Protein AF-A0A5B9P5P3-F1 (afdb_monomer_lite)

Structure (mmCIF, N/CA/C/O backbone):
data_AF-A0A5B9P5P3-F1
#
_entry.id   AF-A0A5B9P5P3-F1
#
loop_
_atom_site.group_PDB
_atom_site.id
_atom_site.type_symbol
_atom_site.label_atom_id
_atom_site.label_alt_id
_atom_site.label_comp_id
_atom_site.label_asym_id
_atom_site.label_entity_id
_atom_site.label_seq_id
_atom_site.pdbx_PDB_ins_code
_atom_site.Cartn_x
_atom_site.Cartn_y
_atom_site.Cartn_z
_atom_site.occupancy
_atom_site.B_iso_or_equiv
_atom_site.auth_seq_id
_atom_site.auth_comp_id
_atom_site.auth_asym_id
_atom_site.auth_atom_id
_atom_site.pdbx_PDB_model_num
ATOM 1 N N . MET A 1 1 ? -42.665 24.170 -6.329 1.00 32.72 1 MET A N 1
ATOM 2 C CA . MET A 1 1 ? -42.095 23.414 -5.195 1.00 32.72 1 MET A CA 1
ATOM 3 C C . MET A 1 1 ? -40.741 24.010 -4.864 1.00 32.72 1 MET A C 1
ATOM 5 O O . MET A 1 1 ? -39.750 23.716 -5.513 1.00 32.72 1 MET A O 1
ATOM 9 N N . THR A 1 2 ? -40.751 24.950 -3.930 1.00 25.55 2 THR A N 1
ATOM 10 C CA . THR A 1 2 ? -39.599 25.647 -3.354 1.00 25.55 2 THR A CA 1
ATOM 11 C C . THR A 1 2 ? -39.190 24.925 -2.075 1.00 25.55 2 THR A C 1
ATOM 13 O O . THR A 1 2 ? -39.996 24.890 -1.153 1.00 25.55 2 THR A O 1
ATOM 16 N N . PHE A 1 3 ? -37.968 24.393 -1.990 1.00 22.97 3 PHE A N 1
ATOM 17 C CA . PHE A 1 3 ? -37.321 24.099 -0.706 1.00 22.97 3 PHE A CA 1
ATOM 18 C C . PHE A 1 3 ? -35.804 24.351 -0.785 1.00 22.97 3 PHE A C 1
ATOM 20 O O . PHE A 1 3 ? -35.021 23.528 -1.239 1.00 22.97 3 PHE A O 1
ATOM 27 N N . ASN A 1 4 ? -35.465 25.559 -0.333 1.00 24.48 4 ASN A N 1
ATOM 28 C CA . ASN A 1 4 ? -34.437 25.891 0.654 1.00 24.48 4 ASN A CA 1
ATOM 29 C C . ASN A 1 4 ? -32.942 25.710 0.315 1.00 24.48 4 ASN A C 1
ATOM 31 O O . ASN A 1 4 ? -32.245 24.845 0.835 1.00 24.48 4 ASN A O 1
ATOM 35 N N . THR A 1 5 ? -32.424 26.668 -0.453 1.00 26.14 5 THR A N 1
ATOM 36 C CA . THR A 1 5 ? -30.997 26.956 -0.678 1.00 26.14 5 THR A CA 1
ATOM 37 C C . THR A 1 5 ? -30.348 27.811 0.431 1.00 26.14 5 THR A C 1
ATOM 39 O O . THR A 1 5 ? -29.230 28.292 0.258 1.00 26.14 5 THR A O 1
ATOM 42 N N . SER A 1 6 ? -30.992 28.002 1.587 1.00 25.59 6 SER A N 1
ATOM 43 C CA . SER A 1 6 ? -30.578 29.024 2.567 1.00 25.59 6 SER A CA 1
ATOM 44 C C . SER A 1 6 ? -29.638 28.559 3.694 1.00 25.59 6 SER A C 1
ATOM 46 O O . SER A 1 6 ? -29.292 29.371 4.544 1.00 25.59 6 SER A O 1
ATOM 48 N N . CYS A 1 7 ? -29.152 27.308 3.705 1.00 26.45 7 CYS A N 1
ATOM 49 C CA . CYS A 1 7 ? -28.232 26.824 4.758 1.00 26.45 7 CYS A CA 1
ATOM 50 C C . CYS A 1 7 ? -26.749 26.714 4.354 1.00 26.45 7 CYS A C 1
ATOM 52 O O . CYS A 1 7 ? -25.908 26.521 5.224 1.00 26.45 7 CYS A O 1
ATOM 54 N N . LYS A 1 8 ? -26.384 26.872 3.072 1.00 28.56 8 LYS A N 1
ATOM 55 C CA . LYS A 1 8 ? -24.978 26.732 2.624 1.00 28.56 8 LYS A CA 1
ATOM 56 C C . LYS A 1 8 ? -24.198 28.046 2.513 1.00 28.56 8 LYS A C 1
ATOM 58 O O . LYS A 1 8 ? -22.977 28.014 2.434 1.00 28.56 8 LYS A O 1
ATOM 63 N N . ILE A 1 9 ? -24.871 29.197 2.563 1.00 27.81 9 ILE A N 1
ATOM 64 C CA . ILE A 1 9 ? -24.220 30.512 2.402 1.00 27.81 9 ILE A CA 1
ATOM 65 C C . ILE A 1 9 ? -23.818 31.130 3.758 1.00 27.81 9 ILE A C 1
ATOM 67 O O . ILE A 1 9 ? -22.889 31.930 3.813 1.00 27.81 9 ILE A O 1
ATOM 71 N N . ALA A 1 10 ? -24.402 30.682 4.876 1.00 26.72 10 ALA A N 1
ATOM 72 C CA . ALA A 1 10 ? -24.011 31.144 6.214 1.00 26.72 10 ALA A CA 1
ATOM 73 C C . ALA A 1 10 ? -22.697 30.512 6.734 1.00 26.72 10 ALA A C 1
ATOM 75 O O . ALA A 1 10 ? -21.982 31.147 7.504 1.00 26.72 10 ALA A O 1
ATOM 76 N N . CYS A 1 11 ? -22.325 29.306 6.281 1.00 29.14 11 CYS A N 1
ATOM 77 C CA . CYS A 1 11 ? -21.092 28.627 6.718 1.00 29.14 11 CYS A CA 1
ATOM 78 C C . CYS A 1 11 ? -19.816 29.125 6.019 1.00 29.14 11 CYS A C 1
ATOM 80 O O . CYS A 1 11 ? -18.730 29.008 6.579 1.00 29.14 11 CYS A O 1
ATOM 82 N N . VAL A 1 12 ? -19.924 29.719 4.827 1.00 29.34 12 VAL A N 1
ATOM 83 C CA . VAL A 1 12 ? -18.751 30.199 4.074 1.00 29.34 12 VAL A CA 1
ATOM 84 C C . VAL A 1 12 ? -18.252 31.554 4.597 1.00 29.34 12 VAL A C 1
ATOM 86 O O . VAL A 1 12 ? -17.064 31.838 4.517 1.00 29.34 12 VAL A O 1
ATOM 89 N N . LEU A 1 13 ? -19.111 32.363 5.226 1.00 27.45 13 LEU A N 1
ATOM 90 C CA . LEU A 1 13 ? -18.746 33.699 5.722 1.00 27.45 13 LEU A CA 1
ATOM 91 C C . LEU A 1 13 ? -18.065 33.715 7.102 1.00 27.45 13 LEU A C 1
ATOM 93 O O . LEU A 1 13 ? -17.401 34.694 7.427 1.00 27.45 13 LEU A O 1
ATOM 97 N N . VAL A 1 14 ? -18.160 32.638 7.891 1.00 29.48 14 VAL A N 1
ATOM 98 C CA . VAL A 1 14 ? -17.492 32.545 9.210 1.00 29.48 14 VAL A CA 1
ATOM 99 C C . VAL A 1 14 ? -16.099 31.907 9.108 1.00 29.48 14 VAL A C 1
ATOM 101 O O . VAL A 1 14 ? -15.206 32.252 9.875 1.00 29.48 14 VAL A O 1
ATOM 104 N N . LEU A 1 15 ? -15.867 31.044 8.113 1.00 30.69 15 LEU A N 1
ATOM 105 C CA . LEU A 1 15 ? -14.568 30.395 7.882 1.00 30.69 15 LEU A CA 1
ATOM 106 C C . LEU A 1 15 ? -13.609 31.212 6.996 1.00 30.69 15 LEU A C 1
ATOM 108 O O . LEU A 1 15 ? -12.409 30.964 7.026 1.00 30.69 15 LEU A O 1
ATOM 112 N N . PHE A 1 16 ? -14.094 32.228 6.271 1.00 27.77 16 PHE A N 1
ATOM 113 C CA . PHE A 1 16 ? -13.243 33.096 5.440 1.00 27.77 16 PHE A CA 1
ATOM 114 C C . PHE A 1 16 ? -12.524 34.216 6.220 1.00 27.77 16 PHE A C 1
ATOM 116 O O . PHE A 1 16 ? -11.651 34.882 5.673 1.00 27.77 16 PHE A O 1
ATOM 123 N N . LEU A 1 17 ? -12.859 34.431 7.499 1.00 28.30 17 LEU A N 1
ATOM 124 C CA . LEU A 1 17 ? -12.272 35.499 8.325 1.00 28.30 17 LEU A CA 1
ATOM 125 C C . LEU A 1 17 ? -11.064 35.059 9.174 1.00 28.30 17 LEU A C 1
ATOM 127 O O . LEU A 1 17 ? -10.470 35.895 9.846 1.00 28.30 17 LEU A O 1
ATOM 131 N N . LEU A 1 18 ? -10.657 33.785 9.126 1.00 32.44 18 LEU A N 1
ATOM 132 C CA . LEU A 1 18 ? -9.486 33.278 9.866 1.00 32.44 18 LEU A CA 1
ATOM 133 C C . LEU A 1 18 ? -8.256 32.986 8.993 1.00 32.44 18 LEU A C 1
ATOM 135 O O . LEU A 1 18 ? -7.253 32.481 9.491 1.00 32.44 18 LEU A O 1
ATOM 139 N N . SER A 1 19 ? -8.280 33.353 7.714 1.00 33.94 19 SER A N 1
ATOM 140 C CA . SER A 1 19 ? -7.125 33.191 6.832 1.00 33.94 19 SER A CA 1
ATOM 141 C C . SER A 1 19 ? -7.044 34.329 5.819 1.00 33.94 19 SER A C 1
ATOM 143 O O . SER A 1 19 ? -7.506 34.152 4.702 1.00 33.94 19 SER A O 1
ATOM 145 N N . LEU A 1 20 ? -6.489 35.487 6.205 1.00 29.52 20 LEU A N 1
ATOM 146 C CA . LEU A 1 20 ? -5.865 36.474 5.302 1.00 29.52 20 LEU A CA 1
ATOM 147 C C . LEU A 1 20 ? -5.082 37.544 6.112 1.00 29.52 20 LEU A C 1
ATOM 149 O O . LEU A 1 20 ? -5.649 38.520 6.587 1.00 29.52 20 LEU A O 1
ATOM 153 N N . SER A 1 21 ? -3.761 37.333 6.190 1.00 30.22 21 SER A N 1
ATOM 154 C CA . SER A 1 21 ? -2.653 38.321 6.160 1.00 30.22 21 SER A CA 1
ATOM 155 C C . SER A 1 21 ? -2.377 39.309 7.326 1.00 30.22 21 SER A C 1
ATOM 157 O O . SER A 1 21 ? -3.291 39.767 8.003 1.00 30.22 21 SER A O 1
ATOM 159 N N . PRO A 1 22 ? -1.093 39.698 7.544 1.00 40.34 22 PRO A N 1
ATOM 160 C CA . PRO A 1 22 ? -0.640 40.491 8.690 1.00 40.34 22 PRO A CA 1
ATOM 161 C C . PRO A 1 22 ? -0.584 42.001 8.391 1.00 40.34 22 PRO A C 1
ATOM 163 O O . PRO A 1 22 ? -0.087 42.409 7.345 1.00 40.34 22 PRO A O 1
ATOM 166 N N . SER A 1 23 ? -1.032 42.844 9.325 1.00 29.69 23 SER A N 1
ATOM 167 C CA . SER A 1 23 ? -0.459 44.164 9.672 1.00 29.69 23 SER A CA 1
ATOM 168 C C . SER A 1 23 ? -1.387 44.928 10.627 1.00 29.69 23 SER A C 1
ATOM 170 O O . SER A 1 23 ? -2.587 44.688 10.698 1.00 29.69 23 SER A O 1
ATOM 172 N N . ALA A 1 24 ? -0.777 45.793 11.431 1.00 33.47 24 ALA A N 1
ATOM 173 C CA . ALA A 1 24 ? -1.323 46.440 12.615 1.00 33.47 24 ALA A CA 1
ATOM 174 C C . ALA A 1 24 ? -2.634 47.227 12.416 1.00 33.47 24 ALA A C 1
ATOM 176 O O . ALA A 1 24 ? -2.707 48.118 11.576 1.00 33.47 24 ALA A O 1
ATOM 177 N N . ASN A 1 25 ? -3.598 47.014 13.319 1.00 27.77 25 ASN A N 1
ATOM 178 C CA . ASN A 1 25 ? -4.167 48.101 14.120 1.00 27.77 25 ASN A CA 1
ATOM 179 C C . ASN A 1 25 ? -4.914 47.544 15.339 1.00 27.77 25 ASN A C 1
ATOM 181 O O . ASN A 1 25 ? -5.703 46.609 15.237 1.00 27.77 25 ASN A O 1
ATOM 185 N N . ALA A 1 26 ? -4.641 48.125 16.505 1.00 40.69 26 ALA A N 1
ATOM 186 C CA . ALA A 1 26 ? -5.303 47.797 17.756 1.00 40.69 26 ALA A CA 1
ATOM 187 C C . ALA A 1 26 ? -6.767 48.257 17.712 1.00 40.69 26 ALA A C 1
ATOM 189 O O . ALA A 1 26 ? -7.034 49.452 17.788 1.00 40.69 26 ALA A O 1
ATOM 190 N N . GLN A 1 27 ? -7.701 47.311 17.631 1.00 29.23 27 GLN A N 1
ATOM 191 C CA . GLN A 1 27 ? -9.093 47.491 18.037 1.00 29.23 27 GLN A CA 1
ATOM 192 C C . GLN A 1 27 ? -9.622 46.158 18.577 1.00 29.23 27 GLN A C 1
ATOM 194 O O . GLN A 1 27 ? -9.569 45.123 17.922 1.00 29.23 27 GLN A O 1
ATOM 199 N N . THR A 1 28 ? -10.061 46.218 19.830 1.00 34.88 28 THR A N 1
ATOM 200 C CA . THR A 1 28 ? -10.694 45.190 20.664 1.00 34.88 28 THR A CA 1
ATOM 201 C C . THR A 1 28 ? -11.511 44.151 19.892 1.00 34.88 28 THR A C 1
ATOM 203 O O . THR A 1 28 ? -12.678 44.374 19.575 1.00 34.88 28 THR A O 1
ATOM 206 N N . THR A 1 29 ? -10.928 42.972 19.675 1.00 30.17 29 THR A N 1
ATOM 207 C CA . THR A 1 29 ? -11.681 41.745 19.414 1.00 30.17 29 THR A CA 1
ATOM 208 C C . THR A 1 29 ? -12.201 41.229 20.749 1.00 30.17 29 THR A C 1
ATOM 210 O O . THR A 1 29 ? -11.425 40.746 21.573 1.00 30.17 29 THR A O 1
ATOM 213 N N . SER A 1 30 ? -13.508 41.335 20.982 1.00 33.47 30 SER A N 1
ATOM 214 C CA . SER A 1 30 ? -14.171 40.538 22.011 1.00 33.47 30 SER A CA 1
ATOM 215 C C . SER A 1 30 ? -13.983 39.066 21.642 1.00 33.47 30 SER A C 1
ATOM 217 O O . SER A 1 30 ? -14.612 38.569 20.705 1.00 33.47 30 SER A O 1
ATOM 219 N N . SER A 1 31 ? -13.067 38.388 22.327 1.00 35.31 31 SER A N 1
ATOM 220 C CA . SER A 1 31 ? -12.924 36.943 22.254 1.00 35.31 31 SER A CA 1
ATOM 221 C C . SER A 1 31 ? -14.254 36.315 22.658 1.00 35.31 31 SER A C 1
ATOM 223 O O . SER A 1 31 ? -14.737 36.508 23.772 1.00 35.31 31 SER A O 1
ATOM 225 N N . ILE A 1 32 ? -14.876 35.571 21.745 1.00 38.78 32 ILE A N 1
ATOM 226 C CA . ILE A 1 32 ? -15.937 34.640 22.122 1.00 38.78 32 ILE A CA 1
ATOM 227 C C . ILE A 1 32 ? -15.244 33.610 23.015 1.00 38.78 32 ILE A C 1
ATOM 229 O O . ILE A 1 32 ? -14.482 32.775 22.528 1.00 38.78 32 ILE A O 1
ATOM 233 N N . SER A 1 33 ? -15.421 33.729 24.330 1.00 48.81 33 SER A N 1
ATOM 234 C CA . SER A 1 33 ? -14.930 32.743 25.283 1.00 48.81 33 SER A CA 1
ATOM 235 C C . SER A 1 33 ? -15.676 31.443 25.014 1.00 48.81 33 SER A C 1
ATOM 237 O O . SER A 1 33 ? -16.859 31.322 25.335 1.00 48.81 33 SER A O 1
ATOM 239 N N . VAL A 1 34 ? -15.011 30.486 24.373 1.00 63.62 34 VAL A N 1
ATOM 240 C CA . VAL A 1 34 ? -15.525 29.121 24.285 1.00 63.62 34 VAL A CA 1
ATOM 241 C C . VAL A 1 34 ? -15.609 28.609 25.719 1.00 63.62 34 VAL A C 1
ATOM 243 O O . VAL A 1 34 ? -14.592 28.569 26.405 1.00 63.62 34 VAL A O 1
ATOM 246 N N . GLU A 1 35 ? -16.812 28.281 26.195 1.00 84.50 35 GLU A N 1
ATOM 247 C CA . GLU A 1 35 ? -16.965 27.679 27.521 1.00 84.50 35 GLU A CA 1
ATOM 248 C C . GLU A 1 35 ? -16.126 26.397 27.582 1.00 84.50 35 GLU A C 1
ATOM 250 O O . GLU A 1 35 ? -16.267 25.511 26.735 1.00 84.50 35 GLU A O 1
ATOM 255 N N . THR A 1 36 ? -15.252 26.290 28.579 1.00 88.94 36 THR A N 1
ATOM 256 C CA . THR A 1 36 ? -14.420 25.109 28.826 1.00 88.94 36 THR A CA 1
ATOM 257 C C . THR A 1 36 ? -14.871 24.393 30.097 1.00 88.94 36 THR A C 1
ATOM 259 O O . THR A 1 36 ? -15.547 24.953 30.961 1.00 88.94 36 THR A O 1
ATOM 262 N N . ARG A 1 37 ? -14.522 23.113 30.201 1.00 94.38 37 ARG A N 1
ATOM 263 C CA . ARG A 1 37 ? -14.537 22.340 31.447 1.00 94.38 37 ARG A CA 1
ATOM 264 C C . ARG A 1 37 ? -13.151 21.752 31.674 1.00 94.38 37 ARG A C 1
ATOM 266 O O . ARG A 1 37 ? -12.413 21.544 30.715 1.00 94.38 37 ARG A O 1
ATOM 273 N N . THR A 1 38 ? -12.817 21.425 32.912 1.00 95.25 38 THR A N 1
ATOM 274 C CA . THR A 1 38 ? -11.507 20.855 33.246 1.00 95.25 38 THR A CA 1
ATOM 275 C C . THR A 1 38 ? -11.617 19.352 33.465 1.00 95.25 38 THR A C 1
ATOM 277 O O . THR A 1 38 ? -12.514 18.888 34.168 1.00 95.25 38 THR A O 1
ATOM 280 N N . LEU A 1 39 ? -10.707 18.595 32.856 1.00 96.06 39 LEU A N 1
ATOM 281 C CA . LEU A 1 39 ? -10.474 17.186 33.160 1.00 96.06 39 LEU A CA 1
ATOM 282 C C . LEU A 1 39 ? -9.207 17.068 34.007 1.00 96.06 39 LEU A C 1
ATOM 284 O O . LEU A 1 39 ? -8.200 17.712 33.713 1.00 96.06 39 LEU A O 1
ATOM 288 N N . GLU A 1 40 ? -9.265 16.249 35.052 1.00 96.50 40 GLU A N 1
ATOM 289 C CA . GLU A 1 40 ? -8.149 16.029 35.968 1.00 96.50 40 GLU A CA 1
ATOM 290 C C . GLU A 1 40 ? -7.474 14.688 35.665 1.00 96.50 40 GLU A C 1
ATOM 292 O O . GLU A 1 40 ? -8.069 13.621 35.807 1.00 96.50 40 GLU A O 1
ATOM 297 N N . PHE A 1 41 ? -6.223 14.760 35.219 1.00 94.94 41 PHE A N 1
ATOM 298 C CA . PHE A 1 41 ? -5.330 13.631 34.980 1.00 94.94 41 PHE A CA 1
ATOM 299 C C . PHE A 1 41 ? -4.223 13.595 36.051 1.00 94.94 41 PHE A C 1
ATOM 301 O O . PHE A 1 41 ? -3.996 14.602 36.728 1.00 94.94 41 PHE A O 1
ATOM 308 N N . PRO A 1 42 ? -3.479 12.479 36.196 1.00 91.75 42 PRO A N 1
ATOM 309 C CA . PRO A 1 42 ? -2.356 12.398 37.131 1.00 91.75 42 PRO A CA 1
ATOM 310 C C . PRO A 1 42 ? -1.358 13.546 36.939 1.00 91.75 42 PRO A C 1
ATOM 312 O O . PRO A 1 42 ? -1.054 13.939 35.814 1.00 91.75 42 PRO A O 1
ATOM 315 N N . SER A 1 43 ? -0.859 14.118 38.034 1.00 90.38 43 SER A N 1
ATOM 316 C CA . SER A 1 43 ? 0.055 15.270 37.998 1.00 90.38 43 SER A CA 1
ATOM 317 C C . SER A 1 43 ? 1.528 14.871 37.881 1.00 90.38 43 SER A C 1
ATOM 319 O O . SER A 1 43 ? 2.365 15.682 37.483 1.00 90.38 43 SER A O 1
ATOM 321 N N . ASP A 1 44 ? 1.859 13.622 38.188 1.00 87.06 44 ASP A N 1
ATOM 322 C CA . ASP A 1 44 ? 3.202 13.050 38.182 1.00 87.06 44 ASP A CA 1
ATOM 323 C C . ASP A 1 44 ? 3.598 12.520 36.794 1.00 87.06 44 ASP A C 1
ATOM 325 O O . ASP A 1 44 ? 4.718 12.763 36.333 1.00 87.06 44 ASP A O 1
ATOM 329 N N . ARG A 1 45 ? 2.658 11.920 36.056 1.00 84.56 45 ARG A N 1
ATOM 330 C CA . ARG A 1 45 ? 2.882 11.349 34.716 1.00 84.56 45 ARG A CA 1
ATOM 331 C C . ARG A 1 45 ? 1.759 11.668 33.729 1.00 84.56 45 ARG A C 1
ATOM 333 O O . ARG A 1 45 ? 0.644 11.973 34.124 1.00 84.56 45 ARG A O 1
ATOM 340 N N . SER A 1 46 ? 2.064 11.597 32.432 1.00 86.88 46 SER A N 1
ATOM 341 C CA . SER A 1 46 ? 1.056 11.728 31.373 1.00 86.88 46 SER A CA 1
ATOM 342 C C . SER A 1 46 ? 0.504 10.362 30.981 1.00 86.88 46 SER A C 1
ATOM 344 O O . SER A 1 46 ? 1.282 9.429 30.779 1.00 86.88 46 SER A O 1
ATOM 346 N N . LEU A 1 47 ? -0.813 10.257 30.790 1.00 84.56 47 LEU A N 1
ATOM 347 C CA . LEU A 1 47 ? -1.426 9.055 30.209 1.00 84.56 47 LEU A CA 1
ATOM 348 C C . LEU A 1 47 ? -1.304 8.996 28.682 1.00 84.56 47 LEU A C 1
ATOM 350 O O . LEU A 1 47 ? -1.545 7.948 28.094 1.00 84.56 47 LEU A O 1
ATOM 354 N N . GLY A 1 48 ? -0.957 10.100 28.020 1.00 85.81 48 GLY A N 1
ATOM 355 C CA . GLY A 1 48 ? -1.054 10.203 26.567 1.00 85.81 48 GLY A CA 1
ATOM 356 C C . GLY A 1 48 ? -1.260 11.632 26.088 1.00 85.81 48 GLY A C 1
ATOM 357 O O . GLY A 1 48 ? -0.842 12.574 26.760 1.00 85.81 48 GLY A O 1
ATOM 358 N N . ILE A 1 49 ? -1.918 11.796 24.942 1.00 83.12 49 ILE A N 1
ATOM 359 C CA . ILE A 1 49 ? -2.281 13.105 24.383 1.00 83.12 49 ILE A CA 1
ATOM 360 C C . ILE A 1 49 ? -3.805 13.229 24.308 1.00 83.12 49 ILE A C 1
ATOM 362 O O . ILE A 1 49 ? -4.491 12.318 23.840 1.00 83.12 49 ILE A O 1
ATOM 366 N N . VAL A 1 50 ? -4.328 14.364 24.776 1.00 88.62 50 VAL A N 1
ATOM 367 C CA . VAL A 1 50 ? -5.752 14.710 24.699 1.00 88.62 50 VAL A CA 1
ATOM 368 C C . VAL A 1 50 ? -6.005 15.518 23.436 1.00 88.62 50 VAL A C 1
ATOM 370 O O . VAL A 1 50 ? -5.266 16.452 23.123 1.00 88.62 50 VAL A O 1
ATOM 373 N N . TYR A 1 51 ? -7.092 15.202 22.743 1.00 88.81 51 TYR A N 1
ATOM 374 C CA . TYR A 1 51 ? -7.566 15.963 21.598 1.00 88.81 51 TYR A CA 1
ATOM 375 C C . TYR A 1 51 ? -9.041 16.327 21.754 1.00 88.81 51 TYR A C 1
ATOM 377 O O . TYR A 1 51 ? -9.815 15.586 22.366 1.00 88.81 51 TYR A O 1
ATOM 385 N N . ALA A 1 52 ? -9.443 17.435 21.135 1.00 89.50 52 ALA A N 1
ATOM 386 C CA . ALA A 1 52 ? -10.840 17.842 21.020 1.00 89.50 52 ALA A CA 1
ATOM 387 C C . ALA A 1 52 ? -11.271 17.942 19.554 1.00 89.50 52 ALA A C 1
ATOM 389 O O . ALA A 1 52 ? -10.534 18.464 18.714 1.00 89.50 52 ALA A O 1
ATOM 390 N N . GLY A 1 53 ? -12.473 17.448 19.265 1.00 84.81 53 GLY A N 1
ATOM 391 C CA . GLY A 1 53 ? -13.081 17.446 17.936 1.00 84.81 53 GLY A CA 1
ATOM 392 C C . GLY A 1 53 ? -14.543 17.914 17.951 1.00 84.81 53 GLY A C 1
ATOM 393 O O . GLY A 1 53 ? -15.155 18.026 19.023 1.00 84.81 53 GLY A O 1
ATOM 394 N N . PRO A 1 54 ? -15.114 18.209 16.771 1.00 79.19 54 PRO A N 1
ATOM 395 C CA . PRO A 1 54 ? -16.480 18.709 16.637 1.00 79.19 54 PRO A CA 1
ATOM 396 C C . PRO A 1 54 ? -17.522 17.679 17.095 1.00 79.19 54 PRO A C 1
ATOM 398 O O . PRO A 1 54 ? -17.364 16.479 16.892 1.00 79.19 54 PRO A O 1
ATOM 401 N N . ALA A 1 55 ? -18.609 18.162 17.702 1.00 68.88 55 ALA A N 1
ATOM 402 C CA . ALA A 1 55 ? -19.681 17.338 18.274 1.00 68.88 55 ALA A CA 1
ATOM 403 C C . ALA A 1 55 ? -20.741 16.858 17.254 1.00 68.88 55 ALA A C 1
ATOM 405 O O . ALA A 1 55 ? -21.665 16.133 17.622 1.00 68.88 55 ALA A O 1
ATOM 406 N N . ALA A 1 56 ? -20.623 17.262 15.985 1.00 56.91 56 ALA A N 1
ATOM 407 C CA . ALA A 1 56 ? -21.550 16.959 14.892 1.00 56.91 56 ALA A CA 1
ATOM 408 C C . ALA A 1 56 ? -20.791 16.472 13.644 1.00 56.91 56 ALA A C 1
ATOM 410 O O . ALA A 1 56 ? -19.642 16.854 13.438 1.00 56.91 56 ALA A O 1
ATOM 411 N N . ASP A 1 57 ? -21.457 15.636 12.840 1.00 50.16 57 ASP A N 1
ATOM 412 C CA . ASP A 1 57 ? -21.011 15.130 11.530 1.00 50.16 57 ASP A CA 1
ATOM 413 C C . ASP A 1 57 ? -19.702 14.324 11.511 1.00 50.16 57 ASP A C 1
ATOM 415 O O . ASP A 1 57 ? -18.870 14.464 10.617 1.00 50.16 57 ASP A O 1
ATOM 419 N N . ILE A 1 58 ? -19.540 13.398 12.460 1.00 54.28 58 ILE A N 1
ATOM 420 C CA . ILE A 1 58 ? -18.540 12.335 12.306 1.00 54.28 58 ILE A CA 1
ATOM 421 C C . ILE A 1 58 ? -19.180 11.195 11.502 1.00 54.28 58 ILE A C 1
ATOM 423 O O . ILE A 1 58 ? -19.791 10.286 12.069 1.00 54.28 58 ILE A O 1
ATOM 427 N N . GLU A 1 59 ? -19.069 11.252 10.171 1.00 49.03 59 GLU A N 1
ATOM 428 C CA . GLU A 1 59 ? -19.343 10.088 9.324 1.00 49.03 59 GLU A CA 1
ATOM 429 C C . GLU A 1 59 ? -18.308 9.008 9.631 1.00 49.03 59 GLU A C 1
ATOM 431 O O . GLU A 1 59 ? -17.108 9.187 9.426 1.00 49.03 59 GLU A O 1
ATOM 436 N N . PHE A 1 60 ? -18.767 7.861 10.128 1.00 51.03 60 PHE A N 1
ATOM 437 C CA . PHE A 1 60 ? -17.891 6.736 10.393 1.00 51.03 60 PHE A CA 1
ATOM 438 C C . PHE A 1 60 ? -17.465 6.070 9.062 1.00 51.03 60 PHE A C 1
ATOM 440 O O . PHE A 1 60 ? -17.923 4.973 8.759 1.00 51.03 60 PHE A O 1
ATOM 447 N N . THR A 1 61 ? -16.577 6.659 8.253 1.00 41.38 61 THR A N 1
ATOM 448 C CA . THR A 1 61 ? -16.042 6.033 7.018 1.00 41.38 61 THR A CA 1
ATOM 449 C C . THR A 1 61 ? -14.867 5.074 7.297 1.00 41.38 61 THR A C 1
ATOM 451 O O . THR A 1 61 ? -14.407 4.964 8.436 1.00 41.38 61 THR A O 1
ATOM 454 N N . GLU A 1 62 ? -14.458 4.268 6.307 1.00 37.28 62 GLU A N 1
ATOM 455 C CA . GLU A 1 62 ? -13.409 3.231 6.424 1.00 37.28 62 GLU A CA 1
ATOM 456 C C . GLU A 1 62 ? -12.059 3.768 6.957 1.00 37.28 62 GLU A C 1
ATOM 458 O O . GLU A 1 62 ? -11.651 4.864 6.596 1.00 37.28 62 GLU A O 1
ATOM 463 N N . LEU A 1 63 ? -11.388 2.949 7.789 1.00 40.06 63 LEU A N 1
ATOM 464 C CA . LEU A 1 63 ? -9.981 3.012 8.243 1.00 40.06 63 LEU A CA 1
ATOM 465 C C . LEU A 1 63 ? -9.406 4.408 8.588 1.00 40.06 63 LEU A C 1
ATOM 467 O O . LEU A 1 63 ? -8.929 5.133 7.727 1.00 40.06 63 LEU A O 1
ATOM 471 N N . ASP A 1 64 ? -9.334 4.710 9.889 1.00 41.81 64 ASP A N 1
ATOM 472 C CA . ASP A 1 64 ? -8.406 5.674 10.520 1.00 41.81 64 ASP A CA 1
ATOM 473 C C . ASP A 1 64 ? -8.477 7.180 10.129 1.00 41.81 64 ASP A C 1
ATOM 475 O O . ASP A 1 64 ? -7.750 7.979 10.720 1.00 41.81 64 ASP A O 1
ATOM 479 N N . VAL A 1 65 ? -9.402 7.629 9.266 1.00 38.44 65 VAL A N 1
ATOM 480 C CA . VAL A 1 65 ? -9.505 9.050 8.814 1.00 38.44 65 VAL A CA 1
ATOM 481 C C . VAL A 1 65 ? -10.006 10.040 9.898 1.00 38.44 65 VAL A C 1
ATOM 483 O O . VAL A 1 65 ? -10.067 11.246 9.680 1.00 38.44 65 VAL A O 1
ATOM 486 N N . PHE A 1 66 ? -10.318 9.590 11.121 1.00 51.75 66 PHE A N 1
ATOM 487 C CA . PHE A 1 66 ? -10.761 10.488 12.208 1.00 51.75 66 PHE A CA 1
ATOM 488 C C . PHE A 1 66 ? -9.649 11.350 12.799 1.00 51.75 66 PHE A C 1
ATOM 490 O O . PHE A 1 66 ? -9.946 12.269 13.563 1.00 51.75 66 PHE A O 1
ATOM 497 N N . ARG A 1 67 ? -8.374 11.052 12.517 1.00 54.62 67 ARG A N 1
ATOM 498 C CA . ARG A 1 67 ? -7.274 11.731 13.212 1.00 54.62 67 ARG A CA 1
ATOM 499 C C . ARG A 1 67 ? -7.209 13.226 12.904 1.00 54.62 67 ARG A C 1
ATOM 501 O O . ARG A 1 67 ? -6.963 13.987 13.838 1.00 54.62 67 ARG A O 1
ATOM 508 N N . ASP A 1 68 ? -7.549 13.624 11.682 1.00 55.25 68 ASP A N 1
ATOM 509 C CA . ASP A 1 68 ? -7.295 14.974 11.162 1.00 55.25 68 ASP A CA 1
ATOM 510 C C . ASP A 1 68 ? -8.337 16.019 11.603 1.00 55.25 68 ASP A C 1
ATOM 512 O O . ASP A 1 68 ? -8.093 17.220 11.525 1.00 55.25 68 ASP A O 1
ATOM 516 N N . GLN A 1 69 ? -9.496 15.586 12.118 1.00 68.75 69 GLN A N 1
ATOM 517 C CA . GLN A 1 69 ? -10.551 16.489 12.614 1.00 68.75 69 GLN A CA 1
ATOM 518 C C . GLN A 1 69 ? -10.380 16.880 14.091 1.00 68.75 69 GLN A C 1
ATOM 520 O O . GLN A 1 69 ? -11.133 17.703 14.618 1.00 68.75 69 GLN A O 1
ATOM 525 N N . PHE A 1 70 ? -9.417 16.270 14.781 1.00 75.06 70 PHE A N 1
ATOM 526 C CA . PHE A 1 70 ? -9.181 16.455 16.206 1.00 75.06 70 PHE A CA 1
ATOM 527 C C . PHE A 1 70 ? -7.947 17.322 16.428 1.00 75.06 70 PHE A C 1
ATOM 529 O O . PHE A 1 70 ? -6.845 16.992 15.994 1.00 75.06 70 PHE A O 1
ATOM 536 N N . LYS A 1 71 ? -8.112 18.414 17.174 1.00 80.00 71 LYS A N 1
ATOM 537 C CA . LYS A 1 71 ? -7.008 19.299 17.542 1.00 80.00 71 LYS A CA 1
ATOM 538 C C . LYS A 1 71 ? -6.381 18.840 18.853 1.00 80.00 71 LYS A C 1
ATOM 540 O O . LYS A 1 71 ? -7.092 18.629 19.834 1.00 80.00 71 LYS A O 1
ATOM 545 N N . SER A 1 72 ? -5.054 18.716 18.869 1.00 84.81 72 SER A N 1
ATOM 546 C CA . SER A 1 72 ? -4.303 18.394 20.087 1.00 84.81 72 SER A CA 1
ATOM 547 C C . SER A 1 72 ? -4.460 19.506 21.125 1.00 84.81 72 SER A C 1
ATOM 549 O O . SER A 1 72 ? -4.304 20.687 20.805 1.00 84.81 72 SER A O 1
ATOM 551 N N . LEU A 1 73 ? -4.767 19.117 22.361 1.00 79.25 73 LEU A N 1
ATOM 552 C CA . LEU A 1 73 ? -4.808 19.986 23.539 1.00 79.25 73 LEU A CA 1
ATOM 553 C C . LEU A 1 73 ? -3.559 19.825 24.419 1.00 79.25 73 LEU A C 1
ATOM 555 O O . LEU A 1 73 ? -3.362 20.604 25.347 1.00 79.25 73 LEU A O 1
ATOM 559 N N . GLY A 1 74 ? -2.703 18.846 24.112 1.00 76.38 74 GLY A N 1
ATOM 560 C CA . GLY A 1 74 ? -1.482 18.559 24.857 1.00 76.38 74 GLY A CA 1
ATOM 561 C C . GLY A 1 74 ? -1.567 17.290 25.715 1.00 76.38 74 GLY A C 1
ATOM 562 O O . GLY A 1 74 ? -2.466 16.463 25.532 1.00 76.38 74 GLY A O 1
ATOM 563 N N . PRO A 1 75 ? -0.588 17.080 26.610 1.00 79.12 75 PRO A N 1
ATOM 564 C CA . PRO A 1 75 ? -0.481 15.853 27.386 1.00 79.12 75 PRO A CA 1
ATOM 565 C C . PRO A 1 75 ? -1.637 15.685 28.378 1.00 79.12 75 PRO A C 1
ATOM 567 O O . PRO A 1 75 ? -2.061 16.637 29.029 1.00 79.12 75 PRO A O 1
ATOM 570 N N . ALA A 1 76 ? -2.093 14.445 28.547 1.00 89.50 76 ALA A N 1
ATOM 571 C CA . ALA A 1 76 ? -3.056 14.033 29.565 1.00 89.50 76 ALA A CA 1
ATOM 572 C C . ALA A 1 76 ? -2.387 13.979 30.953 1.00 89.50 76 ALA A C 1
ATOM 574 O O . ALA A 1 76 ? -2.166 12.895 31.500 1.00 89.50 76 ALA A O 1
ATOM 575 N N . LYS A 1 77 ? -1.997 15.148 31.476 1.00 92.19 77 LYS A N 1
ATOM 576 C CA . LYS A 1 77 ? -1.262 15.325 32.735 1.00 92.19 77 LYS A CA 1
ATOM 577 C C . LYS A 1 77 ? -1.781 16.549 33.490 1.00 92.19 77 LYS A C 1
ATOM 579 O O . LYS A 1 77 ? -1.826 17.641 32.932 1.00 92.19 77 LYS A O 1
ATOM 584 N N . GLY A 1 78 ? -2.102 16.380 34.770 1.00 93.19 78 GLY A N 1
ATOM 585 C CA . GLY A 1 78 ? -2.672 17.435 35.603 1.00 93.19 78 GLY A CA 1
ATOM 586 C C . GLY A 1 78 ? -4.021 17.930 35.077 1.00 93.19 78 GLY A C 1
ATOM 587 O O . GLY A 1 78 ? -4.829 17.156 34.566 1.00 93.19 78 GLY A O 1
ATOM 588 N N . LEU A 1 79 ? -4.269 19.231 35.212 1.00 95.25 79 LEU A N 1
ATOM 589 C CA . LEU A 1 79 ? -5.510 19.856 34.761 1.00 95.25 79 LEU A CA 1
ATOM 590 C C . LEU A 1 79 ? -5.441 20.160 33.262 1.00 95.25 79 LEU A C 1
ATOM 592 O O . LEU A 1 79 ? -4.598 20.940 32.822 1.00 95.25 79 LEU A O 1
ATOM 596 N N . VAL A 1 80 ? -6.358 19.578 32.494 1.00 93.88 80 VAL A N 1
ATOM 597 C CA . VAL A 1 80 ? -6.492 19.814 31.053 1.00 93.88 80 VAL A CA 1
ATOM 598 C C . VAL A 1 80 ? -7.836 20.482 30.785 1.00 93.88 80 VAL A C 1
ATOM 600 O O . VAL A 1 80 ? -8.893 19.912 31.063 1.00 93.88 80 VAL A O 1
ATOM 603 N N . GLU A 1 81 ? -7.808 21.699 30.245 1.00 92.62 81 GLU A N 1
ATOM 604 C CA . GLU A 1 81 ? -9.018 22.399 29.814 1.00 92.62 81 GLU A CA 1
ATOM 605 C C . GLU A 1 81 ? -9.510 21.842 28.479 1.00 92.62 81 GLU A C 1
ATOM 607 O O . GLU A 1 81 ? -8.763 21.771 27.503 1.00 92.62 81 GLU A O 1
ATOM 612 N N . VAL A 1 82 ? -10.786 21.466 28.423 1.00 93.25 82 VAL A N 1
ATOM 613 C CA . VAL A 1 82 ? -11.431 20.958 27.212 1.00 93.25 82 VAL A CA 1
ATOM 614 C C . VAL A 1 82 ? -12.669 21.789 26.865 1.00 93.25 82 VAL A C 1
ATOM 616 O O . VAL A 1 82 ? -13.408 22.189 27.770 1.00 93.25 82 VAL A O 1
ATOM 619 N N . PRO A 1 83 ? -12.953 22.050 25.576 1.00 90.56 83 PRO A N 1
ATOM 620 C CA . PRO A 1 83 ? -14.157 22.774 25.179 1.00 90.56 83 PRO A CA 1
ATOM 621 C C . PRO A 1 83 ? -15.428 22.030 25.605 1.00 90.56 83 PRO A C 1
ATOM 623 O O . PRO A 1 83 ? -15.558 20.817 25.416 1.00 90.56 83 PRO A O 1
ATOM 626 N N . LYS A 1 84 ? -16.393 22.753 26.168 1.00 89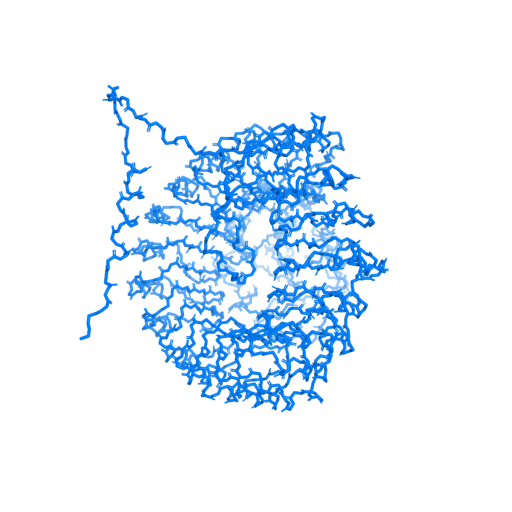.00 84 LYS A N 1
ATOM 627 C CA . LYS A 1 84 ? -17.677 22.187 26.580 1.00 89.00 84 LYS A CA 1
ATOM 628 C C . LYS A 1 84 ? -18.460 21.723 25.350 1.00 89.00 84 LYS A C 1
ATOM 630 O O . LYS A 1 84 ? -18.577 22.442 24.363 1.00 89.00 84 LYS A O 1
ATOM 635 N N . GLY A 1 85 ? -18.990 20.503 25.417 1.00 85.25 85 GLY A N 1
ATOM 636 C CA . GLY A 1 85 ? -19.742 19.881 24.324 1.00 85.25 85 GLY A CA 1
ATOM 637 C C . GLY A 1 85 ? -18.888 19.261 23.214 1.00 85.25 85 GLY A C 1
ATOM 638 O O . GLY A 1 85 ? -19.451 18.569 22.377 1.00 85.25 85 GLY A O 1
ATOM 639 N N . ALA A 1 86 ? -17.563 19.447 23.205 1.00 89.44 86 ALA A N 1
ATOM 640 C CA . ALA A 1 86 ? -16.689 18.796 22.231 1.00 89.44 86 ALA A CA 1
ATOM 641 C C . ALA A 1 86 ? -16.532 17.296 22.511 1.00 89.44 86 ALA A C 1
ATOM 643 O O . ALA A 1 86 ? -16.544 16.851 23.665 1.00 89.44 86 ALA A O 1
ATOM 644 N N . PHE A 1 87 ? -16.304 16.517 21.452 1.00 91.69 87 PHE A N 1
ATOM 645 C CA . PHE A 1 87 ? -15.843 15.148 21.627 1.00 91.69 87 PHE A CA 1
ATOM 646 C C . PHE A 1 87 ? -14.379 15.138 22.030 1.00 91.69 87 PHE A C 1
ATOM 648 O O . PHE A 1 87 ? -13.549 15.831 21.445 1.00 91.69 87 PHE A O 1
ATOM 655 N N . ILE A 1 88 ? -14.076 14.306 23.021 1.00 93.88 88 ILE A N 1
ATOM 656 C CA . ILE A 1 88 ? -12.738 14.180 23.589 1.00 93.88 88 ILE A CA 1
ATOM 657 C C . ILE A 1 88 ? -12.149 12.837 23.182 1.00 93.88 88 ILE A C 1
ATOM 659 O O . ILE A 1 88 ? -12.773 11.790 23.406 1.00 93.88 88 ILE A O 1
ATOM 663 N N . ARG A 1 89 ? -10.951 12.886 22.598 1.00 92.69 89 ARG A N 1
ATOM 664 C CA . ARG A 1 89 ? -10.129 11.719 22.279 1.00 92.69 89 ARG A CA 1
ATOM 665 C C . ARG A 1 89 ? -8.912 11.676 23.189 1.00 92.69 89 ARG A C 1
ATOM 667 O O . ARG A 1 89 ? -8.276 12.704 23.410 1.00 92.69 89 ARG A O 1
ATOM 674 N N . LEU A 1 90 ? -8.589 10.487 23.678 1.00 92.00 90 LEU A N 1
ATOM 675 C CA . LEU A 1 90 ? -7.344 10.207 24.378 1.00 92.00 90 LEU A CA 1
ATOM 676 C C . LEU A 1 90 ? -6.564 9.135 23.614 1.00 92.00 90 LEU A C 1
ATOM 678 O O . LEU A 1 90 ? -7.033 8.001 23.491 1.00 92.00 90 LEU A O 1
ATOM 682 N N . ASP A 1 91 ? -5.368 9.503 23.156 1.00 85.88 91 ASP A N 1
ATOM 683 C CA . ASP A 1 91 ? -4.396 8.572 22.581 1.00 85.88 91 ASP A CA 1
ATOM 684 C C . ASP A 1 91 ? -3.419 8.188 23.696 1.00 85.88 91 ASP A C 1
ATOM 686 O O . ASP A 1 91 ? -2.592 9.003 24.114 1.00 85.88 91 ASP A O 1
ATOM 690 N N . VAL A 1 92 ? -3.560 6.974 24.230 1.00 83.75 92 VAL A N 1
ATOM 691 C CA . VAL A 1 92 ? -2.814 6.502 25.402 1.00 83.75 92 VAL A CA 1
ATOM 692 C C . VAL A 1 92 ? -1.380 6.153 24.998 1.00 83.75 92 VAL A C 1
ATOM 694 O O . VAL A 1 92 ? -1.146 5.397 24.053 1.00 83.75 92 VAL A O 1
ATOM 697 N N . SER A 1 93 ? -0.396 6.698 25.712 1.00 76.69 93 SER A N 1
ATOM 698 C CA . SER A 1 93 ? 1.022 6.404 25.471 1.00 76.69 93 SER A CA 1
ATOM 699 C C . SER A 1 93 ? 1.419 5.037 26.041 1.00 76.69 93 SER A C 1
ATOM 701 O O . SER A 1 93 ? 0.712 4.469 26.874 1.00 76.69 93 SER A O 1
ATOM 703 N N . ALA A 1 94 ? 2.587 4.515 25.646 1.00 73.88 94 ALA A N 1
ATOM 704 C CA . ALA A 1 94 ? 3.116 3.271 26.214 1.00 73.88 94 ALA A CA 1
ATOM 705 C C . ALA A 1 94 ? 3.241 3.340 27.752 1.00 73.88 94 ALA A C 1
ATOM 707 O O . ALA A 1 94 ? 2.743 2.452 28.437 1.00 73.88 94 ALA A O 1
ATOM 708 N N . GLY A 1 95 ? 3.793 4.436 28.293 1.00 72.38 95 GLY A N 1
ATOM 709 C CA . GLY A 1 95 ? 3.876 4.658 29.745 1.00 72.38 95 GLY A CA 1
ATOM 710 C C . GLY A 1 95 ? 2.518 4.920 30.414 1.00 72.38 95 GLY A C 1
ATOM 711 O O . GLY A 1 95 ? 2.331 4.627 31.592 1.00 72.38 95 GLY A O 1
ATOM 712 N N . GLY A 1 96 ? 1.531 5.431 29.670 1.00 80.44 96 GLY A N 1
ATOM 713 C CA . GLY A 1 96 ? 0.151 5.539 30.147 1.00 80.44 96 GLY A CA 1
ATOM 714 C C . GLY A 1 96 ? -0.493 4.171 30.383 1.00 80.44 96 GLY A C 1
ATOM 715 O O . GLY A 1 96 ? -1.212 3.997 31.364 1.00 80.44 96 GLY A O 1
ATOM 716 N N . CYS A 1 97 ? -0.176 3.189 29.535 1.00 82.06 97 CYS A N 1
ATOM 717 C CA . CYS A 1 97 ? -0.724 1.832 29.596 1.00 82.06 97 CYS A CA 1
ATOM 718 C C . CYS A 1 97 ? -0.218 0.997 30.781 1.00 82.06 97 CYS A C 1
ATOM 720 O O . CYS A 1 97 ? -0.798 -0.051 31.049 1.00 82.06 97 CYS A O 1
ATOM 722 N N . GLU A 1 98 ? 0.827 1.430 31.491 1.00 83.06 98 GLU A N 1
ATOM 723 C CA . GLU A 1 98 ? 1.332 0.729 32.683 1.00 83.06 98 GLU A CA 1
ATOM 724 C C . GLU A 1 98 ? 0.304 0.694 33.823 1.00 83.06 98 GLU A C 1
ATOM 726 O O . GLU A 1 98 ? 0.267 -0.261 34.595 1.00 83.06 98 GLU A O 1
ATOM 731 N N . ASP A 1 99 ? -0.550 1.718 33.912 1.00 89.06 99 ASP A N 1
ATOM 732 C CA . ASP A 1 99 ? -1.630 1.793 34.894 1.00 89.06 99 ASP A CA 1
ATOM 733 C C . ASP A 1 99 ? -2.754 2.706 34.379 1.00 89.06 99 ASP A C 1
ATOM 735 O O . ASP A 1 99 ? -2.600 3.927 34.284 1.00 89.06 99 ASP A O 1
ATOM 739 N N . LEU A 1 100 ? -3.903 2.107 34.063 1.00 93.94 100 LEU A N 1
ATOM 740 C CA . LEU A 1 100 ? -5.104 2.806 33.594 1.00 93.94 100 LEU A CA 1
ATOM 741 C C . LEU A 1 100 ? -6.066 3.208 34.720 1.00 93.94 100 LEU A C 1
ATOM 743 O O . LEU A 1 100 ? -7.122 3.778 34.434 1.00 93.94 100 LEU A O 1
ATOM 747 N N . SER A 1 101 ? -5.741 2.947 35.990 1.00 95.38 101 SER A N 1
ATOM 748 C CA . SER A 1 101 ? -6.621 3.278 37.115 1.00 95.38 101 SER A CA 1
ATOM 749 C C . SER A 1 101 ? -7.078 4.743 37.182 1.00 95.38 101 SER A C 1
ATOM 751 O O . SER A 1 101 ? -8.243 4.952 37.549 1.00 95.38 101 SER A O 1
ATOM 753 N N . PRO A 1 102 ? -6.290 5.752 36.745 1.00 95.44 102 PRO A N 1
ATOM 754 C CA . PRO A 1 102 ? -6.759 7.136 36.721 1.00 95.44 102 PRO A CA 1
ATOM 755 C C . PRO A 1 102 ? -7.941 7.372 35.771 1.00 95.44 102 PRO A C 1
ATOM 757 O O . PRO A 1 102 ? -8.782 8.225 36.046 1.00 95.44 102 PRO A O 1
ATOM 760 N N . LEU A 1 103 ? -8.086 6.584 34.696 1.00 95.62 103 LEU A N 1
ATOM 761 C CA . LEU A 1 103 ? -9.253 6.685 33.807 1.00 95.62 103 LEU A CA 1
ATOM 762 C C . LEU A 1 103 ? -10.562 6.348 34.533 1.00 95.62 103 LEU A C 1
ATOM 764 O O . LEU A 1 103 ? -11.610 6.882 34.180 1.00 95.62 103 LEU A O 1
ATOM 768 N N . GLY A 1 104 ? -10.503 5.521 35.581 1.00 93.56 104 GLY A N 1
ATOM 769 C CA . GLY A 1 104 ? -11.660 5.184 36.414 1.00 93.56 104 GLY A CA 1
ATOM 770 C C . GLY A 1 104 ? -12.102 6.297 37.368 1.00 93.56 104 GLY A C 1
ATOM 771 O O . GLY A 1 104 ? -13.160 6.170 37.993 1.00 93.56 104 GLY A O 1
ATOM 772 N N . GLN A 1 105 ? -11.301 7.360 37.494 1.00 94.19 105 GLN A N 1
ATOM 773 C CA . GLN A 1 105 ? -11.592 8.547 38.303 1.00 94.19 105 GLN A CA 1
ATOM 774 C C . GLN A 1 105 ? -12.188 9.685 37.465 1.00 94.19 105 GLN A C 1
ATOM 776 O O . GLN A 1 105 ? -12.793 10.600 38.021 1.00 94.19 105 GLN A O 1
ATOM 781 N N . LEU A 1 106 ? -12.055 9.618 36.136 1.00 96.19 106 LEU A N 1
ATOM 782 C CA . LEU A 1 106 ? -12.623 10.613 35.238 1.00 96.19 106 LEU A CA 1
ATOM 783 C C . LEU A 1 106 ? -14.164 10.584 35.272 1.00 96.19 106 LEU A C 1
ATOM 785 O O . LEU A 1 106 ? -14.766 9.519 35.461 1.00 96.19 106 LEU A O 1
ATOM 789 N N . PRO A 1 107 ? -14.823 11.734 35.033 1.00 95.31 107 PRO A N 1
ATOM 790 C CA . PRO A 1 107 ? -16.262 11.783 34.805 1.00 95.31 107 PRO A CA 1
ATOM 791 C C . PRO A 1 107 ? -16.703 10.790 33.723 1.00 95.31 107 PRO A C 1
ATOM 793 O O . PRO A 1 107 ? -16.000 10.563 32.738 1.00 95.31 107 PRO A O 1
ATOM 796 N N . SER A 1 108 ? -17.904 10.226 33.863 1.00 95.12 108 SER A N 1
ATOM 797 C CA . SER A 1 108 ? -18.413 9.214 32.926 1.00 95.12 108 SER A CA 1
ATOM 798 C C . SER A 1 108 ? -18.556 9.715 31.487 1.00 95.12 108 SER A C 1
ATOM 800 O O . SER A 1 108 ? -18.634 8.913 30.561 1.00 95.12 108 SER A O 1
ATOM 802 N N . ASP A 1 109 ? -18.630 11.031 31.302 1.00 93.94 109 ASP A N 1
ATOM 803 C CA . ASP A 1 109 ? -18.748 11.704 30.015 1.00 93.94 109 ASP A CA 1
ATOM 804 C C . ASP A 1 109 ? -17.421 12.329 29.530 1.00 93.94 109 ASP A C 1
ATOM 806 O O . ASP A 1 109 ? -17.403 13.126 28.586 1.00 93.94 109 ASP A O 1
ATOM 810 N N . ALA A 1 110 ? -16.303 12.017 30.195 1.00 95.31 110 ALA A N 1
ATOM 811 C CA . ALA A 1 110 ? -15.013 12.653 29.950 1.00 95.31 110 ALA A CA 1
ATOM 812 C C . ALA A 1 110 ? -14.426 12.303 28.580 1.00 95.31 110 ALA A C 1
ATOM 814 O O . ALA A 1 110 ? -13.926 13.195 27.898 1.00 95.31 110 ALA A O 1
ATOM 815 N N . ILE A 1 111 ? -14.497 11.031 28.173 1.00 95.75 111 ILE A N 1
ATOM 816 C CA . ILE A 1 111 ? -13.800 10.490 26.998 1.00 95.75 111 ILE A CA 1
ATOM 817 C C . ILE A 1 111 ? -14.796 9.806 26.064 1.00 95.75 111 ILE A C 1
ATOM 819 O O . ILE A 1 111 ? -15.559 8.942 26.481 1.00 95.75 111 ILE A O 1
ATOM 823 N N . HIS A 1 112 ? -14.743 10.166 24.782 1.00 94.50 112 HIS A N 1
ATOM 824 C CA . HIS A 1 112 ? -15.621 9.628 23.739 1.00 94.50 112 HIS A CA 1
ATOM 825 C C . HIS A 1 112 ? -14.876 8.676 22.792 1.00 94.50 112 HIS A C 1
ATOM 827 O O . HIS A 1 112 ? -15.474 7.746 22.248 1.00 94.50 112 HIS A O 1
ATOM 833 N N . PHE A 1 113 ? -13.568 8.889 22.628 1.00 92.69 113 PHE A N 1
ATOM 834 C CA . PHE A 1 113 ? -12.678 8.118 21.765 1.00 92.69 113 PHE A CA 1
ATOM 835 C C . PHE A 1 113 ? -11.435 7.721 22.567 1.00 92.69 113 PHE A C 1
ATOM 837 O O . PHE A 1 113 ? -10.737 8.594 23.081 1.00 92.69 113 PHE A O 1
ATOM 844 N N . LEU A 1 114 ? -11.152 6.425 22.680 1.00 93.00 114 LEU A N 1
ATOM 845 C CA . LEU A 1 114 ? -10.000 5.922 23.432 1.00 93.00 114 LEU A CA 1
ATOM 846 C C . LEU A 1 114 ? -9.140 5.012 22.557 1.00 93.00 114 LEU A C 1
ATOM 848 O O . LEU A 1 114 ? -9.626 4.004 22.038 1.00 93.00 114 LEU A O 1
ATOM 852 N N . TYR A 1 115 ? -7.884 5.413 22.368 1.00 87.56 115 TYR A N 1
ATOM 853 C CA . TYR A 1 115 ? -6.963 4.807 21.415 1.00 87.56 115 TYR A CA 1
ATOM 854 C C . TYR A 1 115 ? -5.742 4.264 22.145 1.00 87.56 115 TYR A C 1
ATOM 856 O O . TYR A 1 115 ? -5.083 4.990 22.887 1.00 87.56 115 TYR A O 1
ATOM 864 N N . PHE A 1 116 ? -5.439 2.991 21.909 1.00 82.75 116 PHE A N 1
ATOM 865 C CA . PHE A 1 116 ? -4.247 2.329 22.422 1.00 82.75 116 PHE A CA 1
ATOM 866 C C . PHE A 1 116 ? -3.256 2.054 21.293 1.00 82.75 116 PHE A C 1
ATOM 868 O O . PHE A 1 116 ? -3.637 1.872 20.133 1.00 82.75 116 PHE A O 1
ATOM 875 N N . ASN A 1 117 ? -1.973 2.025 21.646 1.00 69.75 117 ASN A N 1
ATOM 876 C CA . ASN A 1 117 ? -0.913 1.669 20.716 1.00 69.75 117 ASN A CA 1
ATOM 877 C C . ASN A 1 117 ? -0.793 0.143 20.577 1.00 69.75 117 ASN A C 1
ATOM 879 O O . ASN A 1 117 ? -1.294 -0.638 21.390 1.00 69.75 117 ASN A O 1
ATOM 883 N N . ILE A 1 118 ? -0.093 -0.274 19.524 1.00 66.12 118 ILE A N 1
ATOM 884 C CA . ILE A 1 118 ? 0.244 -1.680 19.301 1.00 66.12 118 ILE A CA 1
ATOM 885 C C . ILE A 1 118 ? 1.128 -2.154 20.466 1.00 66.12 118 ILE A C 1
ATOM 887 O O . ILE A 1 118 ? 1.998 -1.422 20.930 1.00 66.12 118 ILE A O 1
ATOM 891 N N . GLU A 1 119 ? 0.855 -3.361 20.956 1.00 67.38 119 GLU A N 1
ATOM 892 C CA . GLU A 1 119 ? 1.523 -4.040 22.074 1.00 67.38 119 GLU A CA 1
ATOM 893 C C . GLU A 1 119 ? 1.332 -3.395 23.457 1.00 67.38 119 GLU A C 1
ATOM 895 O O . GLU A 1 119 ? 1.991 -3.785 24.420 1.00 67.38 119 GLU A O 1
ATOM 900 N N . SER A 1 120 ? 0.397 -2.450 23.608 1.00 74.88 120 SER A N 1
ATOM 901 C CA . SER A 1 120 ? 0.082 -1.856 24.912 1.00 74.88 120 SER A CA 1
ATOM 902 C C . SER A 1 120 ? -0.366 -2.919 25.938 1.00 74.88 120 SER A C 1
ATOM 904 O O . SER A 1 120 ? -1.346 -3.620 25.677 1.00 74.88 120 SER A O 1
ATOM 906 N N . PRO A 1 121 ? 0.274 -3.035 27.122 1.00 78.00 121 PRO A N 1
ATOM 907 C CA . PRO A 1 121 ? 0.029 -4.112 28.093 1.00 78.00 121 PRO A CA 1
ATOM 908 C C . PRO A 1 121 ? -1.240 -3.882 28.939 1.00 78.00 121 PRO A C 1
ATOM 910 O O . PRO A 1 121 ? -1.186 -3.689 30.150 1.00 78.00 121 PRO A O 1
ATOM 913 N N . ILE A 1 122 ? -2.410 -3.893 28.301 1.00 84.25 122 ILE A N 1
ATOM 914 C CA . ILE A 1 122 ? -3.688 -3.482 28.917 1.00 84.25 122 ILE A CA 1
ATOM 915 C C . ILE A 1 122 ? -4.568 -4.636 29.423 1.00 84.25 122 ILE A C 1
ATOM 917 O O . ILE A 1 122 ? -5.683 -4.387 29.891 1.00 84.25 122 ILE A O 1
ATOM 921 N N . SER A 1 123 ? -4.100 -5.884 29.339 1.00 85.06 123 SER A N 1
ATOM 922 C CA . SER A 1 123 ? -4.856 -7.036 29.850 1.00 85.06 123 SER A CA 1
ATOM 923 C C . SER A 1 123 ? -5.146 -6.876 31.350 1.00 85.06 123 SER A C 1
ATOM 925 O O . SER A 1 123 ? -4.291 -6.451 32.127 1.00 85.06 123 SER A O 1
ATOM 927 N N . GLY A 1 124 ? -6.385 -7.142 31.759 1.00 87.12 124 GLY A N 1
ATOM 928 C CA . GLY A 1 124 ? -6.892 -6.965 33.121 1.00 87.12 124 GLY A CA 1
ATOM 929 C C . GLY A 1 124 ? -7.177 -5.515 33.542 1.00 87.12 124 GLY A C 1
ATOM 930 O O . GLY A 1 124 ? -7.648 -5.289 34.664 1.00 87.12 124 GLY A O 1
ATOM 931 N N . GLN A 1 125 ? -6.906 -4.527 32.681 1.00 92.38 125 GLN A N 1
ATOM 932 C CA . GLN A 1 125 ? -7.049 -3.104 33.009 1.00 92.38 125 GLN A CA 1
ATOM 933 C C . GLN A 1 125 ? -8.326 -2.458 32.445 1.00 92.38 125 GLN A C 1
ATOM 935 O O . GLN A 1 125 ? -8.699 -1.368 32.888 1.00 92.38 125 GLN A O 1
ATOM 940 N N . LEU A 1 126 ? -9.049 -3.114 31.526 1.00 93.94 126 LEU A N 1
ATOM 941 C CA . LEU A 1 126 ? -10.246 -2.534 30.893 1.00 93.94 126 LEU A CA 1
ATOM 942 C C . LEU A 1 126 ? -11.402 -2.271 31.876 1.00 93.94 126 LEU A C 1
ATOM 944 O O . LEU A 1 126 ? -12.246 -1.405 31.637 1.00 93.94 126 LEU A O 1
ATOM 948 N N . LYS A 1 127 ? -11.402 -2.904 33.052 1.00 95.19 127 LYS A N 1
ATOM 949 C CA . LYS A 1 127 ? -12.293 -2.557 34.172 1.00 95.19 127 LYS A CA 1
ATOM 950 C C . LYS A 1 127 ? -12.264 -1.068 34.528 1.00 95.19 127 LYS A C 1
ATOM 952 O O . LYS A 1 127 ? -13.294 -0.530 34.937 1.00 95.19 127 LYS A O 1
ATOM 957 N N . HIS A 1 128 ? -11.127 -0.388 34.352 1.00 95.56 128 HIS A N 1
ATOM 958 C CA . HIS A 1 128 ? -10.978 1.031 34.680 1.00 95.56 128 HIS A CA 1
ATOM 959 C C . HIS A 1 128 ? -11.714 1.958 33.706 1.00 95.56 128 HIS A C 1
ATOM 961 O O . HIS A 1 128 ? -12.077 3.063 34.093 1.00 95.56 128 HIS A O 1
ATOM 967 N N . ILE A 1 129 ? -12.022 1.502 32.487 1.00 95.56 129 ILE A N 1
ATOM 968 C CA . ILE A 1 129 ? -12.761 2.299 31.494 1.00 95.56 129 ILE A CA 1
ATOM 969 C C . ILE A 1 129 ? -14.268 2.007 31.485 1.00 95.56 129 ILE A C 1
ATOM 971 O O . ILE A 1 129 ? -15.027 2.726 30.843 1.00 95.56 129 ILE A O 1
ATOM 975 N N . SER A 1 130 ? -14.732 1.011 32.249 1.00 93.31 130 SER A N 1
ATOM 976 C CA . SER A 1 130 ? -16.149 0.608 32.344 1.00 93.31 130 SER A CA 1
ATOM 977 C C . SER A 1 130 ? -17.110 1.730 32.776 1.00 93.31 130 SER A C 1
ATOM 979 O O . SER A 1 130 ? -18.311 1.670 32.505 1.00 93.31 130 SER A O 1
ATOM 981 N N . ARG A 1 131 ? -16.600 2.777 33.435 1.00 92.56 131 ARG A N 1
ATOM 982 C CA . ARG A 1 131 ? -17.381 3.941 33.885 1.00 92.56 131 ARG A CA 1
ATOM 983 C C . ARG A 1 131 ? -17.517 5.043 32.834 1.00 92.56 131 ARG A C 1
ATOM 985 O O . ARG A 1 131 ? -18.342 5.933 33.022 1.00 92.56 131 ARG A O 1
ATOM 992 N N . LEU A 1 132 ? -16.761 4.985 31.737 1.00 96.00 132 LEU A N 1
ATOM 993 C CA . LEU A 1 132 ? -16.776 5.985 30.666 1.00 96.00 132 LEU A CA 1
ATOM 994 C C . LEU A 1 132 ? -17.991 5.768 29.754 1.00 96.00 132 LEU A C 1
ATOM 996 O O . LEU A 1 132 ? -17.893 5.285 28.632 1.00 96.00 132 LEU A O 1
ATOM 1000 N N . GLN A 1 133 ? -19.176 6.087 30.267 1.00 94.81 133 GLN A N 1
ATOM 1001 C CA . GLN A 1 133 ? -20.456 5.827 29.612 1.00 94.81 133 GLN A CA 1
ATOM 1002 C C . GLN A 1 133 ? -20.685 6.649 28.333 1.00 94.81 133 GLN A C 1
ATOM 1004 O O . GLN A 1 133 ? -21.562 6.282 27.553 1.00 94.81 133 GLN A O 1
ATOM 1009 N N . SER A 1 134 ? -19.925 7.721 28.079 1.00 93.62 134 SER A N 1
ATOM 1010 C CA . SER A 1 134 ? -19.945 8.423 26.784 1.00 93.62 134 SER A CA 1
ATOM 1011 C C . SER A 1 134 ? -18.982 7.842 25.744 1.00 93.62 134 SER A C 1
ATOM 1013 O O . SER A 1 134 ? -18.895 8.391 24.644 1.00 93.62 134 SER A O 1
ATOM 1015 N N . LEU A 1 135 ? -18.273 6.748 26.054 1.00 95.50 135 LEU A N 1
ATOM 1016 C CA . LEU A 1 135 ? -17.340 6.130 25.120 1.00 95.50 135 LEU A CA 1
ATOM 1017 C C . LEU A 1 135 ? -18.092 5.572 23.905 1.00 95.50 135 LEU A C 1
ATOM 1019 O O . LEU A 1 135 ? -18.967 4.715 24.034 1.00 95.50 135 LEU A O 1
ATOM 1023 N N . ARG A 1 136 ? -17.722 6.064 22.721 1.00 93.25 136 ARG A N 1
ATOM 1024 C CA . ARG A 1 136 ? -18.293 5.687 21.419 1.00 93.25 136 ARG A CA 1
ATOM 1025 C C . ARG A 1 136 ? -17.322 4.843 20.605 1.00 93.25 136 ARG A C 1
ATOM 1027 O O . ARG A 1 136 ? -17.757 3.963 19.869 1.00 93.25 136 ARG A O 1
ATOM 1034 N N . VAL A 1 137 ? -16.019 5.097 20.739 1.00 91.81 137 VAL A N 1
ATOM 1035 C CA . VAL A 1 137 ? -14.972 4.392 19.991 1.00 91.81 137 VAL A CA 1
ATOM 1036 C C . VAL A 1 137 ? -13.895 3.870 20.926 1.00 91.81 137 VAL A C 1
ATOM 1038 O O . VAL A 1 137 ? -13.300 4.639 21.684 1.00 91.81 137 VAL A O 1
ATOM 1041 N N . LEU A 1 138 ? -13.613 2.574 20.811 1.00 93.56 138 LEU A N 1
ATOM 1042 C CA . LEU A 1 138 ? -12.541 1.896 21.529 1.00 93.56 138 LEU A CA 1
ATOM 1043 C C . LEU A 1 138 ? -11.606 1.182 20.543 1.00 93.56 138 LEU A C 1
ATOM 1045 O O . LEU A 1 138 ? -12.013 0.252 19.843 1.00 93.56 138 LEU A O 1
ATOM 1049 N N . HIS A 1 139 ? -10.346 1.618 20.487 1.00 88.25 139 HIS A N 1
ATOM 1050 C CA . HIS A 1 139 ? -9.334 1.087 19.571 1.00 88.25 139 HIS A CA 1
ATOM 1051 C C . HIS A 1 139 ? -8.256 0.314 20.335 1.00 88.25 139 HIS A C 1
ATOM 1053 O O . HIS A 1 139 ? -7.393 0.911 20.967 1.00 88.25 139 HIS A O 1
ATOM 1059 N N . LEU A 1 140 ? -8.305 -1.018 20.251 1.00 86.50 140 LEU A N 1
ATOM 1060 C CA . LEU A 1 140 ? -7.423 -1.977 20.937 1.00 86.50 140 LEU A CA 1
ATOM 1061 C C . LEU A 1 140 ? -6.497 -2.691 19.933 1.00 86.50 140 LEU A C 1
ATOM 1063 O O . LEU A 1 140 ? -6.275 -3.903 20.002 1.00 86.50 140 LEU A O 1
ATOM 1067 N N . ARG A 1 141 ? -6.032 -1.979 18.899 1.00 75.25 141 ARG A N 1
ATOM 1068 C CA . ARG A 1 141 ? -5.266 -2.593 17.806 1.00 75.25 141 ARG A CA 1
ATOM 1069 C C . ARG A 1 141 ? -3.892 -3.036 18.299 1.00 75.25 141 ARG A C 1
ATOM 1071 O O . ARG A 1 141 ? -3.068 -2.206 18.653 1.00 75.25 141 ARG A O 1
ATOM 1078 N N . GLY A 1 142 ? -3.631 -4.339 18.204 1.00 70.69 142 GLY A N 1
ATOM 1079 C CA . GLY A 1 142 ? -2.352 -4.927 18.595 1.00 70.69 142 GLY A CA 1
ATOM 1080 C C . GLY A 1 142 ? -2.190 -5.058 20.107 1.00 70.69 142 GLY A C 1
ATOM 1081 O O . GLY A 1 142 ? -1.079 -5.297 20.561 1.00 70.69 142 GLY A O 1
ATOM 1082 N N . CYS A 1 143 ? -3.255 -4.881 20.891 1.00 80.56 143 CYS A N 1
ATOM 1083 C CA . CYS A 1 143 ? -3.220 -5.095 22.332 1.00 80.56 143 CYS A CA 1
ATOM 1084 C C . CYS A 1 143 ? -3.474 -6.581 22.663 1.00 80.56 143 CYS A C 1
ATOM 1086 O O . CYS A 1 143 ? -4.324 -7.202 22.018 1.00 80.56 143 CYS A O 1
ATOM 1088 N N . PRO A 1 144 ? -2.812 -7.149 23.689 1.00 80.50 144 PRO A N 1
ATOM 1089 C CA . PRO A 1 144 ? -3.008 -8.529 24.125 1.00 80.50 144 PRO A CA 1
ATOM 1090 C C . PRO A 1 144 ? -4.304 -8.657 24.946 1.00 80.50 144 PRO A C 1
ATOM 1092 O O . PRO A 1 144 ? -4.268 -8.769 26.167 1.00 80.50 144 PRO A O 1
ATOM 1095 N N . VAL A 1 145 ? -5.458 -8.569 24.281 1.00 87.44 145 VAL A N 1
ATOM 1096 C CA . VAL A 1 145 ? -6.791 -8.647 24.910 1.00 87.44 145 VAL A CA 1
ATOM 1097 C C . VAL A 1 145 ? -7.400 -10.044 24.782 1.00 87.44 145 VAL A C 1
ATOM 1099 O O . VAL A 1 145 ? -7.211 -10.716 23.765 1.00 87.44 145 VAL A O 1
ATOM 1102 N N . MET A 1 146 ? -8.147 -10.462 25.804 1.00 90.62 146 MET A N 1
ATOM 1103 C CA . MET A 1 146 ? -8.879 -11.738 25.857 1.00 90.62 146 MET A CA 1
ATOM 1104 C C . MET A 1 146 ? -10.375 -11.520 26.128 1.00 90.62 146 MET A C 1
ATOM 1106 O O . MET A 1 146 ? -10.825 -10.391 26.346 1.00 90.62 146 MET A O 1
ATOM 1110 N N . ASP A 1 147 ? -11.161 -12.597 26.135 1.00 93.62 147 ASP A N 1
ATOM 1111 C CA . ASP A 1 147 ? -12.600 -12.528 26.416 1.00 93.62 147 ASP A CA 1
ATOM 1112 C C . ASP A 1 147 ? -12.907 -11.931 27.799 1.00 93.62 147 ASP A C 1
ATOM 1114 O O . ASP A 1 147 ? -13.855 -11.155 27.943 1.00 93.62 147 ASP A O 1
ATOM 1118 N N . GLU A 1 148 ? -12.074 -12.198 28.811 1.00 94.19 148 GLU A N 1
ATOM 1119 C CA . GLU A 1 148 ? -12.213 -11.617 30.151 1.00 94.19 148 GLU A CA 1
ATOM 1120 C C . GLU A 1 148 ? -12.081 -10.090 30.143 1.00 94.19 148 GLU A C 1
ATOM 1122 O O . GLU A 1 148 ? -12.702 -9.407 30.961 1.00 94.19 148 GLU A O 1
ATOM 1127 N N . ASP A 1 149 ? -11.286 -9.540 29.225 1.00 93.69 149 ASP A N 1
ATOM 1128 C CA . ASP A 1 149 ? -11.110 -8.098 29.070 1.00 93.69 149 ASP A CA 1
ATOM 1129 C C . ASP A 1 149 ? -12.349 -7.465 28.435 1.00 93.69 149 ASP A C 1
ATOM 1131 O O . ASP A 1 149 ? -12.840 -6.437 28.907 1.00 93.69 149 ASP A O 1
ATOM 1135 N N . ILE A 1 150 ? -12.917 -8.108 27.412 1.00 95.38 150 ILE A N 1
ATOM 1136 C CA . ILE A 1 150 ? -14.164 -7.656 26.783 1.00 95.38 150 ILE A CA 1
ATOM 1137 C C . ILE A 1 150 ? -15.342 -7.755 27.758 1.00 95.38 150 ILE A C 1
ATOM 1139 O O . ILE A 1 150 ? -16.186 -6.856 27.815 1.00 95.38 150 ILE A O 1
ATOM 1143 N N . GLN A 1 151 ? -15.374 -8.785 28.603 1.00 95.88 151 GLN A N 1
ATOM 1144 C CA . GLN A 1 151 ? -16.400 -8.932 29.631 1.00 95.88 151 GLN A CA 1
ATOM 1145 C C . GLN A 1 151 ? -16.397 -7.761 30.632 1.00 95.88 151 GLN A C 1
ATOM 1147 O O . GLN A 1 151 ? -17.462 -7.336 31.086 1.00 95.88 151 GLN A O 1
ATOM 1152 N N . GLN A 1 152 ? -15.229 -7.181 30.941 1.00 95.94 152 GLN A N 1
ATOM 1153 C CA . GLN A 1 152 ? -15.114 -6.020 31.839 1.00 95.94 152 GLN A CA 1
ATOM 1154 C C . GLN A 1 152 ? -15.782 -4.755 31.279 1.00 95.94 152 GLN A C 1
ATOM 1156 O O . GLN A 1 152 ? -16.158 -3.868 32.050 1.00 95.94 152 GLN A O 1
ATOM 1161 N N . ILE A 1 153 ? -15.955 -4.665 29.958 1.00 95.38 153 ILE A N 1
ATOM 1162 C CA . ILE A 1 153 ? -16.543 -3.503 29.274 1.00 95.38 153 ILE A CA 1
ATOM 1163 C C . ILE A 1 153 ? -17.958 -3.757 28.745 1.00 95.38 153 ILE A C 1
ATOM 1165 O O . ILE A 1 153 ? -18.514 -2.904 28.055 1.00 95.38 153 ILE A O 1
ATOM 1169 N N . ALA A 1 154 ? -18.594 -4.869 29.128 1.00 95.00 154 ALA A N 1
ATOM 1170 C CA . ALA A 1 154 ? -19.971 -5.199 28.743 1.00 95.00 154 ALA A CA 1
ATOM 1171 C C . ALA A 1 154 ? -20.997 -4.095 29.091 1.00 95.00 154 ALA A C 1
ATOM 1173 O O . ALA A 1 154 ? -22.047 -3.980 28.461 1.00 95.00 154 ALA A O 1
ATOM 1174 N N . GLY A 1 155 ? -20.691 -3.255 30.087 1.00 93.88 155 GLY A N 1
ATOM 1175 C CA . GLY A 1 155 ? -21.524 -2.123 30.496 1.00 93.88 155 GLY A CA 1
ATOM 1176 C C . GLY A 1 155 ? -21.479 -0.898 29.571 1.00 93.88 155 GLY A C 1
ATOM 1177 O O . GLY A 1 155 ? -22.283 0.014 29.764 1.00 93.88 155 GLY A O 1
ATOM 1178 N N . LEU A 1 156 ? -20.580 -0.840 28.581 1.00 95.06 156 LEU A N 1
ATOM 1179 C CA . LEU A 1 156 ? -20.405 0.316 27.691 1.00 95.06 156 LEU A CA 1
ATOM 1180 C C . LEU A 1 156 ? -21.432 0.324 26.546 1.00 95.06 156 LEU A C 1
ATOM 1182 O O . LEU A 1 156 ? -21.122 0.102 25.379 1.00 95.06 156 LEU A O 1
ATOM 1186 N N . LYS A 1 157 ? -22.692 0.612 26.885 1.00 90.06 157 LYS A N 1
ATOM 1187 C CA . LYS A 1 157 ? -23.844 0.520 25.965 1.00 90.06 157 LYS A CA 1
ATOM 1188 C C . LYS A 1 157 ? -23.868 1.566 24.841 1.00 90.06 157 LYS A C 1
ATOM 1190 O O . LYS A 1 157 ? -24.686 1.445 23.932 1.00 90.06 157 LYS A O 1
ATOM 1195 N N . ASN A 1 158 ? -23.019 2.592 24.918 1.00 92.81 158 ASN A N 1
ATOM 1196 C CA . ASN A 1 158 ? -22.917 3.650 23.908 1.00 92.81 158 ASN A CA 1
ATOM 1197 C C . ASN A 1 158 ? -21.790 3.431 22.891 1.00 92.81 158 ASN A C 1
ATOM 1199 O O . ASN A 1 158 ? -21.588 4.295 22.039 1.00 92.81 158 ASN A O 1
ATOM 1203 N N . LEU A 1 159 ? -21.091 2.293 22.951 1.00 94.38 159 LEU A N 1
ATOM 1204 C CA . LEU A 1 159 ? -20.087 1.957 21.951 1.00 94.38 159 LEU A CA 1
ATOM 1205 C C . LEU A 1 159 ? -20.724 1.811 20.567 1.00 94.38 159 LEU A C 1
ATOM 1207 O O . LEU A 1 159 ? -21.661 1.041 20.365 1.00 94.38 159 LEU A O 1
ATOM 1211 N N . GLU A 1 160 ? -20.163 2.552 19.618 1.00 93.94 160 GLU A N 1
ATOM 1212 C CA . GLU A 1 160 ? -20.517 2.543 18.200 1.00 93.94 160 GLU A CA 1
ATOM 1213 C C . GLU A 1 160 ? -19.446 1.835 17.367 1.00 93.94 160 GLU A C 1
ATOM 1215 O O . GLU A 1 160 ? -19.754 1.258 16.327 1.00 93.94 160 GLU A O 1
ATOM 1220 N N . SER A 1 161 ? -18.192 1.839 17.824 1.00 92.81 161 SER A N 1
ATOM 1221 C CA . SER A 1 161 ? -17.085 1.175 17.144 1.00 92.81 161 SER A CA 1
ATOM 1222 C C . SER A 1 161 ? -16.130 0.531 18.137 1.00 92.81 161 SER A C 1
ATOM 1224 O O . SER A 1 161 ? -15.624 1.196 19.043 1.00 92.81 161 SER A O 1
ATOM 1226 N N . ILE A 1 162 ? -15.805 -0.737 17.901 1.00 93.44 162 ILE A N 1
ATOM 1227 C CA . ILE A 1 162 ? -14.726 -1.429 18.603 1.00 93.44 162 ILE A CA 1
ATOM 1228 C C . ILE A 1 162 ? -13.797 -2.126 17.615 1.00 93.44 162 ILE A C 1
ATOM 1230 O O . ILE A 1 162 ? -14.239 -2.736 16.637 1.00 93.44 162 ILE A O 1
ATOM 1234 N N . GLN A 1 163 ? -12.495 -2.012 17.871 1.00 88.81 163 GLN A N 1
ATOM 1235 C CA . GLN A 1 163 ? -11.467 -2.689 17.094 1.00 88.81 163 GLN A CA 1
ATOM 1236 C C . GLN A 1 163 ? -10.524 -3.475 18.000 1.00 88.81 163 GLN A C 1
ATOM 1238 O O . GLN A 1 163 ? -9.899 -2.890 18.879 1.00 88.81 163 GLN A O 1
ATOM 1243 N N . CYS A 1 164 ? -10.351 -4.763 17.705 1.00 88.38 164 CYS A N 1
ATOM 1244 C CA . CYS A 1 164 ? -9.399 -5.669 18.347 1.00 88.38 164 CYS A CA 1
ATOM 1245 C C . CYS A 1 164 ? -8.540 -6.349 17.268 1.00 88.38 164 CYS A C 1
ATOM 1247 O O . CYS A 1 164 ? -9.030 -6.695 16.192 1.00 88.38 164 CYS A O 1
ATOM 1249 N N . SER A 1 165 ? -7.242 -6.521 17.523 1.00 79.38 165 SER A N 1
ATOM 1250 C CA . SER A 1 165 ? -6.337 -7.199 16.587 1.00 79.38 165 SER A CA 1
ATOM 1251 C C . SER A 1 165 ? -5.282 -7.985 17.342 1.00 79.38 165 SER A C 1
ATOM 1253 O O . SER A 1 165 ? -4.602 -7.400 18.179 1.00 79.38 165 SER A O 1
ATOM 1255 N N . VAL A 1 166 ? -5.104 -9.254 16.979 1.00 68.19 166 VAL A N 1
ATOM 1256 C CA . VAL A 1 166 ? -4.224 -10.210 17.683 1.00 68.19 166 VAL A CA 1
ATOM 1257 C C . VAL A 1 166 ? -3.004 -10.620 16.846 1.00 68.19 166 VAL A C 1
ATOM 1259 O O . VAL A 1 166 ? -2.268 -11.519 17.224 1.00 68.19 166 VAL A O 1
ATOM 1262 N N . TYR A 1 167 ? -2.770 -9.946 15.717 1.00 63.41 167 TYR A N 1
ATOM 1263 C CA . TYR A 1 167 ? -1.640 -10.223 14.826 1.00 63.41 167 TYR A CA 1
ATOM 1264 C C . TYR A 1 167 ? -0.300 -10.271 15.587 1.00 63.41 167 TYR A C 1
ATOM 1266 O O . TYR A 1 167 ? 0.107 -9.259 16.161 1.00 63.41 167 TYR A O 1
ATOM 1274 N N . GLY A 1 168 ? 0.370 -11.428 15.588 1.00 60.66 168 GLY A N 1
ATOM 1275 C CA . GLY A 1 168 ? 1.646 -11.673 16.279 1.00 60.66 168 GLY A CA 1
ATOM 1276 C C . GLY A 1 168 ? 1.524 -12.206 17.716 1.00 60.66 168 GLY A C 1
ATOM 1277 O O . GLY A 1 168 ? 2.538 -12.417 18.389 1.00 60.66 168 GLY A O 1
ATOM 1278 N N . PHE A 1 169 ? 0.302 -12.428 18.203 1.00 57.62 169 PHE A N 1
ATOM 1279 C CA . PHE A 1 169 ? 0.011 -12.951 19.541 1.00 57.62 169 PHE A CA 1
ATOM 1280 C C . PHE A 1 169 ? -0.795 -14.259 19.513 1.00 57.62 169 PHE A C 1
ATOM 1282 O O . PHE A 1 169 ? -1.120 -14.780 20.581 1.00 57.62 169 PHE A O 1
ATOM 1289 N N . GLU A 1 170 ? -1.080 -14.815 18.331 1.00 63.16 170 GLU A N 1
ATOM 1290 C CA . GLU A 1 170 ? -1.910 -16.014 18.161 1.00 63.16 170 GLU A CA 1
ATOM 1291 C C . GLU A 1 170 ? -1.336 -17.221 18.923 1.00 63.16 170 GLU A C 1
ATOM 1293 O O . GLU A 1 170 ? -2.051 -17.892 19.667 1.00 63.16 170 GLU A O 1
ATOM 1298 N N . ASP A 1 171 ? -0.020 -17.431 18.843 1.00 59.75 171 ASP A N 1
ATOM 1299 C CA . ASP A 1 171 ? 0.680 -18.516 19.548 1.00 59.75 171 ASP A CA 1
ATOM 1300 C C . ASP A 1 171 ? 0.796 -18.288 21.067 1.00 59.75 171 ASP A C 1
ATOM 1302 O O . ASP A 1 171 ? 1.207 -19.179 21.812 1.00 59.75 171 ASP A O 1
ATOM 1306 N N . LYS A 1 172 ? 0.448 -17.088 21.547 1.00 59.53 172 LYS A N 1
ATOM 1307 C CA . LYS A 1 172 ? 0.524 -16.693 22.962 1.00 59.53 172 LYS A CA 1
ATOM 1308 C C . LYS A 1 172 ? -0.823 -16.814 23.684 1.00 59.53 172 LYS A C 1
ATOM 1310 O O . LYS A 1 172 ? -0.907 -16.446 24.851 1.00 59.53 172 LYS A O 1
ATOM 1315 N N . GLY A 1 173 ? -1.859 -17.323 23.012 1.00 65.31 173 GLY A N 1
ATOM 1316 C CA . GLY A 1 173 ? -3.180 -17.566 23.603 1.00 65.31 173 GLY A CA 1
ATOM 1317 C C . GLY A 1 173 ? -4.030 -16.313 23.825 1.00 65.31 173 GLY A C 1
ATOM 1318 O O . GLY A 1 173 ? -5.084 -16.411 24.444 1.00 65.31 173 GLY A O 1
ATOM 1319 N N . PHE A 1 174 ? -3.599 -15.151 23.323 1.00 73.81 174 PHE A N 1
ATOM 1320 C CA . PHE A 1 174 ? -4.425 -13.944 23.319 1.00 73.81 174 PHE A CA 1
ATOM 1321 C C . PHE A 1 174 ? -5.460 -14.002 22.194 1.00 73.81 174 PHE A C 1
ATOM 1323 O O . PHE A 1 174 ? -5.288 -14.718 21.206 1.00 73.81 174 PHE A O 1
ATOM 1330 N N . GLY A 1 175 ? -6.520 -13.207 22.327 1.00 81.00 175 GLY A N 1
ATOM 1331 C CA . GLY A 1 175 ? -7.537 -13.024 21.305 1.00 81.00 175 GLY A CA 1
ATOM 1332 C C . GLY A 1 175 ? -8.957 -13.174 21.822 1.00 81.00 175 GLY A C 1
ATOM 1333 O O . GLY A 1 175 ? -9.226 -13.869 22.797 1.00 81.00 175 GLY A O 1
ATOM 1334 N N . VAL A 1 176 ? -9.876 -12.502 21.134 1.00 90.00 176 VAL A N 1
ATOM 1335 C CA . VAL A 1 176 ? -11.308 -12.580 21.427 1.00 90.00 176 VAL A CA 1
ATOM 1336 C C . VAL A 1 176 ? -11.940 -13.729 20.645 1.00 90.00 176 VAL A C 1
ATOM 1338 O O . VAL A 1 176 ? -11.650 -13.918 19.459 1.00 90.00 176 VAL A O 1
ATOM 1341 N N . THR A 1 177 ? -12.792 -14.503 21.307 1.00 93.56 177 THR A N 1
ATOM 1342 C CA . THR A 1 177 ? -13.457 -15.685 20.751 1.00 93.56 177 THR A CA 1
ATOM 1343 C C . THR A 1 177 ? -14.968 -15.456 20.620 1.00 93.56 177 THR A C 1
ATOM 1345 O O . THR A 1 177 ? -15.466 -14.329 20.719 1.00 93.56 177 THR A O 1
ATOM 1348 N N . ASP A 1 178 ? -15.725 -16.531 20.397 1.00 95.75 178 ASP A N 1
ATOM 1349 C CA . ASP A 1 178 ? -17.188 -16.506 20.372 1.00 95.75 178 ASP A CA 1
ATOM 1350 C C . ASP A 1 178 ? -17.804 -16.034 21.708 1.00 95.75 178 ASP A C 1
ATOM 1352 O O . ASP A 1 178 ? -18.930 -15.534 21.716 1.00 95.75 178 ASP A O 1
ATOM 1356 N N . GLU A 1 179 ? -17.078 -16.114 22.831 1.00 95.75 179 GLU A N 1
ATOM 1357 C CA . GLU A 1 179 ? -17.545 -15.575 24.117 1.00 95.75 179 GLU A CA 1
ATOM 1358 C C . GLU A 1 179 ? -17.654 -14.044 24.092 1.00 95.75 179 GLU A C 1
ATOM 1360 O O . GLU A 1 179 ? -18.704 -13.497 24.440 1.00 95.75 179 GLU A O 1
ATOM 1365 N N . SER A 1 180 ? -16.643 -13.338 23.577 1.00 95.88 180 SER A N 1
ATOM 1366 C CA . SER A 1 180 ? -16.723 -11.884 23.369 1.00 95.88 180 SER A CA 1
ATOM 1367 C C . SER A 1 180 ? -17.851 -11.480 22.421 1.00 95.88 180 SER A C 1
ATOM 1369 O O . SER A 1 180 ? -18.477 -10.433 22.605 1.00 95.88 180 SER A O 1
ATOM 1371 N N . MET A 1 181 ? -18.174 -12.316 21.429 1.00 96.25 181 MET A N 1
ATOM 1372 C CA . MET A 1 181 ? -19.260 -12.038 20.481 1.00 96.25 181 MET A CA 1
ATOM 1373 C C . MET A 1 181 ? -20.627 -11.943 21.173 1.00 96.25 181 MET A C 1
ATOM 1375 O O . MET A 1 181 ? -21.474 -11.155 20.746 1.00 96.25 181 MET A O 1
ATOM 1379 N N . LYS A 1 182 ? -20.834 -12.661 22.288 1.00 95.81 182 LYS A N 1
ATOM 1380 C CA . LYS A 1 182 ? -22.042 -12.531 23.126 1.00 95.81 182 LYS A CA 1
ATOM 1381 C C . LYS A 1 182 ? -22.153 -11.145 23.747 1.00 95.81 182 LYS A C 1
ATOM 1383 O O . LYS A 1 182 ? -23.256 -10.609 23.847 1.00 95.81 182 LYS A O 1
ATOM 1388 N N . VAL A 1 183 ? -21.025 -10.572 24.163 1.00 96.06 183 VAL A N 1
ATOM 1389 C CA . VAL A 1 183 ? -20.958 -9.221 24.729 1.00 96.06 183 VAL A CA 1
ATOM 1390 C C . VAL A 1 183 ? -21.222 -8.186 23.639 1.00 96.06 183 VAL A C 1
ATOM 1392 O O . VAL A 1 183 ? -22.068 -7.311 23.821 1.00 96.06 183 VAL A O 1
ATOM 1395 N N . PHE A 1 184 ? -20.580 -8.317 22.475 1.00 95.56 184 PHE A N 1
ATOM 1396 C CA . PHE A 1 184 ? -20.818 -7.421 21.338 1.00 95.56 184 PHE A CA 1
ATOM 1397 C C . PHE A 1 184 ? -22.278 -7.445 20.876 1.00 95.56 184 PHE A C 1
ATOM 1399 O O . PHE A 1 184 ? -22.844 -6.387 20.615 1.00 95.56 184 PHE A O 1
ATOM 1406 N N . GLY A 1 185 ? -22.932 -8.612 20.891 1.00 93.69 185 GLY A N 1
ATOM 1407 C CA . GLY A 1 185 ? -24.364 -8.756 20.601 1.00 93.69 185 GLY A CA 1
ATOM 1408 C C . GLY A 1 185 ? -25.301 -7.958 21.523 1.00 93.69 185 GLY A C 1
ATOM 1409 O O . GLY A 1 185 ? -26.460 -7.710 21.175 1.00 93.69 185 GLY A O 1
ATOM 1410 N N . GLN A 1 186 ? -24.824 -7.532 22.699 1.00 93.25 186 GLN A N 1
ATOM 1411 C CA . GLN A 1 186 ? -25.570 -6.698 23.651 1.00 93.25 186 GLN A CA 1
ATOM 1412 C C . GLN A 1 186 ? -25.350 -5.192 23.430 1.00 93.25 186 GLN A C 1
ATOM 1414 O O . GLN A 1 186 ? -26.134 -4.379 23.933 1.00 93.25 186 GLN A O 1
ATOM 1419 N N . MET A 1 187 ? -24.330 -4.799 22.661 1.00 94.12 187 MET A N 1
ATOM 1420 C CA . MET A 1 187 ? -24.005 -3.406 22.350 1.00 94.12 187 MET A CA 1
ATOM 1421 C C . MET A 1 187 ? -24.879 -2.904 21.192 1.00 94.12 187 MET A C 1
ATOM 1423 O O . MET A 1 187 ? -24.465 -2.858 20.041 1.00 94.12 187 MET A O 1
ATOM 1427 N N . ARG A 1 188 ? -26.127 -2.524 21.487 1.00 91.69 188 ARG A N 1
ATOM 1428 C CA . ARG A 1 188 ? -27.146 -2.216 20.460 1.00 91.69 188 ARG A CA 1
ATOM 1429 C C . ARG A 1 188 ? -26.842 -1.019 19.556 1.00 91.69 188 ARG A C 1
ATOM 1431 O O . ARG A 1 188 ? -27.429 -0.938 18.490 1.00 91.69 188 ARG A O 1
ATOM 1438 N N . LYS A 1 189 ? -25.942 -0.121 19.968 1.00 93.12 189 LYS A N 1
ATOM 1439 C CA . LYS A 1 189 ? -25.485 1.021 19.156 1.00 93.12 189 LYS A CA 1
ATOM 1440 C C . LYS A 1 189 ? -24.263 0.702 18.293 1.00 93.12 189 LYS A C 1
ATOM 1442 O O . LYS A 1 189 ? -23.740 1.600 17.636 1.00 93.12 189 LYS A O 1
ATOM 1447 N N . LEU A 1 190 ? -23.778 -0.541 18.318 1.00 93.94 190 LEU A N 1
ATOM 1448 C CA . LEU A 1 190 ? -22.571 -0.932 17.608 1.00 93.94 190 LEU A CA 1
ATOM 1449 C C . LEU A 1 190 ? -22.805 -0.868 16.096 1.00 93.94 190 LEU A C 1
ATOM 1451 O O . LEU A 1 190 ? -23.572 -1.650 15.543 1.00 93.94 190 LEU A O 1
ATOM 1455 N N . LYS A 1 191 ? -22.090 0.043 15.438 1.00 93.94 191 LYS A N 1
ATOM 1456 C CA . LYS A 1 191 ? -22.077 0.231 13.983 1.00 93.94 191 LYS A CA 1
ATOM 1457 C C . LYS A 1 191 ? -20.893 -0.457 13.324 1.00 93.94 191 LYS A C 1
ATOM 1459 O O . LYS A 1 191 ? -20.977 -0.856 12.164 1.00 93.94 191 LYS A O 1
ATOM 1464 N N . LYS A 1 192 ? -19.778 -0.589 14.049 1.00 93.19 192 LYS A N 1
ATOM 1465 C CA . LYS A 1 192 ? -18.531 -1.163 13.540 1.00 93.19 192 LYS A CA 1
ATOM 1466 C C . LYS A 1 192 ? -17.919 -2.157 14.515 1.00 93.19 192 LYS A C 1
ATOM 1468 O O . LYS A 1 192 ? -17.578 -1.803 15.642 1.00 93.19 192 LYS A O 1
ATOM 1473 N N . LEU A 1 193 ? -17.697 -3.373 14.034 1.00 95.12 193 LEU A N 1
ATOM 1474 C CA . LEU A 1 193 ? -16.976 -4.416 14.752 1.00 95.12 193 LEU A CA 1
ATOM 1475 C C . LEU A 1 193 ? -15.793 -4.883 13.903 1.00 95.12 193 LEU A C 1
ATOM 1477 O O . LEU A 1 193 ? -15.976 -5.494 12.851 1.00 95.12 193 LEU A O 1
ATOM 1481 N N . LEU A 1 194 ? -14.575 -4.555 14.334 1.00 91.50 194 LEU A N 1
ATOM 1482 C CA . LEU A 1 194 ? -13.349 -4.856 13.596 1.00 91.50 194 LEU A CA 1
ATOM 1483 C C . LEU A 1 194 ? -12.474 -5.817 14.398 1.00 91.50 194 LEU A C 1
ATOM 1485 O O . LEU A 1 194 ? -11.724 -5.394 15.274 1.00 91.50 194 LEU A O 1
ATOM 1489 N N . LEU A 1 195 ? -12.545 -7.104 14.083 1.00 90.62 195 LEU A N 1
ATOM 1490 C CA . LEU A 1 195 ? -11.768 -8.155 14.729 1.00 90.62 195 LEU A CA 1
ATOM 1491 C C . LEU A 1 195 ? -10.791 -8.739 13.707 1.00 90.62 195 LEU A C 1
ATOM 1493 O O . LEU A 1 195 ? -11.191 -9.376 12.734 1.00 90.62 195 LEU A O 1
ATOM 1497 N N . ARG A 1 196 ? -9.494 -8.493 13.894 1.00 85.19 196 ARG A N 1
ATOM 1498 C CA . ARG A 1 196 ? -8.442 -9.036 13.023 1.00 85.19 196 ARG A CA 1
ATOM 1499 C C . ARG A 1 196 ? -7.651 -10.118 13.749 1.00 85.19 196 ARG A C 1
ATOM 1501 O O . ARG A 1 196 ? -7.260 -9.919 14.898 1.00 85.19 196 ARG A O 1
ATOM 1508 N N . SER A 1 197 ? -7.395 -11.230 13.069 1.00 81.94 197 SER A N 1
ATOM 1509 C CA . SER A 1 197 ? -6.697 -12.401 13.612 1.00 81.94 197 SER A CA 1
ATOM 1510 C C . SER A 1 197 ? -7.330 -12.918 14.912 1.00 81.94 197 SER A C 1
ATOM 1512 O O . SER A 1 197 ? -6.638 -13.347 15.825 1.00 81.94 197 SER A O 1
ATOM 1514 N N . CYS A 1 198 ? -8.653 -12.802 15.048 1.00 87.69 198 CYS A N 1
ATOM 1515 C CA . CYS A 1 198 ? -9.381 -13.269 16.227 1.00 87.69 198 CYS A CA 1
ATOM 1516 C C . CYS A 1 198 ? -10.012 -14.632 15.911 1.00 87.69 198 CYS A C 1
ATOM 1518 O O . CYS A 1 198 ? -10.681 -14.738 14.878 1.00 87.69 198 CYS A O 1
ATOM 1520 N N . PRO A 1 199 ? -9.866 -15.662 16.766 1.00 88.19 199 PRO A N 1
ATOM 1521 C CA . PRO A 1 199 ? -10.330 -17.026 16.491 1.00 88.19 199 PRO A CA 1
ATOM 1522 C C . PRO A 1 199 ? -11.860 -17.206 16.624 1.00 88.19 199 PRO A C 1
ATOM 1524 O O . PRO A 1 199 ? -12.325 -18.241 17.094 1.00 88.19 199 PRO A O 1
ATOM 1527 N N . VAL A 1 200 ? -12.639 -16.214 16.190 1.00 92.06 200 VAL A N 1
ATOM 1528 C CA . VAL A 1 200 ? -14.106 -16.236 16.095 1.00 92.06 200 VAL A CA 1
ATOM 1529 C C . VAL A 1 200 ? -14.549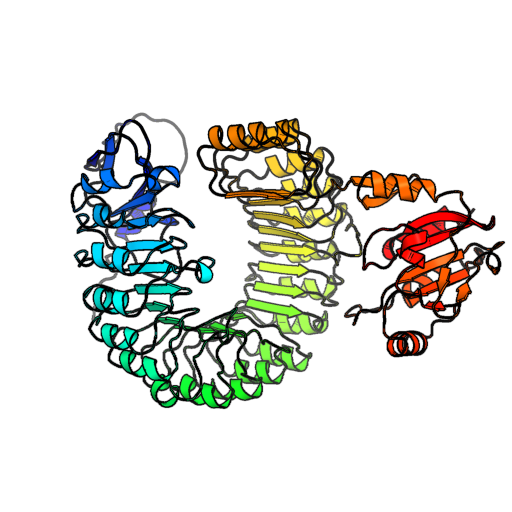 -17.244 15.034 1.00 92.06 200 VAL A C 1
ATOM 1531 O O . VAL A 1 200 ? -13.930 -17.341 13.970 1.00 92.06 200 VAL A O 1
ATOM 1534 N N . THR A 1 201 ? -15.6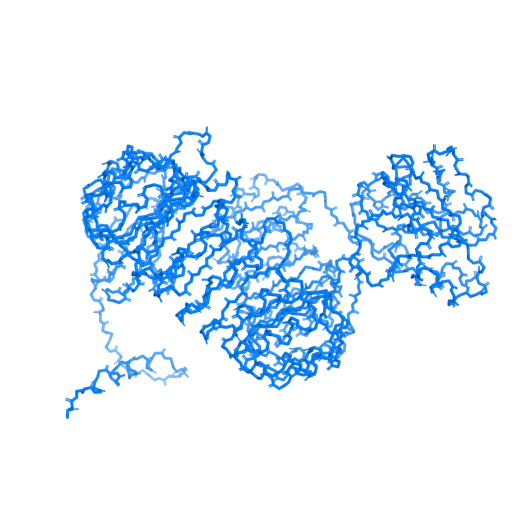28 -17.975 15.310 1.00 93.69 201 THR A N 1
ATOM 1535 C CA . THR A 1 201 ? -16.209 -18.998 14.432 1.00 93.69 201 THR A CA 1
ATOM 1536 C C . THR A 1 201 ? -17.633 -18.634 13.989 1.00 93.69 201 THR A C 1
ATOM 1538 O O . THR A 1 201 ? -18.177 -17.581 14.332 1.00 93.69 201 THR A O 1
ATOM 1541 N N . ASP A 1 202 ? -18.267 -19.519 13.216 1.00 92.44 202 ASP A N 1
ATOM 1542 C CA . ASP A 1 202 ? -19.663 -19.369 12.790 1.00 92.44 202 ASP A CA 1
ATOM 1543 C C . ASP A 1 202 ? -20.654 -19.283 13.969 1.00 92.44 202 ASP A C 1
ATOM 1545 O O . ASP A 1 202 ? -21.722 -18.682 13.825 1.00 92.44 202 ASP A O 1
ATOM 1549 N N . GLU A 1 203 ? -20.322 -19.855 15.134 1.00 94.56 203 GLU A N 1
ATOM 1550 C CA . GLU A 1 203 ? -21.162 -19.769 16.335 1.00 94.56 203 GLU A CA 1
ATOM 1551 C C . GLU A 1 203 ? -21.197 -18.345 16.897 1.00 94.56 203 GLU A C 1
ATOM 1553 O O . GLU A 1 203 ? -22.278 -17.835 17.203 1.00 94.56 203 GLU A O 1
ATOM 1558 N N . GLY A 1 204 ? -20.052 -17.655 16.934 1.00 94.69 204 GLY A N 1
ATOM 1559 C CA . GLY A 1 204 ? -19.962 -16.268 17.387 1.00 94.69 204 GLY A CA 1
ATOM 1560 C C . GLY A 1 204 ? -20.829 -15.314 16.565 1.00 94.69 204 GLY A C 1
ATOM 1561 O O . GLY A 1 204 ? -21.478 -14.424 17.116 1.00 94.69 204 GLY A O 1
ATOM 1562 N N . LEU A 1 205 ? -20.922 -15.530 15.248 1.00 93.62 205 LEU A N 1
ATOM 1563 C CA . LEU A 1 205 ? -21.726 -14.689 14.353 1.00 93.62 205 LEU A CA 1
ATOM 1564 C C . LEU A 1 205 ? -23.221 -14.672 14.688 1.00 93.62 205 LEU A C 1
ATOM 1566 O O . LEU A 1 205 ? -23.890 -13.669 14.429 1.00 93.62 205 LEU A O 1
ATOM 1570 N N . LYS A 1 206 ? -23.761 -15.742 15.281 1.00 93.19 206 LYS A N 1
ATOM 1571 C CA . LYS A 1 206 ? -25.188 -15.823 15.647 1.00 93.19 206 LYS A CA 1
ATOM 1572 C C . LYS A 1 206 ? -25.589 -14.747 16.656 1.00 93.19 206 LYS A C 1
ATOM 1574 O O . LYS A 1 206 ? -26.746 -14.335 16.684 1.00 93.19 206 LYS A O 1
ATOM 1579 N N . HIS A 1 207 ? -24.639 -14.265 17.455 1.00 94.12 207 HIS A N 1
ATOM 1580 C CA . HIS A 1 207 ? -24.880 -13.240 18.465 1.00 94.12 207 HIS A CA 1
ATOM 1581 C C . HIS A 1 207 ? -24.994 -11.823 17.892 1.00 94.12 207 HIS A C 1
ATOM 1583 O O . HIS A 1 207 ? -25.486 -10.943 18.589 1.00 94.12 207 HIS A O 1
ATOM 1589 N N . LEU A 1 208 ? -24.593 -11.589 16.637 1.00 92.69 208 LEU A N 1
ATOM 1590 C CA . LEU A 1 208 ? -24.653 -10.255 16.028 1.00 92.69 208 LEU A CA 1
ATOM 1591 C C . LEU A 1 208 ? -26.011 -9.912 15.414 1.00 92.69 208 LEU A C 1
ATOM 1593 O O . LEU A 1 208 ? -26.240 -8.751 15.092 1.00 92.69 208 LEU A O 1
ATOM 1597 N N . ALA A 1 209 ? -26.931 -10.874 15.287 1.00 86.19 209 ALA A N 1
ATOM 1598 C CA . ALA A 1 209 ? -28.256 -10.642 14.704 1.00 86.19 209 ALA A CA 1
ATOM 1599 C C . ALA A 1 209 ? -29.073 -9.562 15.447 1.00 86.19 209 ALA A C 1
ATOM 1601 O O . ALA A 1 209 ? -30.009 -8.997 14.892 1.00 86.19 209 ALA A O 1
ATOM 1602 N N . SER A 1 210 ? -28.721 -9.274 16.702 1.00 85.75 210 SER A N 1
ATOM 1603 C CA . SER A 1 210 ? -29.324 -8.250 17.555 1.00 85.75 210 SER A CA 1
ATOM 1604 C C . SER A 1 210 ? -28.759 -6.834 17.368 1.00 85.75 210 SER A C 1
ATOM 1606 O O . SER A 1 210 ? -29.314 -5.887 17.937 1.00 85.75 210 SER A O 1
ATOM 1608 N N . CYS A 1 211 ? -27.668 -6.670 16.621 1.00 91.88 211 CYS A N 1
ATOM 1609 C CA . CYS A 1 211 ? -27.020 -5.382 16.374 1.00 91.88 211 CYS A CA 1
ATOM 1610 C C . CYS A 1 211 ? -27.577 -4.746 15.093 1.00 91.88 211 CYS A C 1
ATOM 1612 O O . CYS A 1 211 ? -26.905 -4.708 14.070 1.00 91.88 211 CYS A O 1
ATOM 1614 N N . GLU A 1 212 ? -28.821 -4.268 15.139 1.00 89.62 212 GLU A N 1
ATOM 1615 C CA . GLU A 1 212 ? -29.562 -3.752 13.969 1.00 89.62 212 GLU A CA 1
ATOM 1616 C C . GLU A 1 212 ? -28.889 -2.543 13.284 1.00 89.62 212 GLU A C 1
ATOM 1618 O O . GLU A 1 212 ? -29.047 -2.340 12.077 1.00 89.62 212 GLU A O 1
ATOM 1623 N N . ASP A 1 213 ? -28.090 -1.783 14.038 1.00 91.44 213 ASP A N 1
ATOM 1624 C CA . ASP A 1 213 ? -27.305 -0.644 13.550 1.00 91.44 213 ASP A CA 1
ATOM 1625 C C . ASP A 1 213 ? -25.932 -1.052 12.983 1.00 91.44 213 ASP A C 1
ATOM 1627 O O . ASP A 1 213 ? -25.158 -0.182 12.585 1.00 91.44 213 ASP A O 1
ATOM 1631 N N . LEU A 1 214 ? -25.590 -2.347 12.943 1.00 93.69 214 LEU A N 1
ATOM 1632 C CA . LEU A 1 214 ? -24.283 -2.799 12.469 1.00 93.69 214 LEU A CA 1
ATOM 1633 C C . LEU A 1 214 ? -24.136 -2.549 10.961 1.00 93.69 214 LEU A C 1
ATOM 1635 O O . LEU A 1 214 ? -24.808 -3.166 10.136 1.00 93.69 214 LEU A O 1
ATOM 1639 N N . GLU A 1 215 ? -23.197 -1.674 10.605 1.00 93.94 215 GLU A N 1
ATOM 1640 C CA . GLU A 1 215 ? -22.904 -1.276 9.226 1.00 93.94 215 GLU A CA 1
ATOM 1641 C C . GLU A 1 215 ? -21.637 -1.949 8.686 1.00 93.94 215 GLU A C 1
ATOM 1643 O O . GLU A 1 215 ? -21.536 -2.214 7.489 1.00 93.94 215 GLU A O 1
ATOM 1648 N N . THR A 1 216 ? -20.642 -2.197 9.545 1.00 93.25 216 THR A N 1
ATOM 1649 C CA . THR A 1 216 ? -19.325 -2.728 9.156 1.00 93.25 216 THR A CA 1
ATOM 1650 C C . THR A 1 216 ? -18.886 -3.868 10.064 1.00 93.25 216 THR A C 1
ATOM 1652 O O . THR A 1 216 ? -18.793 -3.703 11.283 1.00 93.25 216 THR A O 1
ATOM 1655 N N . LEU A 1 217 ? -18.513 -4.993 9.456 1.00 94.75 217 LEU A N 1
ATOM 1656 C CA . LEU A 1 217 ? -17.925 -6.142 10.135 1.00 94.75 217 LEU A CA 1
ATOM 1657 C C . LEU A 1 217 ? -16.634 -6.567 9.432 1.00 94.75 217 LEU A C 1
ATOM 1659 O O . LEU A 1 217 ? -16.632 -6.902 8.248 1.00 94.75 217 LEU A O 1
ATOM 1663 N N . SER A 1 218 ? -15.533 -6.585 10.176 1.00 92.25 218 SER A N 1
ATOM 1664 C CA . SER A 1 218 ? -14.272 -7.173 9.728 1.00 92.25 218 SER A CA 1
ATOM 1665 C C . SER A 1 218 ? -13.911 -8.332 10.638 1.00 92.25 218 SER A C 1
ATOM 1667 O O . SER A 1 218 ? -13.854 -8.164 11.852 1.00 92.25 218 SER A O 1
ATOM 1669 N N . LEU A 1 219 ? -13.685 -9.494 10.036 1.00 91.38 219 LEU A N 1
ATOM 1670 C CA . LEU A 1 219 ? -13.293 -10.747 10.679 1.00 91.38 219 LEU A CA 1
ATOM 1671 C C . LEU A 1 219 ? -12.088 -11.342 9.937 1.00 91.38 219 LEU A C 1
ATOM 1673 O O . LEU A 1 219 ? -12.012 -12.546 9.687 1.00 91.38 219 LEU A O 1
ATOM 1677 N N . ASN A 1 220 ? -11.174 -10.474 9.499 1.00 86.75 220 ASN A N 1
ATOM 1678 C CA . ASN A 1 220 ? -10.009 -10.886 8.724 1.00 86.75 220 ASN A CA 1
ATOM 1679 C C . ASN A 1 220 ? -9.115 -11.818 9.548 1.00 86.75 220 ASN A C 1
ATOM 1681 O O . ASN A 1 220 ? -8.784 -11.477 10.681 1.00 86.75 220 ASN A O 1
ATOM 1685 N N . GLY A 1 221 ? -8.693 -12.950 8.981 1.00 83.25 221 GLY A N 1
ATOM 1686 C CA . GLY A 1 221 ? -7.923 -13.974 9.702 1.00 83.25 221 GLY A CA 1
ATOM 1687 C C . GLY A 1 221 ? -8.707 -14.653 10.836 1.00 83.25 221 GLY A C 1
ATOM 1688 O O . GLY A 1 221 ? -8.121 -15.027 11.846 1.00 83.25 221 GLY A O 1
ATOM 1689 N N . SER A 1 222 ? -10.039 -14.730 10.728 1.00 88.38 222 SER A N 1
ATOM 1690 C CA . SER A 1 222 ? -10.882 -15.496 11.658 1.00 88.38 222 SER A CA 1
ATOM 1691 C C . SER A 1 222 ? -11.138 -16.921 11.161 1.00 88.38 222 SER A C 1
ATOM 1693 O O . SER A 1 222 ? -10.756 -17.294 10.052 1.00 88.38 222 SER A O 1
ATOM 1695 N N . LYS A 1 223 ? -11.841 -17.718 11.973 1.00 88.94 223 LYS A N 1
ATOM 1696 C CA . LYS A 1 223 ? -12.243 -19.094 11.649 1.00 88.94 223 LYS A CA 1
ATOM 1697 C C . LYS A 1 223 ? -13.664 -19.185 11.078 1.00 88.94 223 LYS A C 1
ATOM 1699 O O . LYS A 1 223 ? -14.233 -20.274 11.019 1.00 88.94 223 LYS A O 1
ATOM 1704 N N . VAL A 1 224 ? -14.246 -18.056 10.672 1.00 89.69 224 VAL A N 1
ATOM 1705 C CA . VAL A 1 224 ? -15.580 -17.995 10.063 1.00 89.69 224 VAL A CA 1
ATOM 1706 C C . VAL A 1 224 ? -15.569 -18.620 8.673 1.00 89.69 224 VAL A C 1
ATOM 1708 O O . VAL A 1 224 ? -14.758 -18.270 7.816 1.00 89.69 224 VAL A O 1
ATOM 1711 N N . THR A 1 225 ? -16.515 -19.520 8.428 1.00 88.12 225 THR A N 1
ATOM 1712 C CA . THR A 1 225 ? -16.720 -20.149 7.124 1.00 88.12 225 THR A CA 1
ATOM 1713 C C . THR A 1 225 ? -17.853 -19.457 6.368 1.00 88.12 225 THR A C 1
ATOM 1715 O O . THR A 1 225 ? -18.532 -18.563 6.876 1.00 88.12 225 THR A O 1
ATOM 1718 N N . GLY A 1 226 ? -18.131 -19.903 5.139 1.00 80.81 226 GLY A N 1
ATOM 1719 C CA . GLY A 1 226 ? -19.305 -19.418 4.414 1.00 80.81 226 GLY A CA 1
ATOM 1720 C C . GLY A 1 226 ? -20.628 -19.660 5.165 1.00 80.81 226 GLY A C 1
ATOM 1721 O O . GLY A 1 226 ? -21.590 -18.924 4.957 1.00 80.81 226 GLY A O 1
ATOM 1722 N N . LYS A 1 227 ? -20.720 -20.687 6.026 1.00 84.31 227 LYS A N 1
ATOM 1723 C CA . LYS A 1 227 ? -21.978 -21.068 6.696 1.00 84.31 227 LYS A CA 1
ATOM 1724 C C . LYS A 1 227 ? -22.434 -20.024 7.715 1.00 84.31 227 LYS A C 1
ATOM 1726 O O . LYS A 1 227 ? -23.641 -19.781 7.820 1.00 84.31 227 LYS A O 1
ATOM 1731 N N . GLY A 1 228 ? -21.498 -19.390 8.422 1.00 87.12 228 GLY A N 1
ATOM 1732 C CA . GLY A 1 228 ? -21.789 -18.392 9.453 1.00 87.12 228 GLY A CA 1
ATOM 1733 C C . GLY A 1 228 ? -22.425 -17.106 8.920 1.00 87.12 228 GLY A C 1
ATOM 1734 O O . GLY A 1 228 ? -23.173 -16.443 9.636 1.00 87.12 228 GLY A O 1
ATOM 1735 N N . ILE A 1 229 ? -22.223 -16.794 7.636 1.00 85.94 229 ILE A N 1
ATOM 1736 C CA . ILE A 1 229 ? -22.734 -15.579 6.974 1.00 85.94 229 ILE A CA 1
ATOM 1737 C C . ILE A 1 229 ? -24.266 -15.511 7.001 1.00 85.94 229 ILE A C 1
ATOM 1739 O O . ILE A 1 229 ? -24.846 -14.428 7.015 1.00 85.94 229 ILE A O 1
ATOM 1743 N N . ASN A 1 230 ? -24.938 -16.661 7.096 1.00 83.50 230 ASN A N 1
ATOM 1744 C CA . ASN A 1 230 ? -26.393 -16.734 7.225 1.00 83.50 230 ASN A CA 1
ATOM 1745 C C . ASN A 1 230 ? -26.940 -15.922 8.405 1.00 83.50 230 ASN A C 1
ATOM 1747 O O . ASN A 1 230 ? -28.050 -15.401 8.319 1.00 83.50 230 ASN A O 1
ATOM 1751 N N . SER A 1 231 ? -26.161 -15.790 9.478 1.00 86.50 231 SER A N 1
ATOM 1752 C CA . SER A 1 231 ? -26.527 -15.011 10.662 1.00 86.50 231 SER A CA 1
ATOM 1753 C C . SER A 1 231 ? -26.566 -13.501 10.398 1.00 86.50 231 SER A C 1
ATOM 1755 O O . SER A 1 231 ? -27.198 -12.769 11.152 1.00 86.50 231 SER A O 1
ATOM 1757 N N . LEU A 1 232 ? -25.928 -13.029 9.321 1.00 88.44 232 LEU A N 1
ATOM 1758 C CA . LEU A 1 232 ? -25.837 -11.610 8.960 1.00 88.44 232 LEU A CA 1
ATOM 1759 C C . LEU A 1 232 ? -26.976 -11.149 8.039 1.00 88.44 232 LEU A C 1
ATOM 1761 O O . LEU A 1 232 ? -27.172 -9.951 7.866 1.00 88.44 232 LEU A O 1
ATOM 1765 N N . LEU A 1 233 ? -27.759 -12.076 7.473 1.00 86.06 233 LEU A N 1
ATOM 1766 C CA . LEU A 1 233 ? -28.819 -11.769 6.499 1.00 86.06 233 LEU A CA 1
ATOM 1767 C C . LEU A 1 233 ? -29.946 -10.888 7.058 1.00 86.06 233 LEU A C 1
ATOM 1769 O O . LEU A 1 233 ? -30.682 -10.275 6.291 1.00 86.06 233 LEU A O 1
ATOM 1773 N N . MET A 1 234 ? -30.100 -10.850 8.383 1.00 83.25 234 MET A N 1
ATOM 1774 C CA . MET A 1 234 ? -31.135 -10.063 9.060 1.00 83.25 234 MET A CA 1
ATOM 1775 C C . MET A 1 234 ? -30.737 -8.595 9.267 1.00 83.25 234 MET A C 1
ATOM 1777 O O . MET A 1 234 ? -31.587 -7.783 9.630 1.00 83.25 234 MET A O 1
ATOM 1781 N N . LEU A 1 235 ? -29.465 -8.244 9.055 1.00 88.62 235 LEU A N 1
ATOM 1782 C CA . LEU A 1 235 ? -28.945 -6.903 9.304 1.00 88.62 235 LEU A CA 1
ATOM 1783 C C . LEU A 1 235 ? -29.306 -5.966 8.146 1.00 88.62 235 LEU A C 1
ATOM 1785 O O . LEU A 1 235 ? -28.777 -6.079 7.041 1.00 88.62 235 LEU A O 1
ATOM 1789 N N . GLN A 1 236 ? -30.218 -5.027 8.400 1.00 82.94 236 GLN A N 1
ATOM 1790 C CA . GLN A 1 236 ? -30.772 -4.162 7.352 1.00 82.94 236 GLN A CA 1
ATOM 1791 C C . GLN A 1 236 ? -29.840 -3.015 6.945 1.00 82.94 236 GLN A C 1
ATOM 1793 O O . GLN A 1 236 ? -29.921 -2.553 5.813 1.00 82.94 236 GLN A O 1
ATOM 1798 N N . ASN A 1 237 ? -28.937 -2.586 7.829 1.00 86.00 237 ASN A N 1
ATOM 1799 C CA . ASN A 1 237 ? -28.015 -1.469 7.587 1.00 86.00 237 ASN A CA 1
ATOM 1800 C C . ASN A 1 237 ? -26.604 -1.922 7.172 1.00 86.00 237 ASN A C 1
ATOM 1802 O O . ASN A 1 237 ? -25.664 -1.129 7.181 1.00 86.00 237 ASN A O 1
ATOM 1806 N N . PHE A 1 238 ? -26.436 -3.200 6.831 1.00 92.00 238 PHE A N 1
ATOM 1807 C CA . PHE A 1 238 ? -25.128 -3.824 6.677 1.00 92.00 238 PHE A CA 1
ATOM 1808 C C . PHE A 1 238 ? -24.471 -3.507 5.326 1.00 92.00 238 PHE A C 1
ATOM 1810 O O . PHE A 1 238 ? -24.888 -4.014 4.286 1.00 92.00 238 PHE A O 1
ATOM 1817 N N . LYS A 1 239 ? -23.421 -2.677 5.345 1.00 93.44 239 LYS A N 1
ATOM 1818 C CA . LYS A 1 239 ? -22.782 -2.109 4.144 1.00 93.44 239 LYS A CA 1
ATOM 1819 C C . LYS A 1 239 ? -21.403 -2.682 3.841 1.00 93.44 239 LYS A C 1
ATOM 1821 O O . LYS A 1 239 ? -21.003 -2.683 2.681 1.00 93.44 239 LYS A O 1
ATOM 1826 N N . SER A 1 240 ? -20.647 -3.125 4.845 1.00 94.19 240 SER A N 1
ATOM 1827 C CA . SER A 1 240 ? -19.251 -3.539 4.661 1.00 94.19 240 SER A CA 1
ATOM 1828 C C . SER A 1 240 ? -18.926 -4.839 5.389 1.00 94.19 240 SER A C 1
ATOM 1830 O O . SER A 1 240 ? -19.132 -4.959 6.599 1.00 94.19 240 SER A O 1
ATOM 1832 N N . LEU A 1 241 ? -18.387 -5.805 4.642 1.00 93.50 241 LEU A N 1
ATOM 1833 C CA . LEU A 1 241 ? -17.977 -7.116 5.135 1.00 93.50 241 LEU A CA 1
ATOM 1834 C C . LEU A 1 241 ? -16.560 -7.450 4.663 1.00 93.50 241 LEU A C 1
ATOM 1836 O O . LEU A 1 241 ? -16.273 -7.485 3.464 1.00 93.50 241 LEU A O 1
ATOM 1840 N N . SER A 1 242 ? -15.680 -7.760 5.611 1.00 92.06 242 SER A N 1
ATOM 1841 C CA . SER A 1 242 ? -14.314 -8.204 5.335 1.00 92.06 242 SER A CA 1
ATOM 1842 C C . SER A 1 242 ? -14.043 -9.547 6.008 1.00 92.06 242 SER A C 1
ATOM 1844 O O . SER A 1 242 ? -14.091 -9.646 7.231 1.00 92.06 242 SER A O 1
ATOM 1846 N N . LEU A 1 243 ? -13.745 -10.568 5.203 1.00 90.06 243 LEU A N 1
ATOM 1847 C CA . LEU A 1 243 ? -13.462 -11.948 5.626 1.00 90.06 243 LEU A CA 1
ATOM 1848 C C . LEU A 1 243 ? -12.113 -12.452 5.078 1.00 90.06 243 LEU A C 1
ATOM 1850 O O . LEU A 1 243 ? -11.920 -13.650 4.866 1.00 90.06 243 LEU A O 1
ATOM 1854 N N . GLY A 1 244 ? -11.198 -11.534 4.764 1.00 85.19 244 GLY A N 1
ATOM 1855 C CA . GLY A 1 244 ? -9.944 -11.863 4.096 1.00 85.19 244 GLY A CA 1
ATOM 1856 C C . GLY A 1 244 ? -8.879 -12.424 5.041 1.00 85.19 244 GLY A C 1
ATOM 1857 O O . GLY A 1 244 ? -8.838 -12.061 6.214 1.00 85.19 244 GLY A O 1
ATOM 1858 N N . ALA A 1 245 ? -7.971 -13.255 4.539 1.00 79.19 245 ALA A N 1
ATOM 1859 C CA . ALA A 1 245 ? -6.810 -13.736 5.286 1.00 79.19 245 ALA A CA 1
ATOM 1860 C C . ALA A 1 245 ? -5.592 -13.873 4.360 1.00 79.19 245 ALA A C 1
ATOM 1862 O O . ALA A 1 245 ? -5.724 -14.383 3.252 1.00 79.19 245 ALA A O 1
ATOM 1863 N N . TYR A 1 246 ? -4.422 -13.388 4.783 1.00 65.69 246 TYR A N 1
ATOM 1864 C CA . TYR A 1 246 ? -3.225 -13.345 3.928 1.00 65.69 246 TYR A CA 1
ATOM 1865 C C . TYR A 1 246 ? -2.227 -14.482 4.213 1.00 65.69 246 TYR A C 1
ATOM 1867 O O . TYR A 1 246 ? -1.548 -14.911 3.281 1.00 65.69 246 TYR A O 1
ATOM 1875 N N . ASP A 1 247 ? -2.184 -15.008 5.445 1.00 56.28 247 ASP A N 1
ATOM 1876 C CA . ASP A 1 247 ? -1.111 -15.912 5.897 1.00 56.28 247 ASP A CA 1
ATOM 1877 C C . ASP A 1 247 ? -1.556 -17.382 6.037 1.00 56.28 247 ASP A C 1
ATOM 1879 O O . ASP A 1 247 ? -0.847 -18.291 5.607 1.00 56.28 247 ASP A O 1
ATOM 1883 N N . ASP A 1 248 ? -2.753 -17.631 6.571 1.00 56.09 248 ASP A N 1
ATOM 1884 C CA . ASP A 1 248 ? -3.328 -18.961 6.837 1.00 56.09 248 ASP A CA 1
ATOM 1885 C C . ASP A 1 248 ? -4.395 -19.397 5.814 1.00 56.09 248 ASP A C 1
ATOM 1887 O O . ASP A 1 248 ? -4.764 -20.572 5.752 1.00 56.09 248 ASP A O 1
ATOM 1891 N N . GLY A 1 249 ? -4.820 -18.473 4.947 1.00 63.28 249 GLY A N 1
ATOM 1892 C CA . GLY A 1 249 ? -5.922 -18.668 4.008 1.00 63.28 249 GLY A CA 1
ATOM 1893 C C . GLY A 1 249 ? -7.277 -18.586 4.713 1.00 63.28 249 GLY A C 1
ATOM 1894 O O . GLY A 1 249 ? -7.493 -19.163 5.774 1.00 63.28 249 GLY A O 1
ATOM 1895 N N . SER A 1 250 ? -8.218 -17.852 4.121 1.00 73.94 250 SER A N 1
ATOM 1896 C CA . SER A 1 250 ? -9.531 -17.661 4.734 1.00 73.94 250 SER A CA 1
ATOM 1897 C C . SER A 1 250 ? -10.340 -18.959 4.615 1.00 73.94 250 SER A C 1
ATOM 1899 O O . SER A 1 250 ? -10.434 -19.507 3.509 1.00 73.94 250 SER A O 1
ATOM 1901 N N . PRO A 1 251 ? -10.968 -19.453 5.704 1.00 77.62 251 PRO A N 1
ATOM 1902 C CA . PRO A 1 251 ? -11.789 -20.662 5.660 1.00 77.62 251 PRO A CA 1
ATOM 1903 C C . PRO A 1 251 ? -13.105 -20.467 4.892 1.00 77.62 251 PRO A C 1
ATOM 1905 O O . PRO A 1 251 ? -13.871 -21.418 4.709 1.00 77.62 251 PRO A O 1
ATOM 1908 N N . VAL A 1 252 ? -13.374 -19.253 4.405 1.00 80.81 252 VAL A N 1
ATOM 1909 C CA . VAL A 1 252 ? -14.485 -18.965 3.502 1.00 80.81 252 VAL A CA 1
ATOM 1910 C C . VAL A 1 252 ? -14.317 -19.750 2.196 1.00 80.81 252 VAL A C 1
ATOM 1912 O O . VAL A 1 252 ? -13.355 -19.580 1.444 1.00 80.81 252 VAL A O 1
ATOM 1915 N N . ASN A 1 253 ? -15.291 -20.622 1.931 1.00 72.75 253 ASN A N 1
ATOM 1916 C CA . ASN A 1 253 ? -15.363 -21.489 0.761 1.00 72.75 253 ASN A CA 1
ATOM 1917 C C . ASN A 1 253 ? -16.814 -21.593 0.240 1.00 72.75 253 ASN A C 1
ATOM 1919 O O . ASN A 1 253 ? -17.749 -21.041 0.828 1.00 72.75 253 ASN A O 1
ATOM 1923 N N . MET A 1 254 ? -16.990 -22.316 -0.869 1.00 64.81 254 MET A N 1
ATOM 1924 C CA . MET A 1 254 ? -18.245 -22.452 -1.621 1.00 64.81 254 MET A CA 1
ATOM 1925 C C . MET A 1 254 ? -19.460 -22.893 -0.781 1.00 64.81 254 MET A C 1
ATOM 1927 O O . MET A 1 254 ? -20.586 -22.494 -1.084 1.00 64.81 254 MET A O 1
ATOM 1931 N N . GLU A 1 255 ? -19.271 -23.683 0.286 1.00 64.25 255 GLU A N 1
ATOM 1932 C CA . GLU A 1 255 ? -20.366 -24.372 0.996 1.00 64.25 255 GLU A CA 1
ATOM 1933 C C . GLU A 1 255 ? -21.369 -23.409 1.673 1.00 64.25 255 GLU A C 1
ATOM 1935 O O . GLU A 1 255 ? -22.477 -23.813 2.022 1.00 64.25 255 GLU A O 1
ATOM 1940 N N . GLY A 1 256 ? -21.034 -22.119 1.808 1.00 62.06 256 GLY A N 1
ATOM 1941 C CA . GLY A 1 256 ? -21.943 -21.089 2.327 1.00 62.06 256 GLY A CA 1
ATOM 1942 C C . GLY A 1 256 ? -22.222 -19.891 1.414 1.00 62.06 256 GLY A C 1
ATOM 1943 O O . GLY A 1 256 ? -22.918 -18.965 1.825 1.00 62.06 256 GLY A O 1
ATOM 1944 N N . MET A 1 257 ? -21.748 -19.902 0.164 1.00 66.12 257 MET A N 1
ATOM 1945 C CA . MET A 1 257 ? -21.891 -18.758 -0.754 1.00 66.12 257 MET A CA 1
ATOM 1946 C C . MET A 1 257 ? -23.288 -18.622 -1.388 1.00 66.12 257 MET A C 1
ATOM 1948 O O . MET A 1 257 ? -23.636 -17.558 -1.894 1.00 66.12 257 MET A O 1
ATOM 1952 N N . THR A 1 258 ? -24.137 -19.654 -1.337 1.00 68.88 258 THR A N 1
ATOM 1953 C CA . THR A 1 258 ? -25.456 -19.656 -2.012 1.00 68.88 258 THR A CA 1
ATOM 1954 C C . THR A 1 258 ? -26.434 -18.602 -1.486 1.00 68.88 258 THR A C 1
ATOM 1956 O O . THR A 1 258 ? -27.317 -18.156 -2.218 1.00 68.88 258 THR A O 1
ATOM 1959 N N . LYS A 1 259 ? -26.277 -18.181 -0.226 1.00 74.56 259 LYS A N 1
ATOM 1960 C CA . LYS A 1 259 ? -27.080 -17.122 0.406 1.00 74.56 259 LYS A CA 1
ATOM 1961 C C . LYS A 1 259 ? -26.362 -15.776 0.462 1.00 74.56 259 LYS A C 1
ATOM 1963 O O . LYS A 1 259 ? -26.987 -14.783 0.817 1.00 74.56 259 LYS A O 1
ATOM 1968 N N . PHE A 1 260 ? -25.089 -15.731 0.072 1.00 75.06 260 PHE A N 1
ATOM 1969 C CA . PHE A 1 260 ? -24.266 -14.524 0.099 1.00 75.06 260 PHE A CA 1
ATOM 1970 C C . PHE A 1 260 ? -24.893 -13.404 -0.733 1.00 75.06 260 PHE A C 1
ATOM 1972 O O . PHE A 1 260 ? -24.992 -12.271 -0.275 1.00 75.06 260 PHE A O 1
ATOM 1979 N N . GLY A 1 261 ? -25.416 -13.751 -1.913 1.00 73.56 261 GLY A N 1
ATOM 1980 C CA . GLY A 1 261 ? -26.099 -12.821 -2.811 1.00 73.56 261 GLY A CA 1
ATOM 1981 C C . GLY A 1 261 ? -27.352 -12.149 -2.235 1.00 73.56 261 GLY A C 1
ATOM 1982 O O . GLY A 1 261 ? -27.884 -11.265 -2.889 1.00 73.56 261 GLY A O 1
ATOM 1983 N N . ASN A 1 262 ? -27.820 -12.540 -1.041 1.00 82.31 262 ASN A N 1
ATOM 1984 C CA . ASN A 1 262 ? -28.963 -11.915 -0.369 1.00 82.31 262 ASN A CA 1
ATOM 1985 C C . ASN A 1 262 ? -28.576 -10.724 0.523 1.00 82.31 262 ASN A C 1
ATOM 1987 O O . ASN A 1 262 ? -29.454 -10.061 1.072 1.00 82.31 262 ASN A O 1
ATOM 1991 N N . LEU A 1 263 ? -27.282 -10.423 0.670 1.00 86.69 263 LEU A N 1
ATOM 1992 C CA . LEU A 1 263 ? -26.799 -9.209 1.333 1.00 86.69 263 LEU A CA 1
ATOM 1993 C C . LEU A 1 263 ? -26.905 -8.001 0.383 1.00 86.69 263 LEU A C 1
ATOM 1995 O O . LEU A 1 263 ? -25.919 -7.329 0.105 1.00 86.69 263 LEU A O 1
ATOM 1999 N N . PHE A 1 264 ? -28.101 -7.726 -0.147 1.00 84.44 264 PHE A N 1
ATOM 2000 C CA . PHE A 1 264 ? -28.321 -6.742 -1.221 1.00 84.44 264 PHE A CA 1
ATOM 2001 C C . PHE A 1 264 ? -27.905 -5.304 -0.865 1.00 84.44 264 PHE A C 1
ATOM 2003 O O . PHE A 1 264 ? -27.706 -4.491 -1.760 1.00 84.44 264 PHE A O 1
ATOM 2010 N N . GLN A 1 265 ? -27.777 -5.006 0.430 1.00 87.81 265 GLN A N 1
ATOM 2011 C CA . GLN A 1 265 ? -27.368 -3.712 0.987 1.00 87.81 265 GLN A CA 1
ATOM 2012 C C . GLN A 1 265 ? -25.840 -3.496 0.924 1.00 87.81 265 GLN A C 1
ATOM 2014 O O . GLN A 1 265 ? -25.362 -2.395 1.189 1.00 87.81 265 GLN A O 1
ATOM 2019 N N . LEU A 1 266 ? -25.065 -4.552 0.644 1.00 92.56 266 LEU A N 1
ATOM 2020 C CA . LEU A 1 266 ? -23.614 -4.537 0.785 1.00 92.56 266 LEU A CA 1
ATOM 2021 C C . LEU A 1 266 ? -22.966 -3.657 -0.289 1.00 92.56 266 LEU A C 1
ATOM 2023 O O . LEU A 1 266 ? -23.137 -3.881 -1.485 1.00 92.56 266 LEU A O 1
ATOM 2027 N N . GLU A 1 267 ? -22.165 -2.693 0.154 1.00 95.31 267 GLU A N 1
ATOM 2028 C CA . GLU A 1 267 ? -21.412 -1.764 -0.689 1.00 95.31 267 GLU A CA 1
ATOM 2029 C C . GLU A 1 267 ? -19.927 -2.147 -0.784 1.00 95.31 267 GLU A C 1
ATOM 2031 O O . GLU A 1 267 ? -19.282 -1.901 -1.804 1.00 95.31 267 GLU A O 1
ATOM 2036 N N . HIS A 1 268 ? -19.374 -2.779 0.255 1.00 95.50 268 HIS A N 1
ATOM 2037 C CA . HIS A 1 268 ? -17.956 -3.124 0.345 1.00 95.50 268 HIS A CA 1
ATOM 2038 C C . HIS A 1 268 ? -17.764 -4.585 0.747 1.00 95.50 268 HIS A C 1
ATOM 2040 O O . HIS A 1 268 ? -18.264 -5.036 1.779 1.00 95.50 268 HIS A O 1
ATOM 2046 N N . LEU A 1 269 ? -16.998 -5.319 -0.058 1.00 93.94 269 LEU A N 1
ATOM 2047 C CA . LEU A 1 269 ? -16.722 -6.730 0.161 1.00 93.94 269 LEU A CA 1
ATOM 2048 C C . LEU A 1 269 ? -15.240 -7.048 -0.023 1.00 93.94 269 LEU A C 1
ATOM 2050 O O . LEU A 1 269 ? -14.650 -6.775 -1.071 1.00 93.94 269 LEU A O 1
ATOM 2054 N N . ASN A 1 270 ? -14.647 -7.686 0.981 1.00 92.38 270 ASN A N 1
ATOM 2055 C CA . ASN A 1 270 ? -13.298 -8.228 0.910 1.00 92.38 270 ASN A CA 1
ATOM 2056 C C . ASN A 1 270 ? -13.287 -9.730 1.220 1.00 92.38 270 ASN A C 1
ATOM 2058 O O . ASN A 1 270 ? -13.598 -10.141 2.338 1.00 92.38 270 ASN A O 1
ATOM 2062 N N . LEU A 1 271 ? -12.869 -10.524 0.232 1.00 91.38 271 LEU A N 1
ATOM 2063 C CA . LEU A 1 271 ? -12.749 -11.983 0.296 1.00 91.38 271 LEU A CA 1
ATOM 2064 C C . LEU A 1 271 ? -11.307 -12.453 0.036 1.00 91.38 271 LEU A C 1
ATOM 2066 O O . LEU A 1 271 ? -11.087 -13.551 -0.474 1.00 91.38 271 LEU A O 1
ATOM 2070 N N . SER A 1 272 ? -10.314 -11.617 0.349 1.00 89.75 272 SER A N 1
ATOM 2071 C CA . SER A 1 272 ? -8.907 -11.918 0.057 1.00 89.75 272 SER A CA 1
ATOM 2072 C C . SER A 1 272 ? -8.437 -13.236 0.683 1.00 89.75 272 SER A C 1
ATOM 2074 O O . SER A 1 272 ? -8.763 -13.535 1.826 1.00 89.75 272 SER A O 1
ATOM 2076 N N . GLY A 1 273 ? -7.661 -14.027 -0.051 1.00 86.69 273 GLY A N 1
ATOM 2077 C CA . GLY A 1 273 ? -7.095 -15.306 0.373 1.00 86.69 273 GLY A CA 1
ATOM 2078 C C . GLY A 1 273 ? -8.122 -16.388 0.696 1.00 86.69 273 GLY A C 1
ATOM 2079 O O . GLY A 1 273 ? -7.764 -17.397 1.300 1.00 86.69 273 GLY A O 1
ATOM 2080 N N . SER A 1 274 ? -9.386 -16.191 0.316 1.00 87.75 274 SER A N 1
ATOM 2081 C CA . SER A 1 274 ? -10.424 -17.219 0.403 1.00 87.75 274 SER A CA 1
ATOM 2082 C C . SER A 1 274 ? -10.345 -18.209 -0.758 1.00 87.75 274 SER A C 1
ATOM 2084 O O . SER A 1 274 ? -9.737 -17.949 -1.799 1.00 87.75 274 SER A O 1
ATOM 2086 N N . GLY A 1 275 ? -11.002 -19.357 -0.590 1.00 85.12 275 GLY A N 1
ATOM 2087 C CA . GLY A 1 275 ? -11.041 -20.420 -1.594 1.00 85.12 275 GLY A CA 1
ATOM 2088 C C . GLY A 1 275 ? -11.943 -20.143 -2.802 1.00 85.12 275 GLY A C 1
ATOM 2089 O O . GLY A 1 275 ? -12.124 -21.055 -3.607 1.00 85.12 275 GLY A O 1
ATOM 2090 N N . ILE A 1 276 ? -12.516 -18.939 -2.930 1.00 86.25 276 ILE A N 1
ATOM 2091 C CA . ILE A 1 276 ? -13.499 -18.616 -3.974 1.00 86.25 276 ILE A CA 1
ATOM 2092 C C . ILE A 1 276 ? -12.915 -18.735 -5.385 1.00 86.25 276 ILE A C 1
ATOM 2094 O O . ILE A 1 276 ? -11.755 -18.401 -5.638 1.00 86.25 276 ILE A O 1
ATOM 2098 N N . SER A 1 277 ? -13.756 -19.207 -6.297 1.00 88.19 277 SER A N 1
ATOM 2099 C CA . SER A 1 277 ? -13.468 -19.542 -7.688 1.00 88.19 277 SER A CA 1
ATOM 2100 C C . SER A 1 277 ? -14.378 -18.772 -8.655 1.00 88.19 277 SER A C 1
ATOM 2102 O O . SER A 1 277 ? -15.241 -17.995 -8.243 1.00 88.19 277 SER A O 1
ATOM 2104 N N . ASP A 1 278 ? -14.217 -19.012 -9.957 1.00 90.56 278 ASP A N 1
ATOM 2105 C CA . ASP A 1 278 ? -15.047 -18.404 -11.007 1.00 90.56 278 ASP A CA 1
ATOM 2106 C C . ASP A 1 278 ? -16.547 -18.684 -10.842 1.00 90.56 278 ASP A C 1
ATOM 2108 O O . ASP A 1 278 ? -17.376 -17.824 -11.138 1.00 90.56 278 ASP A O 1
ATOM 2112 N N . GLU A 1 279 ? -16.910 -19.870 -10.344 1.00 86.88 279 GLU A N 1
ATOM 2113 C CA . GLU A 1 279 ? -18.315 -20.235 -10.139 1.00 86.88 279 GLU A CA 1
ATOM 2114 C C . GLU A 1 279 ? -18.944 -19.435 -8.989 1.00 86.88 279 GLU A C 1
ATOM 2116 O O . GLU A 1 279 ? -20.121 -19.072 -9.042 1.00 86.88 279 GLU A O 1
ATOM 2121 N N . ASP A 1 280 ? -18.145 -19.093 -7.975 1.00 85.62 280 ASP A N 1
ATOM 2122 C CA . ASP A 1 280 ? -18.596 -18.357 -6.794 1.00 85.62 280 ASP A CA 1
ATOM 2123 C C . ASP A 1 280 ? -18.903 -16.885 -7.110 1.00 85.62 280 ASP A C 1
ATOM 2125 O O . ASP A 1 280 ? -19.812 -16.299 -6.511 1.00 85.62 280 ASP A O 1
ATOM 2129 N N . LEU A 1 281 ? -18.219 -16.287 -8.098 1.00 89.75 281 LEU A N 1
ATOM 2130 C CA . LEU A 1 281 ? -18.479 -14.904 -8.521 1.00 89.75 281 LEU A CA 1
ATOM 2131 C C . LEU A 1 281 ? -19.911 -14.689 -9.031 1.00 89.75 281 LEU A C 1
ATOM 2133 O O . LEU A 1 281 ? -20.456 -13.597 -8.869 1.00 89.75 281 LEU A O 1
ATOM 2137 N N . LYS A 1 282 ? -20.575 -15.729 -9.553 1.00 86.62 282 LYS A N 1
ATOM 2138 C CA . LYS A 1 282 ? -21.987 -15.648 -9.971 1.00 86.62 282 LYS A CA 1
ATOM 2139 C C . LYS A 1 282 ? -22.932 -15.335 -8.809 1.00 86.62 282 LYS A C 1
ATOM 2141 O O . LYS A 1 282 ? -23.995 -14.755 -9.016 1.00 86.62 282 LYS A O 1
ATOM 2146 N N . GLN A 1 283 ? -22.569 -15.712 -7.581 1.00 86.00 283 GLN A N 1
ATOM 2147 C CA . GLN A 1 283 ? -23.350 -15.348 -6.394 1.00 86.00 283 GLN A CA 1
ATOM 2148 C C . GLN A 1 283 ? -23.095 -13.893 -5.983 1.00 86.00 283 GLN A C 1
ATOM 2150 O O . GLN A 1 283 ? -24.025 -13.212 -5.552 1.00 86.00 283 GLN A O 1
ATOM 2155 N N . ILE A 1 284 ? -21.864 -13.402 -6.163 1.00 88.19 284 ILE A N 1
ATOM 2156 C CA . ILE A 1 284 ? -21.462 -12.017 -5.860 1.00 88.19 284 ILE A CA 1
ATOM 2157 C C . ILE A 1 284 ? -22.127 -11.018 -6.816 1.00 88.19 284 ILE A C 1
ATOM 2159 O O . ILE A 1 284 ? -22.487 -9.927 -6.385 1.00 88.19 284 ILE A O 1
ATOM 2163 N N . GLN A 1 285 ? -22.399 -11.407 -8.065 1.00 89.06 285 GLN A N 1
ATOM 2164 C CA . GLN A 1 285 ? -23.139 -10.591 -9.040 1.00 89.06 285 GLN A CA 1
ATOM 2165 C C . GLN A 1 285 ? -24.501 -10.089 -8.520 1.00 89.06 285 GLN A C 1
ATOM 2167 O O . GLN A 1 285 ? -24.989 -9.043 -8.943 1.00 89.06 285 GLN A O 1
ATOM 2172 N N . ARG A 1 286 ? -25.129 -10.822 -7.589 1.00 87.62 286 ARG A N 1
ATOM 2173 C CA . ARG A 1 286 ? -26.428 -10.461 -6.993 1.00 87.62 286 ARG A CA 1
ATOM 2174 C C . ARG A 1 286 ? -26.343 -9.294 -6.005 1.00 87.62 286 ARG A C 1
ATOM 2176 O O . ARG A 1 286 ? -27.374 -8.731 -5.650 1.00 87.62 286 ARG A O 1
ATOM 2183 N N . LEU A 1 287 ? -25.139 -8.915 -5.577 1.00 90.75 287 LEU A N 1
ATOM 2184 C CA . LEU A 1 287 ? -24.886 -7.772 -4.700 1.00 90.75 287 LEU A CA 1
ATOM 2185 C C . LEU A 1 287 ? -24.910 -6.480 -5.522 1.00 90.75 287 LEU A C 1
ATOM 2187 O O . LEU A 1 287 ? -23.880 -5.883 -5.821 1.00 90.75 287 LEU A O 1
ATOM 2191 N N . THR A 1 288 ? -26.100 -6.064 -5.947 1.00 87.94 288 THR A N 1
ATOM 2192 C CA . THR A 1 288 ? -26.254 -4.989 -6.938 1.00 87.94 288 THR A CA 1
ATOM 2193 C C . THR A 1 288 ? -25.800 -3.613 -6.451 1.00 87.94 288 THR A C 1
ATOM 2195 O O . THR A 1 288 ? -25.503 -2.770 -7.288 1.00 87.94 288 THR A O 1
ATOM 2198 N N . MET A 1 289 ? -25.721 -3.400 -5.132 1.00 92.56 289 MET A N 1
ATOM 2199 C CA . MET A 1 289 ? -25.249 -2.154 -4.507 1.00 92.56 289 MET A CA 1
ATOM 2200 C C . MET A 1 289 ? -23.727 -2.124 -4.286 1.00 92.56 289 MET A C 1
ATOM 2202 O O . MET A 1 289 ? -23.205 -1.164 -3.715 1.00 92.56 289 MET A O 1
ATOM 2206 N N . LEU A 1 290 ? -23.003 -3.171 -4.699 1.00 95.06 290 LEU A N 1
ATOM 2207 C CA . LEU A 1 290 ? -21.585 -3.307 -4.393 1.00 95.06 290 LEU A CA 1
ATOM 2208 C C . LEU A 1 290 ? -20.754 -2.271 -5.157 1.00 95.06 290 LEU A C 1
ATOM 2210 O O . LEU A 1 290 ? -20.687 -2.289 -6.384 1.00 95.06 290 LEU A O 1
ATOM 2214 N N . LYS A 1 291 ? -20.059 -1.415 -4.407 1.00 96.62 291 LYS A N 1
ATOM 2215 C CA . LYS A 1 291 ? -19.157 -0.367 -4.900 1.00 96.62 291 LYS A CA 1
ATOM 2216 C C . LYS A 1 291 ? -17.694 -0.780 -4.868 1.00 96.62 291 LYS A C 1
ATOM 2218 O O . LYS A 1 291 ? -16.896 -0.278 -5.658 1.00 96.62 291 LYS A O 1
ATOM 2223 N N . SER A 1 292 ? -17.313 -1.678 -3.961 1.00 96.44 292 SER A N 1
ATOM 2224 C CA . SER A 1 292 ? -15.929 -2.120 -3.794 1.00 96.44 292 SER A CA 1
ATOM 2225 C C . SER A 1 292 ? -15.831 -3.622 -3.574 1.00 96.44 292 SER A C 1
ATOM 2227 O O . SER A 1 292 ? -16.417 -4.150 -2.632 1.00 96.44 292 SER A O 1
ATOM 2229 N N . LEU A 1 293 ? -15.005 -4.286 -4.380 1.00 95.88 293 LEU A N 1
ATOM 2230 C CA . LEU A 1 293 ? -14.732 -5.717 -4.294 1.00 95.88 293 LEU A CA 1
ATOM 2231 C C . LEU A 1 293 ? -13.221 -5.982 -4.224 1.00 95.88 293 LEU A C 1
ATOM 2233 O O . LEU A 1 293 ? -12.450 -5.465 -5.032 1.00 95.88 293 LEU A O 1
ATOM 2237 N N . THR A 1 294 ? -12.785 -6.787 -3.255 1.00 94.19 294 THR A N 1
ATOM 2238 C CA . THR A 1 294 ? -11.394 -7.260 -3.140 1.00 94.19 294 THR A CA 1
ATOM 2239 C C . THR A 1 294 ? -11.344 -8.786 -3.209 1.00 94.19 294 THR A C 1
ATOM 2241 O O . THR A 1 294 ? -11.979 -9.461 -2.397 1.00 94.19 294 THR A O 1
ATOM 2244 N N . LEU A 1 295 ? -10.573 -9.306 -4.168 1.00 92.56 295 LEU A N 1
ATOM 2245 C CA . LEU A 1 295 ? -10.436 -10.729 -4.514 1.00 92.56 295 LEU A CA 1
ATOM 2246 C C . LEU A 1 295 ? -8.973 -11.201 -4.483 1.00 92.56 295 LEU A C 1
ATOM 2248 O O . LEU A 1 295 ? -8.612 -12.162 -5.166 1.00 92.56 295 LEU A O 1
ATOM 2252 N N . ASP A 1 296 ? -8.110 -10.511 -3.740 1.00 90.50 296 ASP A N 1
ATOM 2253 C CA . ASP A 1 296 ? -6.681 -10.825 -3.709 1.00 90.50 296 ASP A CA 1
ATOM 2254 C C . ASP A 1 296 ? -6.440 -12.260 -3.253 1.00 90.50 296 ASP A C 1
ATOM 2256 O O . ASP A 1 296 ? -7.109 -12.756 -2.363 1.00 90.50 296 ASP A O 1
ATOM 2260 N N . TYR A 1 297 ? -5.473 -12.941 -3.849 1.00 87.94 297 TYR A N 1
ATOM 2261 C CA . TYR A 1 297 ? -5.045 -14.295 -3.517 1.00 87.94 297 TYR A CA 1
ATOM 2262 C C . TYR A 1 297 ? -6.161 -15.358 -3.539 1.00 87.94 297 TYR A C 1
ATOM 2264 O O . TYR A 1 297 ? -6.040 -16.378 -2.864 1.00 87.94 297 TYR A O 1
ATOM 2272 N N . THR A 1 298 ? -7.214 -15.147 -4.335 1.00 88.88 298 THR A N 1
ATOM 2273 C CA . THR A 1 298 ? -8.305 -16.115 -4.566 1.00 88.88 298 THR A CA 1
ATOM 2274 C C . THR A 1 298 ? -8.011 -17.053 -5.746 1.00 88.88 298 THR A C 1
ATOM 2276 O O . THR A 1 298 ? -7.000 -16.896 -6.441 1.00 88.88 298 THR A O 1
ATOM 2279 N N . ASN A 1 299 ? -8.898 -18.025 -5.995 1.00 88.00 299 ASN A N 1
ATOM 2280 C CA . ASN A 1 299 ? -8.827 -18.941 -7.143 1.00 88.00 299 ASN A CA 1
ATOM 2281 C C . ASN A 1 299 ? -9.587 -18.423 -8.380 1.00 88.00 299 ASN A C 1
ATOM 2283 O O . ASN A 1 299 ? -9.799 -19.179 -9.328 1.00 88.00 299 ASN A O 1
ATOM 2287 N N . VAL A 1 300 ? -10.013 -17.156 -8.382 1.00 90.62 300 VAL A N 1
ATOM 2288 C CA . VAL A 1 300 ? -10.670 -16.523 -9.531 1.00 90.62 300 VAL A CA 1
ATOM 2289 C C . VAL A 1 300 ? -9.678 -16.383 -10.700 1.00 90.62 300 VAL A C 1
ATOM 2291 O O . VAL A 1 300 ? -8.497 -16.054 -10.529 1.00 90.62 300 VAL A O 1
ATOM 2294 N N . THR A 1 301 ? -10.161 -16.611 -11.916 1.00 91.50 301 THR A N 1
ATOM 2295 C CA . THR A 1 301 ? -9.445 -16.491 -13.188 1.00 91.50 301 THR A CA 1
ATOM 2296 C C . THR A 1 301 ? -10.023 -15.365 -14.060 1.00 91.50 301 THR A C 1
ATOM 2298 O O . THR A 1 301 ? -10.976 -14.687 -13.680 1.00 91.50 301 THR A O 1
ATOM 2301 N N . ASP A 1 302 ? -9.428 -15.113 -15.235 1.00 91.75 302 ASP A N 1
ATOM 2302 C CA . ASP A 1 302 ? -9.906 -14.075 -16.161 1.00 91.75 302 ASP A CA 1
ATOM 2303 C C . ASP A 1 302 ? -11.318 -14.413 -16.652 1.00 91.75 302 ASP A C 1
ATOM 2305 O O . ASP A 1 302 ? -12.129 -13.523 -16.890 1.00 91.75 302 ASP A O 1
ATOM 2309 N N . ALA A 1 303 ? -11.625 -15.710 -16.769 1.00 90.44 303 ALA A N 1
ATOM 2310 C CA . ALA A 1 303 ? -12.934 -16.182 -17.191 1.00 90.44 303 ALA A CA 1
ATOM 2311 C C . ALA A 1 303 ? -14.023 -15.843 -16.165 1.00 90.44 303 ALA A C 1
ATOM 2313 O O . ALA A 1 303 ? -15.126 -15.459 -16.560 1.00 90.44 303 ALA A O 1
ATOM 2314 N N . GLY A 1 304 ? -13.710 -15.927 -14.868 1.00 92.31 304 GLY A N 1
ATOM 2315 C CA . GLY A 1 304 ? -14.648 -15.614 -13.793 1.00 92.31 304 GLY A CA 1
ATOM 2316 C C . GLY A 1 304 ? -15.097 -14.160 -13.764 1.00 92.31 304 GLY A C 1
ATOM 2317 O O . GLY A 1 304 ? -16.220 -13.891 -13.351 1.00 92.31 304 GLY A O 1
ATOM 2318 N N . LEU A 1 305 ? -14.282 -13.217 -14.251 1.00 94.44 305 LEU A N 1
ATOM 2319 C CA . LEU A 1 305 ? -14.633 -11.790 -14.238 1.00 94.44 305 LEU A CA 1
ATOM 2320 C C . LEU A 1 305 ? -15.858 -11.458 -15.100 1.00 94.44 305 LEU A C 1
ATOM 2322 O O . LEU A 1 305 ? -16.545 -10.483 -14.807 1.00 94.44 305 LEU A O 1
ATOM 2326 N N . SER A 1 306 ? -16.195 -12.306 -16.079 1.00 94.25 306 SER A N 1
ATOM 2327 C CA . SER A 1 306 ? -17.455 -12.197 -16.831 1.00 94.25 306 SER A CA 1
ATOM 2328 C C . SER A 1 306 ? -18.696 -12.280 -15.933 1.00 94.25 306 SER A C 1
ATOM 2330 O O . SER A 1 306 ? -19.720 -11.670 -16.226 1.00 94.25 306 SER A O 1
ATOM 2332 N N . ALA A 1 307 ? -18.607 -12.957 -14.782 1.00 93.38 307 ALA A N 1
ATOM 2333 C CA . ALA A 1 307 ? -19.701 -13.026 -13.818 1.00 93.38 307 ALA A CA 1
ATOM 2334 C C . ALA A 1 307 ? -19.977 -11.684 -13.118 1.00 93.38 307 ALA A C 1
ATOM 2336 O O . ALA A 1 307 ? -21.030 -11.537 -12.511 1.00 93.38 307 ALA A O 1
ATOM 2337 N N . LEU A 1 308 ? -19.074 -10.699 -13.198 1.00 93.31 308 LEU A N 1
ATOM 2338 C CA . LEU A 1 308 ? -19.305 -9.358 -12.649 1.00 93.31 308 LEU A CA 1
ATOM 2339 C C . LEU A 1 308 ? -20.125 -8.468 -13.596 1.00 93.31 308 LEU A C 1
ATOM 2341 O O . LEU A 1 308 ? -20.484 -7.348 -13.228 1.00 93.31 308 LEU A O 1
ATOM 2345 N N . GLU A 1 309 ? -20.434 -8.938 -14.809 1.00 90.44 309 GLU A N 1
ATOM 2346 C CA . GLU A 1 309 ? -21.230 -8.187 -15.776 1.00 90.44 309 GLU A CA 1
ATOM 2347 C C . GLU A 1 309 ? -22.542 -7.685 -15.145 1.00 90.44 309 GLU A C 1
ATOM 2349 O O . GLU A 1 309 ? -23.229 -8.400 -14.419 1.00 90.44 309 GLU A O 1
ATOM 2354 N N . GLY A 1 310 ? -22.901 -6.424 -15.387 1.00 88.12 310 GLY A N 1
ATOM 2355 C CA . GLY A 1 310 ? -24.124 -5.835 -14.834 1.00 88.12 310 GLY A CA 1
ATOM 2356 C C . GLY A 1 310 ? -24.025 -5.314 -13.394 1.00 88.12 310 GLY A C 1
ATOM 2357 O O . GLY A 1 310 ? -24.996 -4.719 -12.925 1.00 88.12 310 GLY A O 1
ATOM 2358 N N . MET A 1 311 ? -22.876 -5.430 -12.715 1.00 93.81 311 MET A N 1
ATOM 2359 C CA . MET A 1 311 ? -22.614 -4.743 -11.440 1.00 93.81 311 MET A CA 1
ATOM 2360 C C . MET A 1 311 ? -22.382 -3.243 -11.672 1.00 93.81 311 MET A C 1
ATOM 2362 O O . MET A 1 311 ? -21.254 -2.752 -11.718 1.00 93.81 311 MET A O 1
ATOM 2366 N N . LYS A 1 312 ? -23.480 -2.510 -11.888 1.00 92.69 312 LYS A N 1
ATOM 2367 C CA . LYS A 1 312 ? -23.455 -1.120 -12.365 1.00 92.69 312 LYS A CA 1
ATOM 2368 C C . LYS A 1 312 ? -22.828 -0.150 -11.379 1.00 92.69 312 LYS A C 1
ATOM 2370 O O . LYS A 1 312 ? -22.274 0.832 -11.845 1.00 92.69 312 LYS A O 1
ATOM 2375 N N . ASP A 1 313 ? -22.878 -0.415 -10.080 1.00 95.00 313 ASP A N 1
ATOM 2376 C CA . ASP A 1 313 ? -22.350 0.498 -9.061 1.00 95.00 313 ASP A CA 1
ATOM 2377 C C . ASP A 1 313 ? -20.911 0.171 -8.641 1.00 95.00 313 ASP A C 1
ATOM 2379 O O . ASP A 1 313 ? -20.338 0.888 -7.824 1.00 95.00 313 ASP A O 1
ATOM 2383 N N . LEU A 1 314 ? -20.288 -0.861 -9.231 1.00 96.62 314 LEU A N 1
ATOM 2384 C CA . LEU A 1 314 ? -18.928 -1.257 -8.876 1.00 96.62 314 LEU A CA 1
ATOM 2385 C C . LEU A 1 314 ? -17.913 -0.203 -9.339 1.00 96.62 314 LEU A C 1
ATOM 2387 O O . LEU A 1 314 ? -17.673 -0.019 -10.533 1.00 96.62 314 LEU A O 1
ATOM 2391 N N . GLU A 1 315 ? -17.285 0.465 -8.373 1.00 96.50 315 GLU A N 1
ATOM 2392 C CA . GLU A 1 315 ? -16.298 1.525 -8.591 1.00 96.50 315 GLU A CA 1
ATOM 2393 C C . GLU A 1 315 ? -14.859 1.052 -8.379 1.00 96.50 315 GLU A C 1
ATOM 2395 O O . GLU A 1 315 ? -13.932 1.568 -9.009 1.00 96.50 315 GLU A O 1
ATOM 2400 N N . LYS A 1 316 ? -14.646 0.097 -7.470 1.00 95.88 316 LYS A N 1
ATOM 2401 C CA . LYS A 1 316 ? -13.314 -0.343 -7.046 1.00 95.88 316 LYS A CA 1
ATOM 2402 C C . LYS A 1 316 ? -13.204 -1.860 -7.118 1.00 95.88 316 LYS A C 1
ATOM 2404 O O . LYS A 1 316 ? -13.966 -2.573 -6.470 1.00 95.88 316 LYS A O 1
ATOM 2409 N N . LEU A 1 317 ? -12.200 -2.338 -7.842 1.00 94.88 317 LEU A N 1
ATOM 2410 C CA . LEU A 1 317 ? -11.815 -3.742 -7.872 1.00 94.88 317 LEU A CA 1
ATOM 2411 C C . LEU A 1 317 ? -10.337 -3.870 -7.509 1.00 94.88 317 LEU A C 1
ATOM 2413 O O . LEU A 1 317 ? -9.478 -3.231 -8.120 1.00 94.88 317 LEU A O 1
ATOM 2417 N N . ARG A 1 318 ? -10.030 -4.712 -6.527 1.00 92.31 318 ARG A N 1
ATOM 2418 C CA . ARG A 1 318 ? -8.658 -5.132 -6.239 1.00 92.31 318 ARG A CA 1
ATOM 2419 C C . ARG A 1 318 ? -8.541 -6.635 -6.446 1.00 92.31 318 ARG A C 1
ATOM 2421 O O . ARG A 1 318 ? -9.364 -7.388 -5.923 1.00 92.31 318 ARG A O 1
ATOM 2428 N N . PHE A 1 319 ? -7.568 -7.034 -7.256 1.00 89.94 319 PHE A N 1
ATOM 2429 C CA . PHE A 1 319 ? -7.393 -8.418 -7.644 1.00 89.94 319 PHE A CA 1
ATOM 2430 C C . PHE A 1 319 ? -5.933 -8.760 -7.966 1.00 89.94 319 PHE A C 1
ATOM 2432 O O . PHE A 1 319 ? -5.466 -8.666 -9.102 1.00 89.94 319 PHE A O 1
ATOM 2439 N N . TYR A 1 320 ? -5.221 -9.216 -6.947 1.00 85.31 320 TYR A N 1
ATOM 2440 C CA . TYR A 1 320 ? -3.915 -9.851 -7.060 1.00 85.31 320 TYR A CA 1
ATOM 2441 C C . TYR A 1 320 ? -4.060 -11.366 -7.060 1.00 85.31 320 TYR A C 1
ATOM 2443 O O . TYR A 1 320 ? -4.729 -11.917 -6.198 1.00 85.31 320 TYR A O 1
ATOM 2451 N N . ARG A 1 321 ? -3.436 -12.086 -7.994 1.00 79.69 321 ARG A N 1
ATOM 2452 C CA . ARG A 1 321 ? -3.463 -13.554 -7.958 1.00 79.69 321 ARG A CA 1
ATOM 2453 C C . ARG A 1 321 ? -2.345 -14.114 -7.097 1.00 79.69 321 ARG A C 1
ATOM 2455 O O . ARG A 1 321 ? -1.235 -13.595 -7.084 1.00 79.69 321 ARG A O 1
ATOM 2462 N N . LYS A 1 322 ? -2.608 -15.266 -6.471 1.00 73.62 322 LYS A N 1
ATOM 2463 C CA . LYS A 1 322 ? -1.558 -16.076 -5.830 1.00 73.62 322 LYS A CA 1
ATOM 2464 C C . LYS A 1 322 ? -0.531 -16.580 -6.848 1.00 73.62 322 LYS A C 1
ATOM 2466 O O . LYS A 1 322 ? 0.632 -16.775 -6.505 1.00 73.62 322 LYS A O 1
ATOM 2471 N N . ARG A 1 323 ? -0.965 -16.820 -8.091 1.00 72.56 323 ARG A N 1
ATOM 2472 C CA . ARG A 1 323 ? -0.121 -17.210 -9.229 1.00 72.56 323 ARG A CA 1
ATOM 2473 C C . ARG A 1 323 ? -0.653 -16.585 -10.520 1.00 72.56 323 ARG A C 1
ATOM 2475 O O . ARG A 1 323 ? -1.845 -16.686 -10.795 1.00 72.56 323 ARG A O 1
ATOM 2482 N N . GLY A 1 324 ? 0.240 -16.015 -11.325 1.00 74.25 324 GLY A N 1
ATOM 2483 C CA . GLY A 1 324 ? -0.094 -15.403 -12.614 1.00 74.25 324 GLY A CA 1
ATOM 2484 C C . GLY A 1 324 ? -0.555 -13.945 -12.515 1.00 74.25 324 GLY A C 1
ATOM 2485 O O . GLY A 1 324 ? -0.496 -13.329 -11.455 1.00 74.25 324 GLY A O 1
ATOM 2486 N N . GLN A 1 325 ? -0.997 -13.408 -13.650 1.00 82.38 325 GLN A N 1
ATOM 2487 C CA . GLN A 1 325 ? -1.409 -12.015 -13.860 1.00 82.38 325 GLN A CA 1
ATOM 2488 C C . GLN A 1 325 ? -2.758 -11.982 -14.600 1.00 82.38 325 GLN A C 1
ATOM 2490 O O . GLN A 1 325 ? -3.192 -13.009 -15.130 1.00 82.38 325 GLN A O 1
ATOM 2495 N N . LEU A 1 326 ? -3.429 -10.828 -14.613 1.00 86.75 326 LEU A N 1
ATOM 2496 C CA . LEU A 1 326 ? -4.630 -10.597 -15.425 1.00 86.75 326 LEU A CA 1
ATOM 2497 C C . LEU A 1 326 ? -4.244 -10.287 -16.872 1.00 86.75 326 LEU A C 1
ATOM 2499 O O . LEU A 1 326 ? -3.427 -9.396 -17.097 1.00 86.75 326 LEU A O 1
ATOM 2503 N N . GLY A 1 327 ? -4.832 -10.998 -17.835 1.00 92.00 327 GLY A N 1
ATOM 2504 C CA . GLY A 1 327 ? -4.582 -10.799 -19.262 1.00 92.00 327 GLY A CA 1
ATOM 2505 C C . GLY A 1 327 ? -5.669 -9.994 -19.979 1.00 92.00 327 GLY A C 1
ATOM 2506 O O . GLY A 1 327 ? -6.579 -9.434 -19.365 1.00 92.00 327 GLY A O 1
ATOM 2507 N N . ASP A 1 328 ? -5.596 -9.970 -21.310 1.00 94.75 328 ASP A N 1
ATOM 2508 C CA . ASP A 1 328 ? -6.487 -9.183 -22.179 1.00 94.75 328 ASP A CA 1
ATOM 2509 C C . ASP A 1 328 ? -7.970 -9.501 -21.974 1.00 94.75 328 ASP A C 1
ATOM 2511 O O . ASP A 1 328 ? -8.810 -8.603 -21.994 1.00 94.75 328 ASP A O 1
ATOM 2515 N N . ARG A 1 329 ? -8.297 -10.773 -21.711 1.00 94.81 329 ARG A N 1
ATOM 2516 C CA . ARG A 1 329 ? -9.673 -11.195 -21.428 1.00 94.81 329 ARG A CA 1
ATOM 2517 C C . ARG A 1 329 ? -10.215 -10.528 -20.167 1.00 94.81 329 ARG A C 1
ATOM 2519 O O . ARG A 1 329 ? -11.362 -10.100 -20.151 1.00 94.81 329 ARG A O 1
ATOM 2526 N N . ALA A 1 330 ? -9.402 -10.410 -19.117 1.00 94.12 330 ALA A N 1
ATOM 2527 C CA . ALA A 1 330 ? -9.810 -9.685 -17.920 1.00 94.12 330 ALA A CA 1
ATOM 2528 C C . ALA A 1 330 ? -10.072 -8.203 -18.228 1.00 94.12 330 ALA A C 1
ATOM 2530 O O . ALA A 1 330 ? -11.067 -7.658 -17.759 1.00 94.12 330 ALA A O 1
ATOM 2531 N N . ALA A 1 331 ? -9.224 -7.561 -19.038 1.00 95.19 331 ALA A N 1
ATOM 2532 C CA . ALA A 1 331 ? -9.440 -6.176 -19.461 1.00 95.19 331 ALA A CA 1
ATOM 2533 C C . ALA A 1 331 ? -10.740 -6.012 -20.270 1.00 95.19 331 ALA A C 1
ATOM 2535 O O . ALA A 1 331 ? -11.493 -5.071 -20.026 1.00 95.19 331 ALA A O 1
ATOM 2536 N N . GLU A 1 332 ? -11.043 -6.946 -21.176 1.00 96.44 332 GLU A N 1
ATOM 2537 C CA . GLU A 1 332 ? -12.292 -6.966 -21.946 1.00 96.44 332 GLU A CA 1
ATOM 2538 C C . GLU A 1 332 ? -13.531 -7.093 -21.048 1.00 96.44 332 GLU A C 1
ATOM 2540 O O . GLU A 1 332 ? -14.483 -6.326 -21.195 1.00 96.44 332 GLU A O 1
ATOM 2545 N N . GLU A 1 333 ? -13.528 -8.028 -20.093 1.00 95.56 333 GLU A N 1
ATOM 2546 C CA . GLU A 1 333 ? -14.658 -8.221 -19.177 1.00 95.56 333 GLU A CA 1
ATOM 2547 C C . GLU A 1 333 ? -14.852 -7.015 -18.248 1.00 95.56 333 GLU A C 1
ATOM 2549 O O . GLU A 1 333 ? -15.971 -6.536 -18.061 1.00 95.56 333 GLU A O 1
ATOM 2554 N N . LEU A 1 334 ? -13.762 -6.455 -17.714 1.00 95.06 334 LEU A N 1
ATOM 2555 C CA . LEU A 1 334 ? -13.824 -5.284 -16.838 1.00 95.06 334 LEU A CA 1
ATOM 2556 C C . LEU A 1 334 ? -14.233 -4.008 -17.583 1.00 95.06 334 LEU A C 1
ATOM 2558 O O . LEU A 1 334 ? -14.857 -3.133 -16.982 1.00 95.06 334 LEU A O 1
ATOM 2562 N N . ALA A 1 335 ? -13.969 -3.913 -18.889 1.00 94.38 335 ALA A N 1
ATOM 2563 C CA . ALA A 1 335 ? -14.439 -2.812 -19.726 1.00 94.38 335 ALA A CA 1
ATOM 2564 C C . ALA A 1 335 ? -15.970 -2.745 -19.858 1.00 94.38 335 ALA A C 1
ATOM 2566 O O . ALA A 1 335 ? -16.511 -1.684 -20.179 1.00 94.38 335 ALA A O 1
ATOM 2567 N N . LYS A 1 336 ? -16.687 -3.838 -19.561 1.00 94.88 336 LYS A N 1
ATOM 2568 C CA . LYS A 1 336 ? -18.159 -3.875 -19.539 1.00 94.88 336 LYS A CA 1
ATOM 2569 C C . LYS A 1 336 ? -18.753 -3.213 -18.287 1.00 94.88 336 LYS A C 1
ATOM 2571 O O . LYS A 1 336 ? -19.960 -2.979 -18.237 1.00 94.88 336 LYS A O 1
ATOM 2576 N N . LEU A 1 337 ? -17.934 -2.895 -17.280 1.00 94.94 337 LEU A N 1
ATOM 2577 C CA . LEU A 1 337 ? -18.374 -2.282 -16.026 1.00 94.94 337 LEU A CA 1
ATOM 2578 C C . LEU A 1 337 ? -18.394 -0.747 -16.149 1.00 94.94 337 LEU A C 1
ATOM 2580 O O . LEU A 1 337 ? -17.340 -0.115 -16.239 1.00 94.94 337 LEU A O 1
ATOM 2584 N N . PRO A 1 338 ? -19.576 -0.102 -16.129 1.00 93.31 338 PRO A N 1
ATOM 2585 C CA . PRO A 1 338 ? -19.714 1.292 -16.554 1.00 93.31 338 PRO A CA 1
ATOM 2586 C C . PRO A 1 338 ? -19.180 2.319 -15.546 1.00 93.31 338 PRO A C 1
ATOM 2588 O O . PRO A 1 338 ? -18.919 3.463 -15.925 1.00 93.31 338 PRO A O 1
ATOM 2591 N N . ASN A 1 339 ? -19.051 1.940 -14.270 1.00 94.69 339 ASN A N 1
ATOM 2592 C CA . ASN A 1 339 ? -18.667 2.838 -13.180 1.00 94.69 339 ASN A CA 1
ATOM 2593 C C . ASN A 1 339 ? -17.308 2.518 -12.554 1.00 94.69 339 ASN A C 1
ATOM 2595 O O . ASN A 1 339 ? -16.952 3.140 -11.556 1.00 94.69 339 ASN A O 1
ATOM 2599 N N . LEU A 1 340 ? -16.519 1.621 -13.153 1.00 94.94 340 LEU A N 1
ATOM 2600 C CA . LEU A 1 340 ? -15.235 1.232 -12.582 1.00 94.94 340 LEU A CA 1
ATOM 2601 C C . LEU A 1 340 ? -14.233 2.395 -12.656 1.00 94.94 340 LEU A C 1
ATOM 2603 O O . LEU A 1 340 ? -13.891 2.886 -13.732 1.00 94.94 340 LEU A O 1
ATOM 2607 N N . ARG A 1 341 ? -13.776 2.842 -11.484 1.00 94.75 341 ARG A N 1
ATOM 2608 C CA . ARG A 1 341 ? -12.869 3.984 -11.293 1.00 94.75 341 ARG A CA 1
ATOM 2609 C C . ARG A 1 341 ? -11.476 3.557 -10.876 1.00 94.75 341 ARG A C 1
ATOM 2611 O O . ARG A 1 341 ? -10.499 4.223 -11.205 1.00 94.75 341 ARG A O 1
ATOM 2618 N N . LYS A 1 342 ? -11.352 2.443 -10.158 1.00 92.38 342 LYS A N 1
ATOM 2619 C CA . LYS A 1 342 ? -10.058 1.941 -9.697 1.00 92.38 342 LYS A CA 1
ATOM 2620 C C . LYS A 1 342 ? -9.972 0.437 -9.884 1.00 92.38 342 LYS A C 1
ATOM 2622 O O . LYS A 1 342 ? -10.723 -0.300 -9.251 1.00 92.38 342 LYS A O 1
ATOM 2627 N N . VAL A 1 343 ? -8.999 0.004 -10.682 1.00 92.19 343 VAL A N 1
ATOM 2628 C CA . VAL A 1 343 ? -8.579 -1.397 -10.744 1.00 92.19 343 VAL A CA 1
ATOM 2629 C C . VAL A 1 343 ? -7.156 -1.498 -10.230 1.00 92.19 343 VAL A C 1
ATOM 2631 O O . VAL A 1 343 ? -6.259 -0.798 -10.690 1.00 92.19 343 VAL A O 1
ATOM 2634 N N . THR A 1 344 ? -6.951 -2.333 -9.222 1.00 89.00 344 THR A N 1
ATOM 2635 C CA . THR A 1 344 ? -5.638 -2.595 -8.635 1.00 89.00 344 THR A CA 1
ATOM 2636 C C . THR A 1 344 ? -5.335 -4.074 -8.814 1.00 89.00 344 THR A C 1
ATOM 2638 O O . THR A 1 344 ? -5.915 -4.908 -8.127 1.00 89.00 344 THR A O 1
ATOM 2641 N N . ALA A 1 345 ? -4.480 -4.388 -9.782 1.00 88.06 345 ALA A N 1
ATOM 2642 C CA . ALA A 1 345 ? -4.130 -5.745 -10.178 1.00 88.06 345 ALA A CA 1
ATOM 2643 C C . ALA A 1 345 ? -2.713 -5.773 -10.767 1.00 88.06 345 ALA A C 1
ATOM 2645 O O . ALA A 1 345 ? -2.180 -4.729 -11.147 1.00 88.06 345 ALA A O 1
ATOM 2646 N N . HIS A 1 346 ? -2.120 -6.964 -10.866 1.00 85.31 346 HIS A N 1
ATOM 2647 C CA . HIS A 1 346 ? -0.948 -7.180 -11.715 1.00 85.31 346 HIS A CA 1
ATOM 2648 C C . HIS A 1 346 ? -1.414 -7.608 -13.105 1.00 85.31 346 HIS A C 1
ATOM 2650 O O . HIS A 1 346 ? -2.013 -8.674 -13.264 1.00 85.31 346 HIS A O 1
ATOM 2656 N N . TRP A 1 347 ? -1.140 -6.761 -14.089 1.00 88.88 347 TRP A N 1
ATOM 2657 C CA . TRP A 1 347 ? -1.522 -6.966 -15.479 1.00 88.88 347 TRP A CA 1
ATOM 2658 C C . TRP A 1 347 ? -0.413 -7.663 -16.266 1.00 88.88 347 TRP A C 1
ATOM 2660 O O . TRP A 1 347 ? 0.766 -7.490 -15.975 1.00 88.88 347 TRP A O 1
ATOM 2670 N N . ASN A 1 348 ? -0.809 -8.438 -17.269 1.00 89.12 348 ASN A N 1
ATOM 2671 C CA . ASN A 1 348 ? 0.038 -8.944 -18.341 1.00 89.12 348 ASN A CA 1
ATOM 2672 C C . ASN A 1 348 ? -0.727 -8.776 -19.654 1.00 89.12 348 ASN A C 1
ATOM 2674 O O . ASN A 1 348 ? -1.349 -9.715 -20.154 1.00 89.12 348 ASN A O 1
ATOM 2678 N N . LEU A 1 349 ? -0.783 -7.533 -20.125 1.00 91.19 349 LEU A N 1
ATOM 2679 C CA . LEU A 1 349 ? -1.623 -7.139 -21.250 1.00 91.19 349 LEU A CA 1
ATOM 2680 C C . LEU A 1 349 ? -0.802 -7.061 -22.521 1.00 91.19 349 LEU A C 1
ATOM 2682 O O . LEU A 1 349 ? 0.276 -6.476 -22.524 1.00 91.19 349 LEU A O 1
ATOM 2686 N N . THR A 1 350 ? -1.345 -7.573 -23.614 1.00 93.00 350 THR A N 1
ATOM 2687 C CA . THR A 1 350 ? -0.844 -7.250 -24.949 1.00 93.00 350 THR A CA 1
ATOM 2688 C C . THR A 1 350 ? -1.388 -5.880 -25.388 1.00 93.00 350 THR A C 1
ATOM 2690 O O . THR A 1 350 ? -2.275 -5.325 -24.725 1.00 93.00 350 THR A O 1
ATOM 2693 N N . PRO A 1 351 ? -0.937 -5.324 -26.529 1.00 92.44 351 PRO A N 1
ATOM 2694 C CA . PRO A 1 351 ? -1.539 -4.115 -27.091 1.00 92.44 351 PRO A CA 1
ATOM 2695 C C . PRO A 1 351 ? -3.068 -4.196 -27.251 1.00 92.44 351 PRO A C 1
ATOM 2697 O O . PRO A 1 351 ? -3.763 -3.208 -27.019 1.00 92.44 351 PRO A O 1
ATOM 2700 N N . ALA A 1 352 ? -3.618 -5.379 -27.557 1.00 93.94 352 ALA A N 1
ATOM 2701 C CA . ALA A 1 352 ? -5.066 -5.573 -27.650 1.00 93.94 352 ALA A CA 1
ATOM 2702 C C . ALA A 1 352 ? -5.762 -5.407 -26.289 1.00 93.94 352 ALA A C 1
ATOM 2704 O O . ALA A 1 352 ? -6.841 -4.821 -26.211 1.00 93.94 352 ALA A O 1
ATOM 2705 N N . GLY A 1 353 ? -5.142 -5.878 -25.203 1.00 94.62 353 GLY A N 1
ATOM 2706 C CA . GLY A 1 353 ? -5.633 -5.670 -23.842 1.00 94.62 353 GLY A CA 1
ATOM 2707 C C . GLY A 1 353 ? -5.605 -4.202 -23.421 1.00 94.62 353 GLY A C 1
ATOM 2708 O O . GLY A 1 353 ? -6.563 -3.719 -22.817 1.00 94.62 353 GLY A O 1
ATOM 2709 N N . ILE A 1 354 ? -4.553 -3.466 -23.791 1.00 94.12 354 ILE A N 1
ATOM 2710 C CA . ILE A 1 354 ? -4.454 -2.018 -23.540 1.00 94.12 354 ILE A CA 1
ATOM 2711 C C . ILE A 1 354 ? -5.583 -1.273 -24.262 1.00 94.12 354 ILE A C 1
ATOM 2713 O O . ILE A 1 354 ? -6.234 -0.420 -23.657 1.00 94.12 354 ILE A O 1
ATOM 2717 N N . GLU A 1 355 ? -5.896 -1.646 -25.506 1.00 94.50 355 GLU A N 1
ATOM 2718 C CA . GLU A 1 355 ? -7.035 -1.084 -26.238 1.00 94.50 355 GLU A CA 1
ATOM 2719 C C . GLU A 1 355 ? -8.363 -1.306 -25.491 1.00 94.50 355 GLU A C 1
ATOM 2721 O O . GLU A 1 355 ? -9.182 -0.387 -25.406 1.00 94.50 355 GLU A O 1
ATOM 2726 N N . GLN A 1 356 ? -8.576 -2.473 -24.869 1.00 95.50 356 GLN A N 1
ATOM 2727 C CA . GLN A 1 356 ? -9.770 -2.703 -24.041 1.00 95.50 356 GLN A CA 1
ATOM 2728 C C . GLN A 1 356 ? -9.817 -1.777 -22.823 1.00 95.50 356 GLN A C 1
ATOM 2730 O O . GLN A 1 356 ? -10.876 -1.222 -22.528 1.00 95.50 356 GLN A O 1
ATOM 2735 N N . LEU A 1 357 ? -8.685 -1.544 -22.150 1.00 92.38 357 LEU A N 1
ATOM 2736 C CA . LEU A 1 357 ? -8.637 -0.636 -21.000 1.00 92.38 357 LEU A CA 1
ATOM 2737 C C . LEU A 1 357 ? -9.025 0.799 -21.368 1.00 92.38 357 LEU A C 1
ATOM 2739 O O . LEU A 1 357 ? -9.687 1.467 -20.574 1.00 92.38 357 LEU A O 1
ATOM 2743 N N . THR A 1 358 ? -8.715 1.265 -22.584 1.00 92.38 358 THR A N 1
ATOM 2744 C CA . THR A 1 358 ? -9.133 2.610 -23.031 1.00 92.38 358 THR A CA 1
ATOM 2745 C C . THR A 1 358 ? -10.656 2.788 -23.083 1.00 92.38 358 THR A C 1
ATOM 2747 O O . THR A 1 358 ? -11.161 3.909 -22.979 1.00 92.38 358 THR A O 1
ATOM 2750 N N . LYS A 1 359 ? -11.424 1.691 -23.166 1.00 94.31 359 LYS A N 1
ATOM 2751 C CA . LYS A 1 359 ? -12.896 1.719 -23.137 1.00 94.31 359 LYS A CA 1
ATOM 2752 C C . LYS A 1 359 ? -13.447 2.031 -21.740 1.00 94.31 359 LYS A C 1
ATOM 2754 O O . LYS A 1 359 ? -14.605 2.437 -21.617 1.00 94.31 359 LYS A O 1
ATOM 2759 N N . MET A 1 360 ? -12.628 1.920 -20.693 1.00 93.06 360 MET A N 1
ATOM 2760 C CA . MET A 1 360 ? -12.987 2.192 -19.298 1.00 93.06 360 MET A CA 1
ATOM 2761 C C . MET A 1 360 ? -12.931 3.694 -18.989 1.00 93.06 360 MET A C 1
ATOM 2763 O O . MET A 1 360 ? -12.037 4.193 -18.310 1.00 93.06 360 MET A O 1
ATOM 2767 N N . LYS A 1 361 ? -13.921 4.445 -19.478 1.00 89.88 361 LYS A N 1
ATOM 2768 C CA . LYS A 1 361 ? -13.912 5.924 -19.484 1.00 89.88 361 LYS A CA 1
ATOM 2769 C C . LYS A 1 361 ? -13.847 6.601 -18.110 1.00 89.88 361 LYS A C 1
ATOM 2771 O O . LYS A 1 361 ? -13.516 7.782 -18.042 1.00 89.88 361 LYS A O 1
ATOM 2776 N N . LYS A 1 362 ? -14.205 5.892 -17.036 1.00 94.56 362 LYS A N 1
ATOM 2777 C CA . LYS A 1 362 ? -14.182 6.408 -15.657 1.00 94.56 362 LYS A CA 1
ATOM 2778 C C . LYS A 1 362 ? -12.949 5.982 -14.866 1.00 94.56 362 LYS A C 1
ATOM 2780 O O . LYS A 1 362 ? -12.841 6.362 -13.705 1.00 94.56 362 LYS A O 1
ATOM 2785 N N . LEU A 1 363 ? -12.037 5.213 -15.463 1.00 95.25 363 LEU A N 1
ATOM 2786 C CA . LEU A 1 363 ? -10.850 4.734 -14.771 1.00 95.25 363 LEU A CA 1
ATOM 2787 C C . LEU A 1 363 ? -9.933 5.910 -14.412 1.00 95.25 363 LEU A C 1
ATOM 2789 O O . LEU A 1 363 ? -9.530 6.690 -15.269 1.00 95.25 363 LEU A O 1
ATOM 2793 N N . GLU A 1 364 ? -9.591 6.013 -13.133 1.00 96.44 364 GLU A N 1
ATOM 2794 C CA . GLU A 1 364 ? -8.786 7.099 -12.568 1.00 96.44 364 GLU A CA 1
ATOM 2795 C C . GLU A 1 364 ? -7.353 6.671 -12.276 1.00 96.44 364 GLU A C 1
ATOM 2797 O O . GLU A 1 364 ? -6.489 7.514 -12.055 1.00 96.44 364 GLU A O 1
ATOM 2802 N N . SER A 1 365 ? -7.091 5.367 -12.213 1.00 92.81 365 SER A N 1
ATOM 2803 C CA . SER A 1 365 ? -5.799 4.829 -11.803 1.00 92.81 365 SER A CA 1
ATOM 2804 C C . SER A 1 365 ? -5.489 3.554 -12.564 1.00 92.81 365 SER A C 1
ATOM 2806 O O . SER A 1 365 ? -6.280 2.612 -12.521 1.00 92.81 365 SER A O 1
ATOM 2808 N N . ILE A 1 366 ? -4.313 3.512 -13.181 1.00 91.69 366 ILE A N 1
ATOM 2809 C CA . ILE A 1 366 ? -3.796 2.341 -13.884 1.00 91.69 366 ILE A CA 1
ATOM 2810 C C . ILE A 1 366 ? -2.303 2.171 -13.580 1.00 91.69 366 ILE A C 1
ATOM 2812 O O . ILE A 1 366 ? -1.564 3.148 -13.455 1.00 91.69 366 ILE A O 1
ATOM 2816 N N . SER A 1 367 ? -1.873 0.924 -13.429 1.00 90.44 367 SER A N 1
ATOM 2817 C CA . SER A 1 367 ? -0.463 0.551 -13.347 1.00 90.44 367 SER A CA 1
ATOM 2818 C C . SER A 1 367 ? -0.225 -0.532 -14.385 1.00 90.44 367 SER A C 1
ATOM 2820 O O . SER A 1 367 ? -0.954 -1.520 -14.405 1.00 90.44 367 SER A O 1
ATOM 2822 N N . LEU A 1 368 ? 0.729 -0.304 -15.277 1.00 90.69 368 LEU A N 1
ATOM 2823 C CA . LEU A 1 368 ? 1.084 -1.191 -16.376 1.00 90.69 368 LEU A CA 1
ATOM 2824 C C . LEU A 1 368 ? 2.571 -1.511 -16.290 1.00 90.69 368 LEU A C 1
ATOM 2826 O O . LEU A 1 368 ? 3.370 -0.661 -15.884 1.00 90.69 368 LEU A O 1
ATOM 2830 N N . SER A 1 369 ? 2.933 -2.727 -16.685 1.00 86.81 369 SER A N 1
ATOM 2831 C CA . SER A 1 369 ? 4.325 -3.142 -16.756 1.00 86.81 369 SER A CA 1
ATOM 2832 C C . SER A 1 369 ? 4.649 -3.886 -18.042 1.00 86.81 369 SER A C 1
ATOM 2834 O O . SER A 1 369 ? 3.762 -4.471 -18.659 1.00 86.81 369 SER A O 1
ATOM 2836 N N . ASP A 1 370 ? 5.929 -3.857 -18.412 1.00 81.75 370 ASP A N 1
ATOM 2837 C CA . ASP A 1 370 ? 6.583 -4.668 -19.448 1.00 81.75 370 ASP A CA 1
ATOM 2838 C C . ASP A 1 370 ? 6.155 -4.397 -20.912 1.00 81.75 370 ASP A C 1
ATOM 2840 O O . ASP A 1 370 ? 7.006 -4.371 -21.795 1.00 81.75 370 ASP A O 1
ATOM 2844 N N . THR A 1 371 ? 4.870 -4.169 -21.209 1.00 82.94 371 THR A N 1
ATOM 2845 C CA . THR A 1 371 ? 4.336 -4.236 -22.588 1.00 82.94 371 THR A CA 1
ATOM 2846 C C . THR A 1 371 ? 4.008 -2.900 -23.250 1.00 82.94 371 THR A C 1
ATOM 2848 O O . THR A 1 371 ? 3.694 -2.874 -24.438 1.00 82.94 371 THR A O 1
ATOM 2851 N N . VAL A 1 372 ? 4.069 -1.786 -22.517 1.00 91.94 372 VAL A N 1
ATOM 2852 C CA . VAL A 1 372 ? 3.701 -0.462 -23.048 1.00 91.94 372 VAL A CA 1
ATOM 2853 C C . VAL A 1 372 ? 4.865 0.135 -23.839 1.00 91.94 372 VAL A C 1
ATOM 2855 O O . VAL A 1 372 ? 5.942 0.333 -23.282 1.00 91.94 372 VAL A O 1
ATOM 2858 N N . THR A 1 373 ? 4.638 0.480 -25.108 1.00 93.44 373 THR A N 1
ATOM 2859 C CA . THR A 1 373 ? 5.574 1.264 -25.933 1.00 93.44 373 THR A CA 1
ATOM 2860 C C . THR A 1 373 ? 5.040 2.680 -26.180 1.00 93.44 373 THR A C 1
ATOM 2862 O O . THR A 1 373 ? 3.933 3.019 -25.753 1.00 93.44 373 THR A O 1
ATOM 2865 N N . ASP A 1 374 ? 5.789 3.509 -26.912 1.00 94.81 374 ASP A N 1
ATOM 2866 C CA . ASP A 1 374 ? 5.347 4.853 -27.319 1.00 94.81 374 ASP A CA 1
ATOM 2867 C C . ASP A 1 374 ? 4.026 4.826 -28.109 1.00 94.81 374 ASP A C 1
ATOM 2869 O O . ASP A 1 374 ? 3.186 5.712 -27.959 1.00 94.81 374 ASP A O 1
ATOM 2873 N N . ARG A 1 375 ? 3.774 3.755 -28.872 1.00 94.19 375 ARG A N 1
ATOM 2874 C CA . ARG A 1 375 ? 2.509 3.566 -29.593 1.00 94.19 375 ARG A CA 1
ATOM 2875 C C . ARG A 1 375 ? 1.327 3.390 -28.643 1.00 94.19 375 ARG A C 1
ATOM 2877 O O . ARG A 1 375 ? 0.270 3.983 -28.836 1.00 94.19 375 ARG A O 1
ATOM 2884 N N . GLU A 1 376 ? 1.473 2.556 -27.619 1.00 95.06 376 GLU A N 1
ATOM 2885 C CA . GLU A 1 376 ? 0.403 2.340 -26.643 1.00 95.06 376 GLU A CA 1
ATOM 2886 C C . GLU A 1 376 ? 0.194 3.574 -25.753 1.00 95.06 376 GLU A C 1
ATOM 2888 O O . GLU A 1 376 ? -0.926 3.808 -25.294 1.00 95.06 376 GLU A O 1
ATOM 2893 N N . MET A 1 377 ? 1.220 4.409 -25.565 1.00 96.69 377 MET A N 1
ATOM 2894 C CA . MET A 1 377 ? 1.076 5.706 -24.898 1.00 96.69 377 MET A CA 1
ATOM 2895 C C . MET A 1 377 ? 0.111 6.648 -25.628 1.00 96.69 377 MET A C 1
ATOM 2897 O O . MET A 1 377 ? -0.656 7.348 -24.962 1.00 96.69 377 MET A O 1
ATOM 2901 N N . GLU A 1 378 ? 0.065 6.621 -26.963 1.00 95.56 378 GLU A N 1
ATOM 2902 C CA . GLU A 1 378 ? -0.931 7.370 -27.745 1.00 95.56 378 GLU A CA 1
ATOM 2903 C C . GLU A 1 378 ? -2.367 6.933 -27.395 1.00 95.56 378 GLU A C 1
ATOM 2905 O O . GLU A 1 378 ? -3.256 7.767 -27.198 1.00 95.56 378 GLU A O 1
ATOM 2910 N N . LEU A 1 379 ? -2.593 5.624 -27.234 1.00 95.06 379 LEU A N 1
ATOM 2911 C CA . LEU A 1 379 ? -3.892 5.072 -26.837 1.00 95.06 379 LEU A CA 1
ATOM 2912 C C . LEU A 1 379 ? -4.251 5.460 -25.398 1.00 95.06 379 LEU A C 1
ATOM 2914 O O . LEU A 1 379 ? -5.367 5.919 -25.138 1.00 95.06 379 LEU A O 1
ATOM 2918 N N . ILE A 1 380 ? -3.308 5.327 -24.462 1.00 95.44 380 ILE A N 1
ATOM 2919 C CA . ILE A 1 380 ? -3.494 5.694 -23.049 1.00 95.44 380 ILE A CA 1
ATOM 2920 C C . ILE A 1 380 ? -3.833 7.186 -22.916 1.00 95.44 380 ILE A C 1
ATOM 2922 O O . ILE A 1 380 ? -4.688 7.558 -22.109 1.00 95.44 380 ILE A O 1
ATOM 2926 N N . ALA A 1 381 ? -3.261 8.045 -23.763 1.00 94.81 381 ALA A N 1
ATOM 2927 C CA . ALA A 1 381 ? -3.523 9.484 -23.767 1.00 94.81 381 ALA A CA 1
ATOM 2928 C C . ALA A 1 381 ? -4.978 9.874 -24.099 1.00 94.81 381 ALA A C 1
ATOM 2930 O O . ALA A 1 381 ? -5.427 10.995 -23.808 1.00 94.81 381 ALA A O 1
ATOM 2931 N N . THR A 1 382 ? -5.769 8.944 -24.642 1.00 94.31 382 THR A N 1
ATOM 2932 C CA . THR A 1 382 ? -7.213 9.129 -24.858 1.00 94.31 382 THR A CA 1
ATOM 2933 C C . THR A 1 382 ? -8.038 9.021 -23.567 1.00 94.31 382 THR A C 1
ATOM 2935 O O . THR A 1 382 ? -9.176 9.498 -23.519 1.00 94.31 382 THR A O 1
ATOM 2938 N N . MET A 1 383 ? -7.473 8.470 -22.486 1.00 94.50 383 MET A N 1
ATOM 2939 C CA . MET A 1 383 ? -8.162 8.226 -21.214 1.00 94.50 383 MET A CA 1
ATOM 2940 C C . MET A 1 383 ? -8.278 9.502 -20.364 1.00 94.50 383 MET A C 1
ATOM 2942 O O . MET A 1 383 ? -7.554 9.705 -19.391 1.00 94.50 383 MET A O 1
ATOM 2946 N N . LYS A 1 384 ? -9.233 10.377 -20.701 1.00 91.25 384 LYS A N 1
ATOM 2947 C CA . LYS A 1 384 ? -9.412 11.697 -20.054 1.00 91.25 384 LYS A CA 1
ATOM 2948 C C . LYS A 1 384 ? -9.867 11.668 -18.587 1.00 91.25 384 LYS A C 1
ATOM 2950 O O . LYS A 1 384 ? -9.883 12.712 -17.949 1.00 91.25 384 LYS A O 1
ATOM 2955 N N . GLY A 1 385 ? -10.249 10.506 -18.056 1.00 92.12 385 GLY A N 1
ATOM 2956 C CA . GLY A 1 385 ? -10.563 10.321 -16.632 1.00 92.12 385 GLY A CA 1
ATOM 2957 C C . GLY A 1 385 ? -9.355 9.942 -15.768 1.00 92.12 385 GLY A C 1
ATOM 2958 O O . GLY A 1 385 ? -9.457 9.960 -14.542 1.00 92.12 385 GLY A O 1
ATOM 2959 N N . LEU A 1 386 ? -8.219 9.598 -16.386 1.00 96.19 386 LEU A N 1
ATOM 2960 C CA . LEU A 1 386 ? -7.077 9.025 -15.685 1.00 96.19 386 LEU A CA 1
ATOM 2961 C C . LEU A 1 386 ? -6.322 10.095 -14.897 1.00 96.19 386 LEU A C 1
ATOM 2963 O O . LEU A 1 386 ? -5.830 11.053 -15.487 1.00 96.19 386 LEU A O 1
ATOM 2967 N N . LYS A 1 387 ? -6.201 9.894 -13.583 1.00 96.81 387 LYS A N 1
ATOM 2968 C CA . LYS A 1 387 ? -5.479 10.768 -12.647 1.00 96.81 387 LYS A CA 1
ATOM 2969 C C . LYS A 1 387 ? -4.124 10.208 -12.237 1.00 96.81 387 LYS A C 1
ATOM 2971 O O . LYS A 1 387 ? -3.231 10.965 -11.876 1.00 96.81 387 LYS A O 1
ATOM 2976 N N . ARG A 1 388 ? -3.980 8.881 -12.244 1.00 95.94 388 ARG A N 1
ATOM 2977 C CA . ARG A 1 388 ? -2.763 8.189 -11.823 1.00 95.94 388 ARG A CA 1
ATOM 2978 C C . ARG A 1 388 ? -2.322 7.188 -12.873 1.00 95.94 388 ARG A C 1
ATOM 2980 O O . ARG A 1 388 ? -3.075 6.263 -13.191 1.00 95.94 388 ARG A O 1
ATOM 2987 N N . LEU A 1 389 ? -1.102 7.355 -13.360 1.00 95.81 389 LEU A N 1
ATOM 2988 C CA . LEU A 1 389 ? -0.485 6.474 -14.340 1.00 95.81 389 LEU A CA 1
ATOM 2989 C C . LEU A 1 389 ? 0.845 5.967 -13.801 1.00 95.81 389 LEU A C 1
ATOM 2991 O O . LEU A 1 389 ? 1.746 6.748 -13.514 1.00 95.81 389 LEU A O 1
ATOM 2995 N N . SER A 1 390 ? 0.977 4.651 -13.701 1.00 94.12 390 SER A N 1
ATOM 2996 C CA . SER A 1 390 ? 2.241 4.002 -13.383 1.00 94.12 390 SER A CA 1
ATOM 2997 C C . SER A 1 390 ? 2.671 3.106 -14.536 1.00 94.12 390 SER A C 1
ATOM 2999 O O . SER A 1 390 ? 1.908 2.252 -14.980 1.00 94.12 390 SER A O 1
ATOM 3001 N N . LEU A 1 391 ? 3.898 3.315 -14.997 1.00 92.88 391 LEU A N 1
ATOM 3002 C CA . LEU A 1 391 ? 4.598 2.532 -16.001 1.00 92.88 391 LEU A CA 1
ATOM 3003 C C . LEU A 1 391 ? 5.858 1.969 -15.343 1.00 92.88 391 LEU A C 1
ATOM 3005 O O . LEU A 1 391 ? 6.688 2.729 -14.832 1.00 92.88 391 LEU A O 1
ATOM 3009 N N . GLN A 1 392 ? 5.983 0.645 -15.321 1.00 87.00 392 GLN A N 1
ATOM 3010 C CA . GLN A 1 392 ? 7.131 -0.041 -14.735 1.00 87.00 392 GLN A CA 1
ATOM 3011 C C . GLN A 1 392 ? 7.742 -1.036 -15.720 1.00 87.00 392 GLN A C 1
ATOM 3013 O O . GLN A 1 392 ? 7.038 -1.889 -16.237 1.00 87.00 392 GLN A O 1
ATOM 3018 N N . ASN A 1 393 ? 9.058 -0.996 -15.932 1.00 86.38 393 ASN A N 1
ATOM 3019 C CA . ASN A 1 393 ? 9.737 -1.890 -16.888 1.00 86.38 393 ASN A CA 1
ATOM 3020 C C . ASN A 1 393 ? 9.196 -1.766 -18.329 1.00 86.38 393 ASN A C 1
ATOM 3022 O O . ASN A 1 393 ? 9.215 -2.741 -19.068 1.00 86.38 393 ASN A O 1
ATOM 3026 N N . CYS A 1 394 ? 8.663 -0.609 -18.726 1.00 87.00 394 CYS A N 1
ATOM 3027 C CA . CYS A 1 394 ? 8.090 -0.418 -20.061 1.00 87.00 394 CYS A CA 1
ATOM 3028 C C . CYS A 1 394 ? 9.102 0.278 -20.983 1.00 87.00 394 CYS A C 1
ATOM 3030 O O . CYS A 1 394 ? 9.642 1.306 -20.570 1.00 87.00 394 CYS A O 1
ATOM 3032 N N . PRO A 1 395 ? 9.307 -0.160 -22.237 1.00 87.56 395 PRO A N 1
ATOM 3033 C CA . PRO A 1 395 ? 10.247 0.465 -23.178 1.00 87.56 395 PRO A CA 1
ATOM 3034 C C . PRO A 1 395 ? 9.760 1.808 -23.761 1.00 87.56 395 PRO A C 1
ATOM 3036 O O . PRO A 1 395 ? 10.043 2.140 -24.909 1.00 87.56 395 PRO A O 1
ATOM 3039 N N . VAL A 1 396 ? 9.028 2.594 -22.971 1.00 92.38 396 VAL A N 1
ATOM 3040 C CA . VAL A 1 396 ? 8.569 3.946 -23.310 1.00 92.38 396 VAL A CA 1
ATOM 3041 C C . VAL A 1 396 ? 9.760 4.899 -23.315 1.00 92.38 396 VAL A C 1
ATOM 3043 O O . VAL A 1 396 ? 10.533 4.914 -22.355 1.00 92.38 396 VAL A O 1
ATOM 3046 N N . THR A 1 397 ? 9.898 5.688 -24.375 1.00 94.12 397 THR A N 1
ATOM 3047 C CA . THR A 1 397 ? 10.939 6.707 -24.543 1.00 94.12 397 THR A CA 1
ATOM 3048 C C . THR A 1 397 ? 10.403 8.105 -24.225 1.00 94.12 397 THR A C 1
ATOM 3050 O O . THR A 1 397 ? 9.231 8.282 -23.887 1.00 94.12 397 THR A O 1
ATOM 3053 N N . ASP A 1 398 ? 11.249 9.131 -24.349 1.00 93.06 398 ASP A N 1
ATOM 3054 C CA . ASP A 1 398 ? 10.809 10.525 -24.220 1.00 93.06 398 ASP A CA 1
ATOM 3055 C C . ASP A 1 398 ? 9.670 10.871 -25.196 1.00 93.06 398 ASP A C 1
ATOM 3057 O O . ASP A 1 398 ? 8.793 11.654 -24.835 1.00 93.06 398 ASP A O 1
ATOM 3061 N N . GLU A 1 399 ? 9.644 10.260 -26.390 1.00 95.44 399 GLU A N 1
ATOM 3062 C CA . GLU A 1 399 ? 8.591 10.460 -27.394 1.00 95.44 399 GLU A CA 1
ATOM 3063 C C . GLU A 1 399 ? 7.227 10.010 -26.858 1.00 95.44 399 GLU A C 1
ATOM 3065 O O . GLU A 1 399 ? 6.274 10.791 -26.879 1.00 95.44 399 GLU A O 1
ATOM 3070 N N . GLY A 1 400 ? 7.143 8.817 -26.262 1.00 96.62 400 GLY A N 1
ATOM 3071 C CA . GLY A 1 400 ? 5.907 8.329 -25.652 1.00 96.62 400 GLY A CA 1
ATOM 3072 C C . GLY A 1 400 ? 5.434 9.184 -24.476 1.00 96.62 400 GLY A C 1
ATOM 3073 O O . GLY A 1 400 ? 4.230 9.392 -24.303 1.00 96.62 400 GLY A O 1
ATOM 3074 N N . ILE A 1 401 ? 6.359 9.746 -23.687 1.00 97.06 401 ILE A N 1
ATOM 3075 C CA . ILE A 1 401 ? 6.012 10.644 -22.574 1.00 97.06 401 ILE A CA 1
ATOM 3076 C C . ILE A 1 401 ? 5.407 11.968 -23.065 1.00 97.06 401 ILE A C 1
ATOM 3078 O O . ILE A 1 401 ? 4.575 12.546 -22.359 1.00 97.06 401 ILE A O 1
ATOM 3082 N N . THR A 1 402 ? 5.719 12.428 -24.282 1.00 97.44 402 THR A N 1
ATOM 3083 C CA . THR A 1 402 ? 5.109 13.656 -24.829 1.00 97.44 402 THR A CA 1
ATOM 3084 C C . THR A 1 402 ? 3.585 13.571 -24.941 1.00 97.44 402 THR A C 1
ATOM 3086 O O . THR A 1 402 ? 2.895 14.582 -24.796 1.00 97.44 402 THR A O 1
ATOM 3089 N N . HIS A 1 403 ? 3.017 12.370 -25.093 1.00 97.44 403 HIS A N 1
ATOM 3090 C CA . HIS A 1 403 ? 1.566 12.187 -25.144 1.00 97.44 403 HIS A CA 1
ATOM 3091 C C . HIS A 1 403 ? 0.858 12.564 -23.832 1.00 97.44 403 HIS A C 1
ATOM 3093 O O . HIS A 1 403 ? -0.321 12.948 -23.860 1.00 97.44 403 HIS A O 1
ATOM 3099 N N . LEU A 1 404 ? 1.570 12.533 -22.695 1.00 96.25 404 LEU A N 1
ATOM 3100 C CA . LEU A 1 404 ? 1.034 12.951 -21.397 1.00 96.25 404 LEU A CA 1
ATOM 3101 C C . LEU A 1 404 ? 0.637 14.429 -21.372 1.00 96.25 404 LEU A C 1
ATOM 3103 O O . LEU A 1 404 ? -0.250 14.798 -20.611 1.00 96.25 404 LEU A O 1
ATOM 3107 N N . GLU A 1 405 ? 1.208 15.270 -22.239 1.00 95.38 405 GLU A N 1
ATOM 3108 C CA . GLU A 1 405 ? 0.844 16.692 -22.344 1.00 95.38 405 GLU A CA 1
ATOM 3109 C C . GLU A 1 405 ? -0.643 16.902 -22.668 1.00 95.38 405 GLU A C 1
ATOM 3111 O O . GLU A 1 405 ? -1.226 17.933 -22.336 1.00 95.38 405 GLU A O 1
ATOM 3116 N N . SER A 1 406 ? -1.289 15.904 -23.279 1.00 95.56 406 SER A N 1
ATOM 3117 C CA . SER A 1 406 ? -2.723 15.916 -23.578 1.00 95.56 406 SER A CA 1
ATOM 3118 C C . SER A 1 406 ? -3.613 15.445 -22.413 1.00 95.56 406 SER A C 1
ATOM 3120 O O . SER A 1 406 ? -4.833 15.301 -22.584 1.00 95.56 406 SER A O 1
ATOM 3122 N N . MET A 1 407 ? -3.021 15.190 -21.241 1.00 96.38 407 MET A N 1
ATOM 3123 C CA . MET A 1 407 ? -3.660 14.645 -20.039 1.00 96.38 407 MET A CA 1
ATOM 3124 C C . MET A 1 407 ? -3.468 15.566 -18.814 1.00 96.38 407 MET A C 1
ATOM 3126 O O . MET A 1 407 ? -2.908 15.143 -17.801 1.00 96.38 407 MET A O 1
ATOM 3130 N N . PRO A 1 408 ? -3.951 16.822 -18.852 1.00 95.00 408 PRO A N 1
ATOM 3131 C CA . PRO A 1 408 ? -3.733 17.796 -17.776 1.00 95.00 408 PRO A CA 1
ATOM 3132 C C . PRO A 1 408 ? -4.379 17.410 -16.436 1.00 95.00 408 PRO A C 1
ATOM 3134 O O . PRO A 1 408 ? -4.082 18.021 -15.417 1.00 95.00 408 PRO A O 1
ATOM 3137 N N . GLN A 1 409 ? -5.273 16.417 -16.428 1.00 95.44 409 GLN A N 1
ATOM 3138 C CA . GLN A 1 409 ? -5.908 15.895 -15.219 1.00 95.44 409 GLN A CA 1
ATOM 3139 C C . GLN A 1 409 ? -5.046 14.885 -14.438 1.00 95.44 409 GLN A C 1
ATOM 3141 O O . GLN A 1 409 ? -5.495 14.402 -13.398 1.00 95.44 409 GLN A O 1
ATOM 3146 N N . LEU A 1 410 ? -3.866 14.507 -14.946 1.00 97.56 410 LEU A N 1
ATOM 3147 C CA . LEU A 1 410 ? -2.939 13.643 -14.216 1.00 97.56 410 LEU A CA 1
ATOM 3148 C C . LEU A 1 410 ? -2.412 14.359 -12.968 1.00 97.56 410 LEU A C 1
ATOM 3150 O O . LEU A 1 410 ? -1.966 15.500 -13.027 1.00 97.56 410 LEU A O 1
ATOM 3154 N N . GLU A 1 411 ? -2.452 13.649 -11.846 1.00 97.25 411 GLU A N 1
ATOM 3155 C CA . GLU A 1 411 ? -2.013 14.101 -10.524 1.00 97.25 411 GLU A CA 1
ATOM 3156 C C . GLU A 1 411 ? -0.806 13.276 -10.030 1.00 97.25 411 GLU A C 1
ATOM 3158 O O . GLU A 1 411 ? 0.012 13.780 -9.262 1.00 97.25 411 GLU A O 1
ATOM 3163 N N . ASP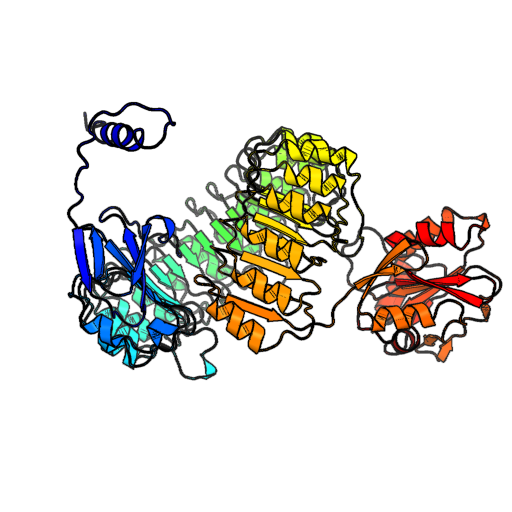 A 1 412 ? -0.683 12.014 -10.460 1.00 97.12 412 ASP A N 1
ATOM 3164 C CA . ASP A 1 412 ? 0.363 11.072 -10.037 1.00 97.12 412 ASP A CA 1
ATOM 3165 C C . ASP A 1 412 ? 0.929 10.325 -11.251 1.00 97.12 412 ASP A C 1
ATOM 3167 O O . ASP A 1 412 ? 0.191 9.637 -11.968 1.00 97.12 412 ASP A O 1
ATOM 3171 N N . VAL A 1 413 ? 2.230 10.462 -11.494 1.00 97.50 413 VAL A N 1
ATOM 3172 C CA . VAL A 1 413 ? 2.915 9.776 -12.595 1.00 97.50 413 VAL A CA 1
ATOM 3173 C C . VAL A 1 413 ? 4.104 8.999 -12.055 1.00 97.50 413 VAL A C 1
ATOM 3175 O O . VAL A 1 413 ? 4.975 9.555 -11.394 1.00 97.50 413 VAL A O 1
ATOM 3178 N N . ALA A 1 414 ? 4.175 7.714 -12.390 1.00 94.75 414 ALA A N 1
ATOM 3179 C CA . ALA A 1 414 ? 5.335 6.878 -12.131 1.00 94.75 414 ALA A CA 1
ATOM 3180 C C . ALA A 1 414 ? 5.900 6.331 -13.446 1.00 94.75 414 ALA A C 1
ATOM 3182 O O . ALA A 1 414 ? 5.198 5.628 -14.166 1.00 94.75 414 ALA A O 1
ATOM 3183 N N . ILE A 1 415 ? 7.166 6.624 -13.736 1.00 92.38 415 ILE A N 1
ATOM 3184 C CA . ILE A 1 415 ? 7.916 6.147 -14.908 1.00 92.38 415 ILE A CA 1
ATOM 3185 C C . ILE A 1 415 ? 9.215 5.482 -14.446 1.00 92.38 415 ILE A C 1
ATOM 3187 O O . ILE A 1 415 ? 10.313 6.035 -14.525 1.00 92.38 415 ILE A O 1
ATOM 3191 N N . SER A 1 416 ? 9.089 4.286 -13.882 1.00 86.31 416 SER A N 1
ATOM 3192 C CA . SER A 1 416 ? 10.224 3.550 -13.324 1.00 86.31 416 SER A CA 1
ATOM 3193 C C . SER A 1 416 ? 10.700 2.485 -14.301 1.00 86.31 416 SER A C 1
ATOM 3195 O O . SER A 1 416 ? 9.907 1.684 -14.786 1.00 86.31 416 SER A O 1
ATOM 3197 N N . ARG A 1 417 ? 12.012 2.417 -14.539 1.00 82.62 417 ARG A N 1
ATOM 3198 C CA . ARG A 1 417 ? 12.636 1.426 -15.429 1.00 82.62 417 ARG A CA 1
ATOM 3199 C C . ARG A 1 417 ? 12.060 1.509 -16.847 1.00 82.62 417 ARG A C 1
ATOM 3201 O O . ARG A 1 417 ? 11.652 0.505 -17.415 1.00 82.62 417 ARG A O 1
ATOM 3208 N N . THR A 1 418 ? 11.981 2.731 -17.369 1.00 86.88 418 THR A N 1
ATOM 3209 C CA . THR A 1 418 ? 11.604 2.999 -18.763 1.00 86.88 418 THR A CA 1
ATOM 3210 C C . THR A 1 418 ? 12.822 3.417 -19.583 1.00 86.88 418 THR A C 1
ATOM 3212 O O . THR A 1 418 ? 13.891 3.645 -19.013 1.00 86.88 418 THR A O 1
ATOM 3215 N N . ASN A 1 419 ? 12.659 3.540 -20.902 1.00 87.75 419 ASN A N 1
ATOM 3216 C CA . ASN A 1 419 ? 13.686 4.055 -21.814 1.00 87.75 419 ASN A CA 1
ATOM 3217 C C . ASN A 1 419 ? 13.652 5.594 -21.943 1.00 87.75 419 ASN A C 1
ATOM 3219 O O . ASN A 1 419 ? 14.378 6.163 -22.759 1.00 87.75 419 ASN A O 1
ATOM 3223 N N . ALA A 1 420 ? 12.823 6.281 -21.147 1.00 89.06 420 ALA A N 1
ATOM 3224 C CA . ALA A 1 420 ? 12.810 7.734 -21.052 1.00 89.06 420 ALA A CA 1
ATOM 3225 C C . ALA A 1 420 ? 14.114 8.256 -20.425 1.00 89.06 420 ALA A C 1
ATOM 3227 O O . ALA A 1 420 ? 14.774 7.577 -19.633 1.00 89.06 420 ALA A O 1
ATOM 3228 N N . THR A 1 421 ? 14.483 9.484 -20.772 1.00 88.88 421 THR A N 1
ATOM 3229 C CA . THR A 1 421 ? 15.651 10.190 -20.237 1.00 88.88 421 THR A CA 1
ATOM 3230 C C . THR A 1 421 ? 15.205 11.428 -19.459 1.00 88.88 421 THR A C 1
ATOM 3232 O O . THR A 1 421 ? 14.012 11.690 -19.325 1.00 88.88 421 THR A O 1
ATOM 3235 N N . ALA A 1 422 ? 16.131 12.248 -18.950 1.00 89.19 422 ALA A N 1
ATOM 3236 C CA . ALA A 1 422 ? 15.745 13.493 -18.276 1.00 89.19 422 ALA A CA 1
ATOM 3237 C C . ALA A 1 422 ? 15.025 14.494 -19.197 1.00 89.19 422 ALA A C 1
ATOM 3239 O O . ALA A 1 422 ? 14.359 15.402 -18.697 1.00 89.19 422 ALA A O 1
ATOM 3240 N N . LYS A 1 423 ? 15.081 14.316 -20.523 1.00 90.69 423 LYS A N 1
ATOM 3241 C CA . LYS A 1 423 ? 14.297 15.123 -21.468 1.00 90.69 423 LYS A CA 1
ATOM 3242 C C . LYS A 1 423 ? 12.793 14.983 -21.259 1.00 90.69 423 LYS A C 1
ATOM 3244 O O . LYS A 1 423 ? 12.073 15.950 -21.500 1.00 90.69 423 LYS A O 1
ATOM 3249 N N . CYS A 1 424 ? 12.313 13.858 -20.725 1.00 93.44 424 CYS A N 1
ATOM 3250 C CA . CYS A 1 424 ? 10.899 13.683 -20.394 1.00 93.44 424 CYS A CA 1
ATOM 3251 C C . CYS A 1 424 ? 10.360 14.769 -19.442 1.00 93.44 424 CYS A C 1
ATOM 3253 O O . CYS A 1 424 ? 9.165 15.079 -19.469 1.00 93.44 424 CYS A O 1
ATOM 3255 N N . PHE A 1 425 ? 11.224 15.418 -18.646 1.00 94.81 425 PHE A N 1
ATOM 3256 C CA . PHE A 1 425 ? 10.818 16.523 -17.782 1.00 94.81 425 PHE A CA 1
ATOM 3257 C C . PHE A 1 425 ? 10.310 17.743 -18.554 1.00 94.81 425 PHE A C 1
ATOM 3259 O O . PHE A 1 425 ? 9.554 18.520 -17.980 1.00 94.81 425 PHE A O 1
ATOM 3266 N N . GLU A 1 426 ? 10.645 17.918 -19.836 1.00 94.00 426 GLU A N 1
ATOM 3267 C CA . GLU A 1 426 ? 10.056 18.976 -20.672 1.00 94.00 426 GLU A CA 1
ATOM 3268 C C . GLU A 1 426 ? 8.539 18.815 -20.834 1.00 94.00 426 GLU A C 1
ATOM 3270 O O . GLU A 1 426 ? 7.809 19.811 -20.815 1.00 94.00 426 GLU A O 1
ATOM 3275 N N . SER A 1 427 ? 8.067 17.571 -20.936 1.00 95.75 427 SER A N 1
ATOM 3276 C CA . SER A 1 427 ? 6.646 17.233 -21.028 1.00 95.75 427 SER A CA 1
ATOM 3277 C C . SER A 1 427 ? 6.002 17.120 -19.650 1.00 95.75 427 SER A C 1
ATOM 3279 O O . SER A 1 427 ? 4.955 17.720 -19.413 1.00 95.75 427 SER A O 1
ATOM 3281 N N . ILE A 1 428 ? 6.649 16.431 -18.704 1.00 95.88 428 ILE A N 1
ATOM 3282 C CA . ILE A 1 428 ? 6.124 16.250 -17.339 1.00 95.88 428 ILE A CA 1
ATOM 3283 C C . ILE A 1 428 ? 5.931 17.602 -16.638 1.00 95.88 428 ILE A C 1
ATOM 3285 O O . ILE A 1 428 ? 4.921 17.803 -15.971 1.00 95.88 428 ILE A O 1
ATOM 3289 N N . ALA A 1 429 ? 6.841 18.563 -16.830 1.00 94.69 429 ALA A N 1
ATOM 3290 C CA . ALA A 1 429 ? 6.753 19.895 -16.228 1.00 94.69 429 ALA A CA 1
ATOM 3291 C C . ALA A 1 429 ? 5.565 20.746 -16.714 1.00 94.69 429 ALA A C 1
ATOM 3293 O O . ALA A 1 429 ? 5.319 21.813 -16.151 1.00 94.69 429 ALA A O 1
ATOM 3294 N N . LYS A 1 430 ? 4.848 20.318 -17.763 1.00 95.00 430 LYS A N 1
ATOM 3295 C CA . LYS A 1 430 ? 3.612 20.968 -18.234 1.00 95.00 430 LYS A CA 1
ATOM 3296 C C . LYS A 1 430 ? 2.373 20.509 -17.455 1.00 95.00 430 LYS A C 1
ATOM 3298 O O . LYS A 1 430 ? 1.300 21.072 -17.656 1.00 95.00 430 LYS A O 1
ATOM 3303 N N . LEU A 1 431 ? 2.512 19.498 -16.597 1.00 95.75 431 LEU A N 1
ATOM 3304 C CA . LEU A 1 431 ? 1.438 18.930 -15.790 1.00 95.75 431 LEU A CA 1
ATOM 3305 C C . LEU A 1 431 ? 1.434 19.509 -14.371 1.00 95.75 431 LEU A C 1
ATOM 3307 O O . LEU A 1 431 ? 2.467 19.888 -13.821 1.00 95.75 431 LEU A O 1
ATOM 3311 N N . ASP A 1 432 ? 0.258 19.503 -13.751 1.00 94.50 432 ASP A N 1
ATOM 3312 C CA . ASP A 1 432 ? 0.036 19.934 -12.369 1.00 94.50 432 ASP A CA 1
ATOM 3313 C C . ASP A 1 432 ? 0.162 18.753 -11.385 1.00 94.50 432 ASP A C 1
ATOM 3315 O O . ASP A 1 432 ? -0.752 18.460 -10.614 1.00 94.50 432 ASP A O 1
ATOM 3319 N N . LEU A 1 433 ? 1.296 18.044 -11.426 1.00 97.25 433 LEU A N 1
ATOM 3320 C CA . LEU A 1 433 ? 1.489 16.831 -10.625 1.00 97.25 433 LEU A CA 1
ATOM 3321 C C . LEU A 1 433 ? 1.607 17.119 -9.123 1.00 97.25 433 LEU A C 1
ATOM 3323 O O . LEU A 1 433 ? 2.310 18.036 -8.696 1.00 97.25 433 LEU A O 1
ATOM 3327 N N . VAL A 1 434 ? 0.982 16.246 -8.333 1.00 97.12 434 VAL A N 1
ATOM 3328 C CA . VAL A 1 434 ? 1.115 16.147 -6.873 1.00 97.12 434 VAL A CA 1
ATOM 3329 C C . VAL A 1 434 ? 2.146 15.081 -6.501 1.00 97.12 434 VAL A C 1
ATOM 3331 O O . VAL A 1 434 ? 2.844 15.215 -5.497 1.00 97.12 434 VAL A O 1
ATOM 3334 N N . ALA A 1 435 ? 2.279 14.033 -7.317 1.00 96.81 435 ALA A N 1
ATOM 3335 C CA . ALA A 1 435 ? 3.249 12.968 -7.114 1.00 96.81 435 ALA A CA 1
ATOM 3336 C C . ALA A 1 435 ? 3.981 12.593 -8.404 1.00 96.81 435 ALA A C 1
ATOM 3338 O O . ALA A 1 435 ? 3.390 12.513 -9.483 1.00 96.81 435 ALA A O 1
ATOM 3339 N N . LEU A 1 436 ? 5.282 12.351 -8.272 1.00 97.25 436 LEU A N 1
ATOM 3340 C CA . LEU A 1 436 ? 6.136 11.914 -9.363 1.00 97.25 436 LEU A CA 1
ATOM 3341 C C . LEU A 1 436 ? 7.101 10.846 -8.856 1.00 97.25 436 LEU A C 1
ATOM 3343 O O . LEU A 1 436 ? 7.842 11.062 -7.896 1.00 97.25 436 LEU A O 1
ATOM 3347 N N . ARG A 1 437 ? 7.126 9.708 -9.545 1.00 94.12 437 ARG A N 1
ATOM 3348 C CA . ARG A 1 437 ? 8.131 8.666 -9.365 1.00 94.12 437 ARG A CA 1
ATOM 3349 C C . ARG A 1 437 ? 8.881 8.448 -10.669 1.00 94.12 437 ARG A C 1
ATOM 3351 O O . ARG A 1 437 ? 8.271 8.241 -11.712 1.00 94.12 437 ARG A O 1
ATOM 3358 N N . PHE A 1 438 ? 10.201 8.431 -10.617 1.00 91.56 438 PHE A N 1
ATOM 3359 C CA . PHE A 1 438 ? 11.024 8.025 -11.752 1.00 91.56 438 PHE A CA 1
ATOM 3360 C C . PHE A 1 438 ? 12.269 7.299 -11.265 1.00 91.56 438 PHE A C 1
ATOM 3362 O O . PHE A 1 438 ? 12.634 7.358 -10.093 1.00 91.56 438 PHE A O 1
ATOM 3369 N N . GLY A 1 439 ? 12.905 6.550 -12.152 1.00 82.19 439 GLY A N 1
ATOM 3370 C CA . GLY A 1 439 ? 14.080 5.785 -11.773 1.00 82.19 439 GLY A CA 1
ATOM 3371 C C . GLY A 1 439 ? 14.500 4.790 -12.832 1.00 82.19 439 GLY A C 1
ATOM 3372 O O . GLY A 1 439 ? 13.727 4.463 -13.731 1.00 82.19 439 GLY A O 1
ATOM 3373 N N . ILE A 1 440 ? 15.716 4.287 -12.697 1.00 72.06 440 ILE A N 1
ATOM 3374 C CA . ILE A 1 440 ? 16.279 3.231 -13.543 1.00 72.06 440 ILE A CA 1
ATOM 3375 C C . ILE A 1 440 ? 16.380 1.926 -12.750 1.00 72.06 440 ILE A C 1
ATOM 3377 O O . ILE A 1 440 ? 16.138 1.900 -11.545 1.00 72.06 440 ILE A O 1
ATOM 3381 N N . ALA A 1 441 ? 16.674 0.815 -13.425 1.00 60.06 441 ALA A N 1
ATOM 3382 C CA . ALA A 1 441 ? 16.771 -0.482 -12.762 1.00 60.06 441 ALA A CA 1
ATOM 3383 C C . ALA A 1 441 ? 17.925 -0.511 -11.745 1.00 60.06 441 ALA A C 1
ATOM 3385 O O . ALA A 1 441 ? 19.027 -0.061 -12.051 1.00 60.06 441 ALA A O 1
ATOM 3386 N N . ASP A 1 442 ? 17.685 -1.119 -10.578 1.00 53.47 442 ASP A N 1
ATOM 3387 C CA . ASP A 1 442 ? 18.553 -1.135 -9.382 1.00 53.47 442 ASP A CA 1
ATOM 3388 C C . ASP A 1 442 ? 19.975 -1.702 -9.610 1.00 53.47 442 ASP A C 1
ATOM 3390 O O . ASP A 1 442 ? 20.812 -1.705 -8.703 1.00 53.47 442 ASP A O 1
ATOM 3394 N N . GLU A 1 443 ? 20.251 -2.228 -10.805 1.00 48.16 443 GLU A N 1
ATOM 3395 C CA . GLU A 1 443 ? 21.503 -2.889 -11.175 1.00 48.16 443 GLU A CA 1
ATOM 3396 C C . GLU A 1 443 ? 22.405 -2.038 -12.087 1.00 48.16 443 GLU A C 1
ATOM 3398 O O . GLU A 1 443 ? 23.583 -2.364 -12.237 1.00 48.16 443 GLU A O 1
ATOM 3403 N N . ILE A 1 444 ? 21.895 -0.939 -12.657 1.00 51.19 444 ILE A N 1
ATOM 3404 C CA . ILE A 1 444 ? 22.640 -0.051 -13.556 1.00 51.19 444 ILE A CA 1
ATOM 3405 C C . ILE A 1 444 ? 22.637 1.348 -12.933 1.00 51.19 444 ILE A C 1
ATOM 3407 O O . ILE A 1 444 ? 21.700 2.109 -13.127 1.00 51.19 444 ILE A O 1
ATOM 3411 N N . PHE A 1 445 ? 23.676 1.696 -12.169 1.00 54.09 445 PHE A N 1
ATOM 3412 C CA . PHE A 1 445 ? 23.808 3.016 -11.533 1.00 54.09 445 PHE A CA 1
ATOM 3413 C C . PHE A 1 445 ? 24.182 4.094 -12.562 1.00 54.09 445 PHE A C 1
ATOM 3415 O O . PHE A 1 445 ? 25.310 4.580 -12.590 1.00 54.09 445 PHE A O 1
ATOM 3422 N N . GLN A 1 446 ? 23.248 4.454 -13.439 1.00 60.84 446 GLN A N 1
ATOM 3423 C CA . GLN A 1 446 ? 23.381 5.599 -14.336 1.00 60.84 446 GLN A CA 1
ATOM 3424 C C . GLN A 1 446 ? 22.815 6.873 -13.698 1.00 60.84 446 GLN A C 1
ATOM 3426 O O . GLN A 1 446 ? 21.918 6.861 -12.854 1.00 60.84 446 GLN A O 1
ATOM 3431 N N . THR A 1 447 ? 23.354 8.004 -14.131 1.00 66.94 447 THR A N 1
ATOM 3432 C CA . THR A 1 447 ? 22.859 9.332 -13.780 1.00 66.94 447 THR A CA 1
ATOM 3433 C C . THR A 1 447 ? 22.328 9.973 -15.044 1.00 66.94 447 THR A C 1
ATOM 3435 O O . THR A 1 447 ? 23.037 10.035 -16.050 1.00 66.94 447 THR A O 1
ATOM 3438 N N . TRP A 1 448 ? 21.095 10.469 -15.004 1.00 80.31 448 TRP A N 1
ATOM 3439 C CA . TRP A 1 448 ? 20.633 11.365 -16.055 1.00 80.31 448 TRP A CA 1
ATOM 3440 C C . TRP A 1 448 ? 21.367 12.710 -15.969 1.00 80.31 448 TRP A C 1
ATOM 3442 O O . TRP A 1 448 ? 21.646 13.163 -14.863 1.00 80.31 448 TRP A O 1
ATOM 3452 N N . PRO A 1 449 ? 21.669 13.385 -17.088 1.00 79.69 449 PRO A N 1
ATOM 3453 C CA . PRO A 1 449 ? 22.409 14.643 -17.061 1.00 79.69 449 PRO A CA 1
ATOM 3454 C C . PRO A 1 449 ? 21.699 15.739 -16.242 1.00 79.69 449 PRO A C 1
ATOM 3456 O O . PRO A 1 449 ? 20.555 16.102 -16.514 1.00 79.69 449 PRO A O 1
ATOM 3459 N N . ALA A 1 450 ? 22.394 16.325 -15.260 1.00 79.25 450 ALA A N 1
ATOM 3460 C CA . ALA A 1 450 ? 21.812 17.319 -14.347 1.00 79.25 450 ALA A CA 1
ATOM 3461 C C . ALA A 1 450 ? 21.264 18.573 -15.053 1.00 79.25 450 ALA A C 1
ATOM 3463 O O . ALA A 1 450 ? 20.308 19.198 -14.597 1.00 79.25 450 ALA A O 1
ATOM 3464 N N . ASN A 1 451 ? 21.857 18.956 -16.185 1.00 80.31 451 ASN A N 1
ATOM 3465 C CA . ASN A 1 451 ? 21.417 20.094 -16.992 1.00 80.31 451 ASN A CA 1
ATOM 3466 C C . ASN A 1 451 ? 19.999 19.918 -17.556 1.00 80.31 451 ASN A C 1
ATOM 3468 O O . ASN A 1 451 ? 19.336 20.924 -17.813 1.00 80.31 451 ASN A O 1
ATOM 3472 N N . GLU A 1 452 ? 19.539 18.678 -17.722 1.00 83.00 452 GLU A N 1
ATOM 3473 C CA . GLU A 1 452 ? 18.212 18.339 -18.244 1.00 83.00 452 GLU A CA 1
ATOM 3474 C C . GLU A 1 452 ? 17.142 18.312 -17.135 1.00 83.00 452 GLU A C 1
ATOM 3476 O O . GLU A 1 452 ? 15.952 18.423 -17.413 1.00 83.00 452 GLU A O 1
ATOM 3481 N N . TRP A 1 453 ? 17.539 18.301 -15.855 1.00 89.12 453 TRP A N 1
ATOM 3482 C CA . TRP A 1 453 ? 16.605 18.323 -14.720 1.00 89.12 453 TRP A CA 1
ATOM 3483 C C . TRP A 1 453 ? 15.978 19.691 -14.470 1.00 89.12 453 TRP A C 1
ATOM 3485 O O . TRP A 1 453 ? 15.009 19.786 -13.727 1.00 89.12 453 TRP A O 1
ATOM 3495 N N . LYS A 1 454 ? 16.477 20.765 -15.093 1.00 89.75 454 LYS A N 1
ATOM 3496 C CA . LYS A 1 454 ? 16.006 22.140 -14.840 1.00 89.75 454 LYS A CA 1
ATOM 3497 C C . LYS A 1 454 ? 14.486 22.296 -14.945 1.00 89.75 454 LYS A C 1
ATOM 3499 O O . LYS A 1 454 ? 13.915 23.136 -14.256 1.00 89.75 454 LYS A O 1
ATOM 3504 N N . GLN A 1 455 ? 13.836 21.496 -15.790 1.00 92.81 455 GLN A N 1
ATOM 3505 C CA . GLN A 1 455 ? 12.382 21.514 -15.947 1.00 92.81 455 GLN A CA 1
ATOM 3506 C C . GLN A 1 455 ? 11.641 20.906 -14.753 1.00 92.81 455 GLN A C 1
ATOM 3508 O O . GLN A 1 455 ? 10.556 21.378 -14.426 1.00 92.81 455 GLN A O 1
ATOM 3513 N N . LEU A 1 456 ? 12.240 19.940 -14.047 1.00 94.31 456 LEU A N 1
ATOM 3514 C CA . LEU A 1 456 ? 11.670 19.320 -12.848 1.00 94.31 456 LEU A CA 1
ATOM 3515 C C . LEU A 1 456 ? 11.313 20.372 -11.793 1.00 94.31 456 LEU A C 1
ATOM 3517 O O . LEU A 1 456 ? 10.237 20.316 -11.208 1.00 94.31 456 LEU A O 1
ATOM 3521 N N . ALA A 1 457 ? 12.164 21.389 -11.620 1.00 93.06 457 ALA A N 1
ATOM 3522 C CA . ALA A 1 457 ? 11.934 22.488 -10.684 1.00 93.06 457 ALA A CA 1
ATOM 3523 C C . ALA A 1 457 ? 10.664 23.312 -10.979 1.00 93.06 457 ALA A C 1
ATOM 3525 O O . ALA A 1 457 ? 10.255 24.115 -10.146 1.00 93.06 457 ALA A O 1
ATOM 3526 N N . ARG A 1 458 ? 10.003 23.142 -12.131 1.00 94.25 458 ARG A N 1
ATOM 3527 C CA . ARG A 1 458 ? 8.722 23.805 -12.429 1.00 94.25 458 ARG A CA 1
ATOM 3528 C C . ARG A 1 458 ? 7.524 23.146 -11.746 1.00 94.25 458 ARG A C 1
ATOM 3530 O O . ARG A 1 458 ? 6.492 23.801 -11.622 1.00 94.25 458 ARG A O 1
ATOM 3537 N N . LEU A 1 459 ? 7.654 21.908 -11.265 1.00 95.44 459 LEU A N 1
ATOM 3538 C CA . LEU A 1 459 ? 6.589 21.163 -10.583 1.00 95.44 459 LEU A CA 1
ATOM 3539 C C . LEU A 1 459 ? 6.363 21.677 -9.154 1.00 95.44 459 LEU A C 1
ATOM 3541 O O . LEU A 1 459 ? 6.552 20.976 -8.166 1.00 95.44 459 LEU A O 1
ATOM 3545 N N . GLN A 1 460 ? 5.948 22.932 -9.021 1.00 94.12 460 GLN A N 1
ATOM 3546 C CA . GLN A 1 460 ? 5.797 23.584 -7.721 1.00 94.12 460 GLN A CA 1
ATOM 3547 C C . GLN A 1 460 ? 4.596 23.061 -6.920 1.00 94.12 460 GLN A C 1
ATOM 3549 O O . GLN A 1 460 ? 4.512 23.352 -5.737 1.00 94.12 460 GLN A O 1
ATOM 3554 N N . LYS A 1 461 ? 3.684 22.281 -7.515 1.00 95.56 461 LYS A N 1
ATOM 3555 C CA . LYS A 1 461 ? 2.599 21.579 -6.799 1.00 95.56 461 LYS A CA 1
ATOM 3556 C C . LYS A 1 461 ? 3.008 20.203 -6.266 1.00 95.56 461 LYS A C 1
ATOM 3558 O O . LYS A 1 461 ? 2.206 19.562 -5.598 1.00 95.56 461 LYS A O 1
ATOM 3563 N N . LEU A 1 462 ? 4.230 19.757 -6.558 1.00 97.44 462 LEU A N 1
ATOM 3564 C CA . LEU A 1 462 ? 4.680 18.424 -6.195 1.00 97.44 462 LEU A CA 1
ATOM 3565 C C . LEU A 1 462 ? 4.820 18.301 -4.676 1.00 97.44 462 LEU A C 1
ATOM 3567 O O . LEU A 1 462 ? 5.607 19.014 -4.054 1.00 97.44 462 LEU A O 1
ATOM 3571 N N . GLU A 1 463 ? 4.066 17.370 -4.105 1.00 97.75 463 GLU A N 1
ATOM 3572 C CA . GLU A 1 463 ? 4.091 17.025 -2.683 1.00 97.75 463 GLU A CA 1
ATOM 3573 C C . GLU A 1 463 ? 4.900 15.752 -2.438 1.00 97.75 463 GLU A C 1
ATOM 3575 O O . GLU A 1 463 ? 5.492 15.593 -1.372 1.00 97.75 463 GLU A O 1
ATOM 3580 N N . ARG A 1 464 ? 4.941 14.842 -3.420 1.00 96.88 464 ARG A N 1
ATOM 3581 C CA . ARG A 1 464 ? 5.644 13.561 -3.312 1.00 96.88 464 ARG A CA 1
ATOM 3582 C C . ARG A 1 464 ? 6.599 13.357 -4.475 1.00 96.88 464 ARG A C 1
ATOM 3584 O O . ARG A 1 464 ? 6.191 13.388 -5.636 1.00 96.88 464 ARG A O 1
ATOM 3591 N N . LEU A 1 465 ? 7.857 13.094 -4.157 1.00 95.44 465 LEU A N 1
ATOM 3592 C CA . LEU A 1 465 ? 8.880 12.777 -5.141 1.00 95.44 465 LEU A CA 1
ATOM 3593 C C . LEU A 1 465 ? 9.611 11.504 -4.738 1.00 95.44 465 LEU A C 1
ATOM 3595 O O . LEU A 1 465 ? 10.099 11.393 -3.617 1.00 95.44 465 LEU A O 1
ATOM 3599 N N . MET A 1 466 ? 9.680 10.567 -5.678 1.00 91.25 466 MET A N 1
ATOM 3600 C CA . MET A 1 466 ? 10.318 9.273 -5.490 1.00 91.25 466 MET A CA 1
ATOM 3601 C C . MET A 1 466 ? 11.336 9.024 -6.603 1.00 91.25 466 MET A C 1
ATOM 3603 O O . MET A 1 466 ? 10.975 9.015 -7.782 1.00 91.25 466 MET A O 1
ATOM 3607 N N . ILE A 1 467 ? 12.599 8.820 -6.240 1.00 88.44 467 ILE A N 1
ATOM 3608 C CA . ILE A 1 467 ? 13.701 8.626 -7.192 1.00 88.44 467 ILE A CA 1
ATOM 3609 C C . ILE A 1 467 ? 14.378 7.284 -6.918 1.00 88.44 467 ILE A C 1
ATOM 3611 O O . ILE A 1 467 ? 14.960 7.102 -5.854 1.00 88.44 467 ILE A O 1
ATOM 3615 N N . GLY A 1 468 ? 14.336 6.357 -7.877 1.00 82.00 468 GLY A N 1
ATOM 3616 C CA . GLY A 1 468 ? 14.910 5.011 -7.726 1.00 82.00 468 GLY A CA 1
ATOM 3617 C C . GLY A 1 468 ? 16.125 4.739 -8.617 1.00 82.00 468 GLY A C 1
ATOM 3618 O O . GLY A 1 468 ? 16.146 5.117 -9.789 1.00 82.00 468 GLY A O 1
ATOM 3619 N N . GLY A 1 469 ? 17.144 4.062 -8.083 1.00 72.44 469 GLY A N 1
ATOM 3620 C CA . GLY A 1 469 ? 18.222 3.447 -8.873 1.00 72.44 469 GLY A CA 1
ATOM 3621 C C . GLY A 1 469 ? 19.228 4.403 -9.530 1.00 72.44 469 GLY A C 1
ATOM 3622 O O . GLY A 1 469 ? 20.089 3.952 -10.276 1.00 72.44 469 GLY A O 1
ATOM 3623 N N . MET A 1 470 ? 19.161 5.709 -9.260 1.00 75.56 470 MET A N 1
ATOM 3624 C CA . MET A 1 470 ? 20.035 6.726 -9.869 1.00 75.56 470 MET A CA 1
ATOM 3625 C C . MET A 1 470 ? 21.177 7.162 -8.941 1.00 75.56 470 MET A C 1
ATOM 3627 O O . MET A 1 470 ? 21.070 7.047 -7.726 1.00 75.56 470 MET A O 1
ATOM 3631 N N . LEU A 1 471 ? 22.264 7.718 -9.484 1.00 73.88 471 LEU A N 1
ATOM 3632 C CA . LEU A 1 471 ? 23.290 8.412 -8.688 1.00 73.88 471 LEU A CA 1
ATOM 3633 C C . LEU A 1 471 ? 23.087 9.933 -8.792 1.00 73.88 471 LEU A C 1
ATOM 3635 O O . LEU A 1 471 ? 23.169 10.495 -9.883 1.00 73.88 471 LEU A O 1
ATOM 3639 N N . LEU A 1 472 ? 22.836 10.610 -7.667 1.00 78.69 472 LEU A N 1
ATOM 3640 C CA . LEU A 1 472 ? 22.544 12.050 -7.640 1.00 78.69 472 LEU A CA 1
ATOM 3641 C C . LEU A 1 472 ? 23.765 12.878 -7.219 1.00 78.69 472 LEU A C 1
ATOM 3643 O O . LEU A 1 472 ? 24.206 12.824 -6.074 1.00 78.69 472 LEU A O 1
ATOM 3647 N N . GLY A 1 473 ? 24.285 13.681 -8.150 1.00 77.00 473 GLY A N 1
ATOM 3648 C CA . GLY A 1 473 ? 25.290 14.722 -7.885 1.00 77.00 473 GLY A CA 1
ATOM 3649 C C . GLY A 1 473 ? 24.704 16.063 -7.409 1.00 77.00 473 GLY A C 1
ATOM 3650 O O . GLY A 1 473 ? 23.492 16.263 -7.429 1.00 77.00 473 GLY A O 1
ATOM 3651 N N . GLU A 1 474 ? 25.576 17.007 -7.046 1.00 80.12 474 GLU A N 1
ATOM 3652 C CA . GLU A 1 474 ? 25.242 18.331 -6.482 1.00 80.12 474 GLU A CA 1
ATOM 3653 C C . GLU A 1 474 ? 24.170 19.116 -7.258 1.00 80.12 474 GLU A C 1
ATOM 3655 O O . GLU A 1 474 ? 23.215 19.616 -6.668 1.00 80.12 474 GLU A O 1
ATOM 3660 N N . GLU A 1 475 ? 24.295 19.208 -8.582 1.00 83.38 475 GLU A N 1
ATOM 3661 C CA . GLU A 1 475 ? 23.356 19.977 -9.411 1.00 83.38 475 GLU A CA 1
ATOM 3662 C C . GLU A 1 475 ? 21.939 19.369 -9.438 1.00 83.38 475 GLU A C 1
ATOM 3664 O O . GLU A 1 475 ? 20.949 20.096 -9.563 1.00 83.38 475 GLU A O 1
ATOM 3669 N N . HIS A 1 476 ? 21.814 18.050 -9.241 1.00 86.94 476 HIS A N 1
ATOM 3670 C CA . HIS A 1 476 ? 20.507 17.406 -9.078 1.00 86.94 476 HIS A CA 1
ATOM 3671 C C . HIS A 1 476 ? 19.863 17.863 -7.771 1.00 86.94 476 HIS A C 1
ATOM 3673 O O . HIS A 1 476 ? 18.730 18.334 -7.781 1.00 86.94 476 HIS A O 1
ATOM 3679 N N . TRP A 1 477 ? 20.609 17.826 -6.662 1.00 87.69 477 TRP A N 1
ATOM 3680 C CA . TRP A 1 477 ? 20.131 18.286 -5.355 1.00 87.69 477 TRP A CA 1
ATOM 3681 C C . TRP A 1 477 ? 19.727 19.760 -5.367 1.00 87.69 477 TRP A C 1
ATOM 3683 O O . TRP A 1 477 ? 18.659 20.096 -4.859 1.00 87.69 477 TRP A O 1
ATOM 3693 N N . LYS A 1 478 ? 20.500 20.633 -6.027 1.00 88.50 478 LYS A N 1
ATOM 3694 C CA . LYS A 1 478 ? 20.119 22.046 -6.223 1.00 88.50 478 LYS A CA 1
ATOM 3695 C C . LYS A 1 478 ? 18.791 22.205 -6.957 1.00 88.50 478 LYS A C 1
ATOM 3697 O O . LYS A 1 478 ? 18.057 23.154 -6.691 1.00 88.50 478 LYS A O 1
ATOM 3702 N N . THR A 1 479 ? 18.486 21.309 -7.889 1.00 91.94 479 THR A N 1
ATOM 3703 C CA . THR A 1 479 ? 17.216 21.318 -8.620 1.00 91.94 479 THR A CA 1
ATOM 3704 C C . THR A 1 479 ? 16.077 20.786 -7.751 1.00 91.94 479 THR A C 1
ATOM 3706 O O . THR A 1 479 ? 15.037 21.432 -7.657 1.00 91.94 479 THR A O 1
ATOM 3709 N N . ILE A 1 480 ? 16.281 19.663 -7.052 1.00 92.31 480 ILE A N 1
ATOM 3710 C CA . ILE A 1 480 ? 15.280 19.065 -6.153 1.00 92.31 480 ILE A CA 1
ATOM 3711 C C . ILE A 1 480 ? 14.928 20.037 -5.013 1.00 92.31 480 ILE A C 1
ATOM 3713 O O . ILE A 1 480 ? 13.754 20.220 -4.709 1.00 92.31 480 ILE A O 1
ATOM 3717 N N . GLY A 1 481 ? 15.909 20.741 -4.435 1.00 92.50 481 GLY A N 1
ATOM 3718 C CA . GLY A 1 481 ? 15.684 21.750 -3.388 1.00 92.50 481 GLY A CA 1
ATOM 3719 C C . GLY A 1 481 ? 14.810 22.940 -3.819 1.00 92.50 481 GLY A C 1
ATOM 3720 O O . GLY A 1 481 ? 14.324 23.702 -2.989 1.00 92.50 481 GLY A O 1
ATOM 3721 N N . GLN A 1 482 ? 14.545 23.118 -5.116 1.00 94.50 482 GLN A N 1
ATOM 3722 C CA . GLN A 1 482 ? 13.609 24.147 -5.586 1.00 94.50 482 GLN A CA 1
ATOM 3723 C C . GLN A 1 482 ? 12.138 23.728 -5.434 1.00 94.50 482 GLN A C 1
ATOM 3725 O O . GLN A 1 482 ? 11.252 24.569 -5.595 1.00 94.50 482 GLN A O 1
ATOM 3730 N N . LEU A 1 483 ? 11.856 22.465 -5.106 1.00 95.75 483 LEU A N 1
ATOM 3731 C CA . LEU A 1 483 ? 10.511 21.917 -4.931 1.00 95.75 483 LEU A CA 1
ATOM 3732 C C . LEU A 1 483 ? 10.011 22.164 -3.500 1.00 95.75 483 LEU A C 1
ATOM 3734 O O . LEU A 1 483 ? 10.067 21.303 -2.625 1.00 95.75 483 LEU A O 1
ATOM 3738 N N . LYS A 1 484 ? 9.528 23.381 -3.241 1.00 91.56 484 LYS A N 1
ATOM 3739 C CA . LYS A 1 484 ? 9.234 23.854 -1.874 1.00 91.56 484 LYS A CA 1
ATOM 3740 C C . LYS A 1 484 ? 7.989 23.242 -1.222 1.00 91.56 484 LYS A C 1
ATOM 3742 O O . LYS A 1 484 ? 7.830 23.354 -0.007 1.00 91.56 484 LYS A O 1
ATOM 3747 N N . ASN A 1 485 ? 7.117 22.618 -2.011 1.00 95.06 485 ASN A N 1
ATOM 3748 C CA . ASN A 1 485 ? 5.893 21.980 -1.524 1.00 95.06 485 ASN A CA 1
ATOM 3749 C C . ASN A 1 485 ? 6.057 20.486 -1.220 1.00 95.06 485 ASN A C 1
ATOM 3751 O O . ASN A 1 485 ? 5.087 19.863 -0.798 1.00 95.06 485 ASN A O 1
ATOM 3755 N N . LEU A 1 486 ? 7.269 19.934 -1.360 1.00 96.75 486 LEU A N 1
ATOM 3756 C CA . LEU A 1 486 ? 7.527 18.543 -1.003 1.00 96.75 486 LEU A CA 1
ATOM 3757 C C . LEU A 1 486 ? 7.237 18.285 0.478 1.00 96.75 486 LEU A C 1
ATOM 3759 O O . LEU A 1 486 ? 7.760 18.965 1.361 1.00 96.75 486 LEU A O 1
ATOM 3763 N N . GLN A 1 487 ? 6.414 17.265 0.697 1.00 95.94 487 GLN A N 1
ATOM 3764 C CA . GLN A 1 487 ? 6.051 16.683 1.986 1.00 95.94 487 GLN A CA 1
ATOM 3765 C C . GLN A 1 487 ? 6.666 15.292 2.137 1.00 95.94 487 GLN A C 1
ATOM 3767 O O . GLN A 1 487 ? 7.081 14.907 3.224 1.00 95.94 487 GLN A O 1
ATOM 3772 N N . HIS A 1 488 ? 6.780 14.547 1.039 1.00 93.12 488 HIS A N 1
ATOM 3773 C CA . HIS A 1 488 ? 7.358 13.213 1.021 1.00 93.12 488 HIS A CA 1
ATOM 3774 C C . HIS A 1 488 ? 8.480 13.159 -0.006 1.00 93.12 488 HIS A C 1
ATOM 3776 O O . HIS A 1 488 ? 8.255 13.371 -1.203 1.00 93.12 488 HIS A O 1
ATOM 3782 N N . PHE A 1 489 ? 9.677 12.828 0.454 1.00 93.38 489 PHE A N 1
ATOM 3783 C CA . PHE A 1 489 ? 10.811 12.604 -0.420 1.00 93.38 489 PHE A CA 1
ATOM 3784 C C . PHE A 1 489 ? 11.414 11.233 -0.143 1.00 93.38 489 PHE A C 1
ATOM 3786 O O . PHE A 1 489 ? 11.916 10.982 0.950 1.00 93.38 489 PHE A O 1
ATOM 3793 N N . GLU A 1 490 ? 11.345 10.366 -1.150 1.00 87.25 490 GLU A N 1
ATOM 3794 C CA . GLU A 1 490 ? 11.974 9.051 -1.145 1.00 87.25 490 GLU A CA 1
ATOM 3795 C C . GLU A 1 490 ? 13.018 8.999 -2.254 1.00 87.25 490 GLU A C 1
ATOM 3797 O O . GLU A 1 490 ? 12.791 9.387 -3.404 1.00 87.25 490 GLU A O 1
ATOM 3802 N N . CYS A 1 491 ? 14.193 8.514 -1.906 1.00 83.06 491 CYS A N 1
ATOM 3803 C CA . CYS A 1 491 ? 15.312 8.457 -2.809 1.00 83.06 491 CYS A CA 1
ATOM 3804 C C . CYS A 1 491 ? 16.040 7.133 -2.586 1.00 83.06 491 CYS A C 1
ATOM 3806 O O . CYS A 1 491 ? 17.019 7.073 -1.842 1.00 83.06 491 CYS A O 1
ATOM 3808 N N . GLU A 1 492 ? 15.580 6.078 -3.263 1.00 71.19 492 GLU A N 1
ATOM 3809 C CA . GLU A 1 492 ? 16.186 4.741 -3.289 1.00 71.19 492 GLU A CA 1
ATOM 3810 C C . GLU A 1 492 ? 17.457 4.756 -4.160 1.00 71.19 492 GLU A C 1
ATOM 3812 O O . GLU A 1 492 ? 17.593 4.082 -5.186 1.00 71.19 492 GLU A O 1
ATOM 3817 N N . THR A 1 493 ? 18.398 5.615 -3.786 1.00 58.78 493 THR A N 1
ATOM 3818 C CA . THR A 1 493 ? 19.668 5.814 -4.470 1.00 58.78 493 THR A CA 1
ATOM 3819 C C . THR A 1 493 ? 20.821 5.419 -3.560 1.00 58.78 493 THR A C 1
ATOM 3821 O O . THR A 1 493 ? 20.740 5.434 -2.328 1.00 58.78 493 THR A O 1
ATOM 3824 N N . ARG A 1 494 ? 21.942 5.049 -4.182 1.00 56.81 494 ARG A N 1
ATOM 3825 C CA . ARG A 1 494 ? 23.234 5.013 -3.499 1.00 56.81 494 ARG A CA 1
ATOM 3826 C C . ARG A 1 494 ? 23.803 6.417 -3.567 1.00 56.81 494 ARG A C 1
ATOM 3828 O O . ARG A 1 494 ? 24.448 6.776 -4.548 1.00 56.81 494 ARG A O 1
ATOM 3835 N N . VAL A 1 495 ? 23.506 7.236 -2.570 1.00 49.78 495 VAL A N 1
ATOM 3836 C CA . VAL A 1 495 ? 24.010 8.601 -2.517 1.00 49.78 495 VAL A CA 1
ATOM 3837 C C . VAL A 1 495 ? 25.481 8.537 -2.096 1.00 49.78 495 VAL A C 1
ATOM 3839 O O . VAL A 1 495 ? 25.804 8.188 -0.962 1.00 49.78 495 VAL A O 1
ATOM 3842 N N . LEU A 1 496 ? 26.399 8.976 -2.962 1.00 45.38 496 LEU A N 1
ATOM 3843 C CA . LEU A 1 496 ? 27.615 9.638 -2.476 1.00 45.38 496 LEU A CA 1
ATOM 3844 C C . LEU A 1 496 ? 27.164 10.987 -1.902 1.00 45.38 496 LEU A C 1
ATOM 3846 O O . LEU A 1 496 ? 27.334 12.027 -2.538 1.00 45.38 496 LEU A O 1
ATOM 3850 N N . ALA A 1 497 ? 26.479 10.970 -0.754 1.00 45.59 497 ALA A N 1
ATOM 3851 C CA . ALA A 1 497 ? 26.010 12.192 -0.120 1.00 45.59 497 ALA A CA 1
ATOM 3852 C C . ALA A 1 497 ? 27.254 12.918 0.381 1.00 45.59 497 ALA A C 1
ATOM 3854 O O . ALA A 1 497 ? 27.804 12.598 1.427 1.00 45.59 497 ALA A O 1
ATOM 3855 N N . LYS A 1 498 ? 27.755 13.849 -0.424 1.00 52.62 498 LYS A N 1
ATOM 3856 C CA . LYS A 1 498 ? 28.531 14.973 0.084 1.00 52.62 498 LYS A CA 1
ATOM 3857 C C . LYS A 1 498 ? 27.547 16.111 0.392 1.00 52.62 498 LYS A C 1
ATOM 3859 O O . LYS A 1 498 ? 26.387 16.072 -0.027 1.00 52.62 498 LYS A O 1
ATOM 3864 N N . THR A 1 499 ? 28.040 17.119 1.102 1.00 51.81 499 THR A N 1
ATOM 3865 C CA . THR A 1 499 ? 27.350 18.279 1.703 1.00 51.81 499 THR A CA 1
ATOM 3866 C C . THR A 1 499 ? 26.182 18.919 0.917 1.00 51.81 499 THR A C 1
ATOM 3868 O O . THR A 1 499 ? 25.246 19.382 1.561 1.00 51.81 499 THR A O 1
ATOM 3871 N N . PRO A 1 500 ? 26.118 18.933 -0.431 1.00 59.53 500 PRO A N 1
ATOM 3872 C CA . PRO A 1 500 ? 24.991 19.551 -1.143 1.00 59.53 500 PRO A CA 1
ATOM 3873 C C . PRO A 1 500 ? 23.591 18.948 -0.916 1.00 59.53 500 PRO A C 1
ATOM 3875 O O . PRO A 1 500 ? 22.596 19.625 -1.174 1.00 59.53 500 PRO A O 1
ATOM 3878 N N . ALA A 1 501 ? 23.478 17.700 -0.446 1.00 73.38 501 ALA A N 1
ATOM 3879 C CA . ALA A 1 501 ? 22.176 17.053 -0.240 1.00 73.38 501 ALA A CA 1
ATOM 3880 C C . ALA A 1 501 ? 21.401 17.638 0.955 1.00 73.38 501 ALA A C 1
ATOM 3882 O O . ALA A 1 501 ? 20.194 17.864 0.860 1.00 73.38 501 ALA A O 1
ATOM 3883 N N . ILE A 1 502 ? 22.090 17.933 2.065 1.00 83.94 502 ILE A N 1
ATOM 3884 C CA . ILE A 1 502 ? 21.429 18.427 3.279 1.00 83.94 502 ILE A CA 1
ATOM 3885 C C . ILE A 1 502 ? 20.846 19.827 3.063 1.00 83.94 502 ILE A C 1
ATOM 3887 O O . ILE A 1 502 ? 19.735 20.097 3.501 1.00 83.94 502 ILE A O 1
ATOM 3891 N N . ASP A 1 503 ? 21.535 20.708 2.332 1.00 87.50 503 ASP A N 1
ATOM 3892 C CA . ASP A 1 503 ? 21.051 22.069 2.072 1.00 87.50 503 ASP A CA 1
ATOM 3893 C C . ASP A 1 503 ? 19.774 22.064 1.225 1.00 87.50 503 ASP A C 1
ATOM 3895 O O . ASP A 1 503 ? 18.831 22.809 1.507 1.00 87.50 503 ASP A O 1
ATOM 3899 N N . ALA A 1 504 ? 19.711 21.176 0.228 1.00 88.81 504 ALA A N 1
ATOM 3900 C CA . ALA A 1 504 ? 18.505 20.958 -0.557 1.00 88.81 504 ALA A CA 1
ATOM 3901 C C . ALA A 1 504 ? 17.354 20.449 0.323 1.00 88.81 504 ALA A C 1
ATOM 3903 O O . ALA A 1 504 ? 16.266 21.021 0.289 1.00 88.81 504 ALA A O 1
ATOM 3904 N N . ILE A 1 505 ? 17.592 19.443 1.167 1.00 90.81 505 ILE A N 1
ATOM 3905 C CA . ILE A 1 505 ? 16.581 18.902 2.092 1.00 90.81 505 ILE A CA 1
ATOM 3906 C C . ILE A 1 505 ? 16.075 19.989 3.050 1.00 90.81 505 ILE A C 1
ATOM 3908 O O . ILE A 1 505 ? 14.873 20.178 3.208 1.00 90.81 505 ILE A O 1
ATOM 3912 N N . LEU A 1 506 ? 16.976 20.785 3.630 1.00 92.62 506 LEU A N 1
ATOM 3913 C CA . LEU A 1 506 ? 16.622 21.862 4.559 1.00 92.62 506 LEU A CA 1
ATOM 3914 C C . LEU A 1 506 ? 15.815 22.992 3.907 1.00 92.62 506 LEU A C 1
ATOM 3916 O O . LEU A 1 506 ? 15.174 23.770 4.621 1.00 92.62 506 LEU A O 1
ATOM 3920 N N . SER A 1 507 ? 15.843 23.109 2.578 1.00 93.00 507 SER A N 1
ATOM 3921 C CA . SER A 1 507 ? 15.018 24.064 1.834 1.00 93.00 507 SER A CA 1
ATOM 3922 C C . SER A 1 507 ? 13.564 23.598 1.647 1.00 93.00 507 SER A C 1
ATOM 3924 O O . SER A 1 507 ? 12.679 24.438 1.456 1.00 93.00 507 SER A O 1
ATOM 3926 N N . MET A 1 508 ? 13.288 22.297 1.799 1.00 94.19 508 MET A N 1
ATOM 3927 C CA . MET A 1 508 ? 11.954 21.688 1.723 1.00 94.19 508 MET A CA 1
ATOM 3928 C C . MET A 1 508 ? 11.231 21.819 3.070 1.00 94.19 508 MET A C 1
ATOM 3930 O O . MET A 1 508 ? 11.110 20.873 3.840 1.00 94.19 508 MET A O 1
ATOM 3934 N N . LYS A 1 509 ? 10.757 23.024 3.397 1.00 93.88 509 LYS A N 1
ATOM 3935 C CA . LYS A 1 509 ? 10.178 23.326 4.724 1.00 93.88 509 LYS A CA 1
ATOM 3936 C C . LYS A 1 509 ? 8.887 22.573 5.064 1.00 93.88 509 LYS A C 1
ATOM 3938 O O . LYS A 1 509 ? 8.481 22.589 6.218 1.00 93.88 509 LYS A O 1
ATOM 3943 N N . ASN A 1 510 ? 8.246 21.939 4.086 1.00 94.50 510 ASN A N 1
ATOM 3944 C CA . ASN A 1 510 ? 7.033 21.153 4.301 1.00 94.50 510 ASN A CA 1
ATOM 3945 C C . ASN A 1 510 ? 7.295 19.653 4.476 1.00 94.50 510 ASN A C 1
ATOM 3947 O O . ASN A 1 510 ? 6.333 18.901 4.548 1.00 94.50 510 ASN A O 1
ATOM 3951 N N . LEU A 1 511 ? 8.559 19.225 4.534 1.00 95.69 511 LEU A N 1
ATOM 3952 C CA . LEU A 1 511 ? 8.912 17.813 4.544 1.00 95.69 511 LEU A CA 1
ATOM 3953 C C . LEU A 1 511 ? 8.456 17.116 5.835 1.00 95.69 511 LEU A C 1
ATOM 3955 O O . LEU A 1 511 ? 8.845 17.509 6.933 1.00 95.69 511 LEU A O 1
ATOM 3959 N N . GLU A 1 512 ? 7.668 16.059 5.667 1.00 93.12 512 GLU A N 1
ATOM 3960 C CA . GLU A 1 512 ? 7.102 15.198 6.710 1.00 93.12 512 GLU A CA 1
ATOM 3961 C C . GLU A 1 512 ? 7.725 13.798 6.689 1.00 93.12 512 GLU A C 1
ATOM 3963 O O . GLU A 1 512 ? 7.905 13.178 7.737 1.00 93.12 512 GLU A O 1
ATOM 3968 N N . PHE A 1 513 ? 8.092 13.312 5.502 1.00 88.94 513 PHE A N 1
ATOM 3969 C CA . PHE A 1 513 ? 8.709 12.009 5.288 1.00 88.94 513 PHE A CA 1
ATOM 3970 C C . PHE A 1 513 ? 10.003 12.157 4.490 1.00 88.94 513 PHE A C 1
ATOM 3972 O O . PHE A 1 513 ? 10.007 12.738 3.399 1.00 88.94 513 PHE A O 1
ATOM 3979 N N . LEU A 1 514 ? 11.083 11.593 5.026 1.00 91.25 514 LEU A N 1
ATOM 3980 C CA . LEU A 1 514 ? 12.388 11.531 4.388 1.00 91.25 514 LEU A CA 1
ATOM 3981 C C . LEU A 1 514 ? 12.894 10.090 4.389 1.00 91.25 514 LEU A C 1
ATOM 3983 O O . LEU A 1 514 ? 13.246 9.567 5.445 1.00 91.25 514 LEU A O 1
ATOM 3987 N N . ASP A 1 515 ? 12.986 9.506 3.200 1.00 84.81 515 ASP A N 1
ATOM 3988 C CA . ASP A 1 515 ? 13.738 8.280 2.954 1.00 84.81 515 ASP A CA 1
ATOM 3989 C C . ASP A 1 515 ? 14.872 8.579 1.976 1.00 84.81 515 ASP A C 1
ATOM 3991 O O . ASP A 1 515 ? 14.658 8.964 0.823 1.00 84.81 515 ASP A O 1
ATOM 3995 N N . LEU A 1 516 ? 16.099 8.433 2.456 1.00 78.62 516 LEU A N 1
ATOM 3996 C CA . LEU A 1 516 ? 17.279 8.443 1.610 1.00 78.62 516 LEU A CA 1
ATOM 3997 C C . LEU A 1 516 ? 17.916 7.084 1.788 1.00 78.62 516 LEU A C 1
ATOM 3999 O O . LEU A 1 516 ? 18.368 6.810 2.896 1.00 78.62 516 LEU A O 1
ATOM 4003 N N . GLY A 1 517 ? 17.985 6.303 0.706 1.00 68.31 517 GLY A N 1
ATOM 4004 C CA . GLY A 1 517 ? 18.562 4.964 0.646 1.00 68.31 517 GLY A CA 1
ATOM 4005 C C . GLY A 1 517 ? 19.934 4.883 1.317 1.00 68.31 517 GLY A C 1
ATOM 4006 O O . GLY A 1 517 ? 20.036 4.933 2.531 1.00 68.31 517 GLY A O 1
ATOM 4007 N N . VAL A 1 518 ? 21.032 4.719 0.578 1.00 67.12 518 VAL A N 1
ATOM 4008 C CA . VAL A 1 518 ? 22.364 4.760 1.221 1.00 67.12 518 VAL A CA 1
ATOM 4009 C C . VAL A 1 518 ? 22.858 6.202 1.241 1.00 67.12 518 VAL A C 1
ATOM 4011 O O . VAL A 1 518 ? 23.135 6.764 0.186 1.00 67.12 518 VAL A O 1
ATOM 4014 N N . CYS A 1 519 ? 22.987 6.787 2.428 1.00 71.25 519 CYS A N 1
ATOM 4015 C CA . CYS A 1 519 ? 23.442 8.148 2.676 1.00 71.25 519 CYS A CA 1
ATOM 4016 C C . CYS A 1 519 ? 24.669 8.189 3.610 1.00 71.25 519 CYS A C 1
ATOM 4018 O O . CYS A 1 519 ? 24.925 7.289 4.413 1.00 71.25 519 CYS A O 1
ATOM 4020 N N . HIS A 1 520 ? 25.447 9.265 3.497 1.00 70.00 520 HIS A N 1
ATOM 4021 C CA . HIS A 1 520 ? 26.628 9.533 4.317 1.00 70.00 520 HIS A CA 1
ATOM 4022 C C . HIS A 1 520 ? 26.505 10.922 4.953 1.00 70.00 520 HIS A C 1
ATOM 4024 O O . HIS A 1 520 ? 27.153 11.866 4.514 1.00 70.00 520 HIS A O 1
ATOM 4030 N N . PHE A 1 521 ? 25.648 11.055 5.967 1.00 75.75 521 PHE A N 1
ATOM 4031 C CA . PHE A 1 521 ? 25.571 12.283 6.761 1.00 75.75 521 PHE A CA 1
ATOM 4032 C C . PHE A 1 521 ? 26.506 12.225 7.965 1.00 75.75 521 PHE A C 1
ATOM 4034 O O . PHE A 1 521 ? 26.564 11.227 8.681 1.00 75.75 521 PHE A O 1
ATOM 4041 N N . SER A 1 522 ? 27.213 13.323 8.209 1.00 78.19 522 SER A N 1
ATOM 4042 C CA . SER A 1 522 ? 27.895 13.570 9.479 1.00 78.19 522 SER A CA 1
ATOM 4043 C C . SER A 1 522 ? 26.890 13.843 10.607 1.00 78.19 522 SER A C 1
ATOM 4045 O O . SER A 1 522 ? 25.758 14.267 10.358 1.00 78.19 522 SER A O 1
ATOM 4047 N N . SER A 1 523 ? 27.308 13.663 11.867 1.00 79.88 523 SER A N 1
ATOM 4048 C CA . SER A 1 523 ? 26.484 14.003 13.040 1.00 79.88 523 SER A CA 1
ATOM 4049 C C . SER A 1 523 ? 26.010 15.463 13.008 1.00 79.88 523 SER A C 1
ATOM 4051 O O . SER A 1 523 ? 24.873 15.757 13.373 1.00 79.88 523 SER A O 1
ATOM 4053 N N . GLU A 1 524 ? 26.863 16.376 12.529 1.00 84.50 524 GLU A N 1
ATOM 4054 C CA . GLU A 1 524 ? 26.543 17.800 12.394 1.00 84.50 524 GLU A CA 1
ATOM 4055 C C . GLU A 1 524 ? 25.439 18.036 11.353 1.00 84.50 524 GLU A C 1
ATOM 4057 O O . GLU A 1 524 ? 24.516 18.812 11.594 1.00 84.50 524 GLU A O 1
ATOM 4062 N N . GLU A 1 525 ? 25.477 17.335 10.219 1.00 85.81 525 GLU A N 1
ATOM 4063 C CA . GLU A 1 525 ? 24.439 17.428 9.188 1.00 85.81 525 GLU A CA 1
ATOM 4064 C C . GLU A 1 525 ? 23.100 16.866 9.673 1.00 85.81 525 GLU A C 1
ATOM 4066 O O . GLU A 1 525 ? 22.069 17.515 9.485 1.00 85.81 525 GLU A O 1
ATOM 4071 N N . VAL A 1 526 ? 23.109 15.728 10.375 1.00 86.75 526 VAL A N 1
ATOM 4072 C CA . VAL A 1 526 ? 21.904 15.175 11.017 1.00 86.75 526 VAL A CA 1
ATOM 4073 C C . VAL A 1 526 ? 21.320 16.172 12.018 1.00 86.75 526 VAL A C 1
ATOM 4075 O O . VAL A 1 526 ? 20.120 16.439 11.998 1.00 86.75 526 VAL A O 1
ATOM 4078 N N . ALA A 1 527 ? 22.161 16.806 12.841 1.00 88.69 527 ALA A N 1
ATOM 4079 C CA . ALA A 1 527 ? 21.719 17.798 13.820 1.00 88.69 527 ALA A CA 1
ATOM 4080 C C . ALA A 1 527 ? 21.056 19.031 13.186 1.00 88.69 527 ALA A C 1
ATOM 4082 O O . ALA A 1 527 ? 20.298 19.740 13.856 1.00 88.69 527 ALA A O 1
ATOM 4083 N N . ARG A 1 528 ? 21.301 19.308 11.900 1.00 91.88 528 ARG A N 1
ATOM 4084 C CA . ARG A 1 528 ? 20.631 20.394 11.173 1.00 91.88 528 ARG A CA 1
ATOM 4085 C C . ARG A 1 528 ? 19.195 20.040 10.780 1.00 91.88 528 ARG A C 1
ATOM 4087 O O . ARG A 1 528 ? 18.404 20.968 10.622 1.00 91.88 528 ARG A O 1
ATOM 4094 N N . LEU A 1 529 ? 18.824 18.756 10.697 1.00 91.44 529 LEU A N 1
ATOM 4095 C CA . LEU A 1 529 ? 17.461 18.319 10.349 1.00 91.44 529 LEU A CA 1
ATOM 4096 C C . LEU A 1 529 ? 16.396 18.812 11.334 1.00 91.44 529 LEU A C 1
ATOM 4098 O O . LEU A 1 529 ? 15.248 18.975 10.938 1.00 91.44 529 LEU A O 1
ATOM 4102 N N . LYS A 1 530 ? 16.769 19.177 12.569 1.00 90.75 530 LYS A N 1
ATOM 4103 C CA . LYS A 1 530 ? 15.866 19.829 13.540 1.00 90.75 530 LYS A CA 1
ATOM 4104 C C . LYS A 1 530 ? 15.219 21.128 13.034 1.00 90.75 530 LYS A C 1
ATOM 4106 O O . LYS A 1 530 ? 14.282 21.624 13.646 1.00 90.75 530 LYS A O 1
ATOM 4111 N N . GLN A 1 531 ? 15.737 21.712 11.948 1.00 93.38 531 GLN A N 1
ATOM 4112 C CA . GLN A 1 531 ? 15.145 22.873 11.275 1.00 93.38 531 GLN A CA 1
ATOM 4113 C C . GLN A 1 531 ? 13.896 22.533 10.442 1.00 93.38 531 GLN A C 1
ATOM 4115 O O . GLN A 1 531 ? 13.259 23.453 9.925 1.00 93.38 531 GLN A O 1
ATOM 4120 N N . LEU A 1 532 ? 13.596 21.248 10.245 1.00 94.00 532 LEU A N 1
ATOM 4121 C CA . LEU A 1 532 ? 12.383 20.754 9.602 1.00 94.00 532 LEU A CA 1
ATOM 4122 C C . LEU A 1 532 ? 11.381 20.390 10.700 1.00 94.00 532 LEU A C 1
ATOM 4124 O O . LEU A 1 532 ? 11.372 19.283 11.230 1.00 94.00 532 LEU A O 1
ATOM 4128 N N . ASP A 1 533 ? 10.563 21.366 11.075 1.00 92.00 533 ASP A N 1
ATOM 4129 C CA . ASP A 1 533 ? 9.602 21.279 12.175 1.00 92.00 533 ASP A CA 1
ATOM 4130 C C . ASP A 1 533 ? 8.463 20.285 11.917 1.00 92.00 533 ASP A C 1
ATOM 4132 O O . ASP A 1 533 ? 7.862 19.790 12.867 1.00 92.00 533 ASP A O 1
ATOM 4136 N N . LYS A 1 534 ? 8.200 19.955 10.650 1.00 91.31 534 LYS A N 1
ATOM 4137 C CA . LYS A 1 534 ? 7.184 18.982 10.229 1.00 91.31 534 LYS A CA 1
ATOM 4138 C C . LYS A 1 534 ? 7.710 17.563 10.008 1.00 91.31 534 LYS A C 1
ATOM 4140 O O . LYS A 1 534 ? 6.908 16.682 9.741 1.00 91.31 534 LYS A O 1
ATOM 4145 N N . LEU A 1 535 ? 9.018 17.320 10.119 1.00 94.00 535 LEU A N 1
ATOM 4146 C CA . LEU A 1 535 ? 9.601 16.017 9.789 1.00 94.00 535 LEU A CA 1
ATOM 4147 C C . LEU A 1 535 ? 9.185 14.954 10.820 1.00 94.00 535 LEU A C 1
ATOM 4149 O O . LEU A 1 535 ? 9.655 14.965 11.959 1.00 94.00 535 LEU A O 1
ATOM 4153 N N . GLU A 1 536 ? 8.302 14.040 10.412 1.00 85.25 536 GLU A N 1
ATOM 4154 C CA . GLU A 1 536 ? 7.720 13.001 11.268 1.00 85.25 536 GLU A CA 1
ATOM 4155 C C . GLU A 1 536 ? 8.382 11.637 11.084 1.00 85.25 536 GLU A C 1
ATOM 4157 O O . GLU A 1 536 ? 8.512 10.876 12.047 1.00 85.25 536 GLU A O 1
ATOM 4162 N N . ILE A 1 537 ? 8.762 11.302 9.852 1.00 79.25 537 ILE A N 1
ATOM 4163 C CA . ILE A 1 537 ? 9.295 9.988 9.498 1.00 79.25 537 ILE A CA 1
ATOM 4164 C C . ILE A 1 537 ? 10.656 10.161 8.840 1.00 79.25 537 ILE A C 1
ATOM 4166 O O . ILE A 1 537 ? 10.795 10.866 7.840 1.00 79.25 537 ILE A O 1
ATOM 4170 N N . VAL A 1 538 ? 11.647 9.485 9.412 1.00 88.75 538 VAL A N 1
ATOM 4171 C CA . VAL A 1 538 ? 13.013 9.437 8.900 1.00 88.75 538 VAL A CA 1
ATOM 4172 C C . VAL A 1 538 ? 13.405 7.977 8.724 1.00 88.75 538 VAL A C 1
ATOM 4174 O O . VAL A 1 538 ? 13.494 7.245 9.711 1.00 88.75 538 VAL A O 1
ATOM 4177 N N . ASP A 1 539 ? 13.641 7.575 7.478 1.00 80.06 539 ASP A N 1
ATOM 4178 C CA . ASP A 1 539 ? 14.263 6.303 7.116 1.00 80.06 539 ASP A CA 1
ATOM 4179 C C . ASP A 1 539 ? 15.594 6.582 6.419 1.00 80.06 539 ASP A C 1
ATOM 4181 O O . ASP A 1 539 ? 15.645 7.221 5.373 1.00 80.06 539 ASP A O 1
ATOM 4185 N N . LEU A 1 540 ? 16.704 6.192 7.033 1.00 81.94 540 LEU A N 1
ATOM 4186 C CA . LEU A 1 540 ? 18.023 6.443 6.465 1.00 81.94 540 LEU A CA 1
ATOM 4187 C C . LEU A 1 540 ? 18.888 5.198 6.587 1.00 81.94 540 LEU A C 1
ATOM 4189 O O . LEU A 1 540 ? 19.037 4.621 7.664 1.00 81.94 540 LEU A O 1
ATOM 4193 N N . THR A 1 541 ? 19.556 4.812 5.504 1.00 73.88 541 THR A N 1
ATOM 4194 C CA . THR A 1 541 ? 20.634 3.816 5.585 1.00 73.88 541 THR A CA 1
ATOM 4195 C C . THR A 1 541 ? 21.971 4.530 5.518 1.00 73.88 541 THR A C 1
ATOM 4197 O O . THR A 1 541 ? 22.210 5.302 4.599 1.00 73.88 541 THR A O 1
ATOM 4200 N N . GLY A 1 542 ? 22.874 4.307 6.469 1.00 71.62 542 GLY A N 1
ATOM 4201 C CA . GLY A 1 542 ? 24.126 5.060 6.506 1.00 71.62 542 GLY A CA 1
ATOM 4202 C C . GLY A 1 542 ? 25.021 4.737 7.692 1.00 71.62 542 GLY A C 1
ATOM 4203 O O . GLY A 1 542 ? 24.668 3.957 8.569 1.00 71.62 542 GLY A O 1
ATOM 4204 N N . GLN A 1 543 ? 26.203 5.355 7.720 1.00 71.62 543 GLN A N 1
ATOM 4205 C CA . GLN A 1 543 ? 27.164 5.193 8.817 1.00 71.62 543 GLN A CA 1
ATOM 4206 C C . GLN A 1 543 ? 26.822 6.103 10.003 1.00 71.62 543 GLN A C 1
ATOM 4208 O O . GLN A 1 543 ? 27.525 7.075 10.272 1.00 71.62 543 GLN A O 1
ATOM 4213 N N . PHE A 1 544 ? 25.747 5.784 10.717 1.00 78.31 544 PHE A N 1
ATOM 4214 C CA . PHE A 1 544 ? 25.364 6.511 11.925 1.00 78.31 544 PHE A CA 1
ATOM 4215 C C . PHE A 1 544 ? 26.126 5.995 13.157 1.00 78.31 544 PHE A C 1
ATOM 4217 O O . PHE A 1 544 ? 26.447 4.808 13.260 1.00 78.31 544 PHE A O 1
ATOM 4224 N N . ASN A 1 545 ? 26.426 6.909 14.078 1.00 80.88 545 ASN A N 1
ATOM 4225 C CA . ASN A 1 545 ? 27.085 6.686 15.369 1.00 80.88 545 ASN A CA 1
ATOM 4226 C C . ASN A 1 545 ? 26.222 7.239 16.526 1.00 80.88 545 ASN A C 1
ATOM 4228 O O . ASN A 1 545 ? 25.184 7.864 16.290 1.00 80.88 545 ASN A O 1
ATOM 4232 N N . ASP A 1 546 ? 26.663 7.064 17.772 1.00 84.00 546 ASP A N 1
ATOM 4233 C CA . ASP A 1 546 ? 25.927 7.528 18.960 1.00 84.00 546 ASP A CA 1
ATOM 4234 C C . ASP A 1 546 ? 25.574 9.024 18.934 1.00 84.00 546 ASP A C 1
ATOM 4236 O O . ASP A 1 546 ? 24.477 9.413 19.330 1.00 84.00 546 ASP A O 1
ATOM 4240 N N . GLU A 1 547 ? 26.467 9.875 18.428 1.00 86.69 547 GLU A N 1
ATOM 4241 C CA . GLU A 1 547 ? 26.231 11.318 18.351 1.00 86.69 547 GLU A CA 1
ATOM 4242 C C . GLU A 1 547 ? 25.105 11.657 17.363 1.00 86.69 547 GLU A C 1
ATOM 4244 O O . GLU A 1 547 ? 24.202 12.432 17.685 1.00 86.69 547 GLU A O 1
ATOM 4249 N N . SER A 1 548 ? 25.104 11.028 16.185 1.00 85.06 548 SER A N 1
ATOM 4250 C CA . SER A 1 548 ? 24.029 11.190 15.201 1.00 85.06 548 SER A CA 1
ATOM 4251 C C . SER A 1 548 ? 22.682 10.655 15.708 1.00 85.06 548 SER A C 1
ATOM 4253 O O . SER A 1 548 ? 21.651 11.289 15.489 1.00 85.06 548 SER A O 1
ATOM 4255 N N . VAL A 1 549 ? 22.682 9.550 16.467 1.00 85.12 549 VAL A N 1
ATOM 4256 C CA . VAL A 1 549 ? 21.472 8.993 17.098 1.00 85.12 549 VAL A CA 1
ATOM 4257 C C . VAL A 1 549 ? 20.889 9.972 18.110 1.00 85.12 549 VAL A C 1
ATOM 4259 O O . VAL A 1 549 ? 19.688 10.235 18.098 1.00 85.12 549 VAL A O 1
ATOM 4262 N N . LEU A 1 550 ? 21.733 10.580 18.945 1.00 86.75 550 LEU A N 1
ATOM 4263 C CA . LEU A 1 550 ? 21.303 11.601 19.898 1.00 86.75 550 LEU A CA 1
ATOM 4264 C C . LEU A 1 550 ? 20.746 12.854 19.216 1.00 86.75 550 LEU A C 1
ATOM 4266 O O . LEU A 1 550 ? 19.827 13.470 19.761 1.00 86.75 550 LEU A O 1
ATOM 4270 N N . ALA A 1 551 ? 21.288 13.231 18.055 1.00 88.81 551 ALA A N 1
ATOM 4271 C CA . ALA A 1 551 ? 20.829 14.381 17.281 1.00 88.81 551 ALA A CA 1
ATOM 4272 C C . ALA A 1 551 ? 19.405 14.191 16.729 1.00 88.81 551 ALA A C 1
ATOM 4274 O O . ALA A 1 551 ? 18.637 15.152 16.712 1.00 88.81 551 ALA A O 1
ATOM 4275 N N . PHE A 1 552 ? 19.001 12.964 16.368 1.00 88.94 552 PHE A N 1
ATOM 4276 C CA . PHE A 1 552 ? 17.607 12.688 15.985 1.00 88.94 552 PHE A CA 1
ATOM 4277 C C . PHE A 1 552 ? 16.611 12.976 17.117 1.00 88.94 552 PHE A C 1
ATOM 4279 O O . PHE A 1 552 ? 15.468 13.342 16.857 1.00 88.94 552 PHE A O 1
ATOM 4286 N N . GLY A 1 553 ? 17.046 12.876 18.376 1.00 84.94 553 GLY A N 1
ATOM 4287 C CA . GLY A 1 553 ? 16.210 13.190 19.536 1.00 84.94 553 GLY A CA 1
ATOM 4288 C C . GLY A 1 553 ? 15.797 14.659 19.640 1.00 84.94 553 GLY A C 1
ATOM 4289 O O . GLY A 1 553 ? 14.864 14.955 20.378 1.00 84.94 553 GLY A O 1
ATOM 4290 N N . ASP A 1 554 ? 16.460 15.563 18.911 1.00 86.81 554 ASP A N 1
ATOM 4291 C CA . ASP A 1 554 ? 16.122 16.991 18.862 1.00 86.81 554 ASP A CA 1
ATOM 4292 C C . ASP A 1 554 ? 15.065 17.343 17.804 1.00 86.81 554 ASP A C 1
ATOM 4294 O O . ASP A 1 554 ? 14.671 18.508 17.705 1.00 86.81 554 ASP A O 1
ATOM 4298 N N . LEU A 1 555 ? 14.618 16.386 16.983 1.00 88.38 555 LEU A N 1
ATOM 4299 C CA . LEU A 1 555 ? 13.593 16.656 15.977 1.00 88.38 555 LEU A CA 1
ATOM 4300 C C . LEU A 1 555 ? 12.226 16.813 16.668 1.00 88.38 555 LEU A C 1
ATOM 4302 O O . LEU A 1 555 ? 11.782 15.897 17.363 1.00 88.38 555 LEU A O 1
ATOM 4306 N N . PRO A 1 556 ? 11.531 17.949 16.473 1.00 84.62 556 PRO A N 1
ATOM 4307 C CA . PRO A 1 556 ? 10.356 18.300 17.274 1.00 84.62 556 PRO A CA 1
ATOM 4308 C C . PRO A 1 556 ? 9.155 17.377 17.026 1.00 84.62 556 PRO A C 1
ATOM 4310 O O . PRO A 1 556 ? 8.407 17.067 17.955 1.00 84.62 556 PRO A O 1
ATOM 4313 N N . SER A 1 557 ? 8.994 16.903 15.790 1.00 85.69 557 SER A N 1
ATOM 4314 C CA . SER A 1 557 ? 7.823 16.137 15.346 1.00 85.69 557 SER A CA 1
ATOM 4315 C C . SER A 1 557 ? 8.138 14.679 15.008 1.00 85.69 557 SER A C 1
ATOM 4317 O O . SER A 1 557 ? 7.268 13.975 14.508 1.00 85.69 557 SER A O 1
ATOM 4319 N N . LEU A 1 558 ? 9.355 14.199 15.296 1.00 85.94 558 LEU A N 1
ATOM 4320 C CA . LEU A 1 558 ? 9.800 12.858 14.912 1.00 85.94 558 LEU A CA 1
ATOM 4321 C C . LEU A 1 558 ? 8.973 11.769 15.604 1.00 85.94 558 LEU A C 1
ATOM 4323 O O . LEU A 1 558 ? 9.013 11.612 16.821 1.00 85.94 558 LEU A O 1
ATOM 4327 N N . ARG A 1 559 ? 8.276 10.960 14.809 1.00 73.88 559 ARG A N 1
ATOM 4328 C CA . ARG A 1 559 ? 7.438 9.843 15.261 1.00 73.88 559 ARG A CA 1
ATOM 4329 C C . ARG A 1 559 ? 8.035 8.493 14.913 1.00 73.88 559 ARG A C 1
ATOM 4331 O O . ARG A 1 559 ? 7.911 7.562 15.707 1.00 73.88 559 ARG A O 1
ATOM 4338 N N . VAL A 1 560 ? 8.665 8.372 13.749 1.00 70.62 560 VAL A N 1
ATOM 4339 C CA . VAL A 1 560 ? 9.271 7.122 13.284 1.00 70.62 560 VAL A CA 1
ATOM 4340 C C . VAL A 1 560 ? 10.711 7.394 12.891 1.00 70.62 560 VAL A C 1
ATOM 4342 O O . VAL A 1 560 ? 10.971 8.197 11.998 1.00 70.62 560 VAL A O 1
ATOM 4345 N N . LEU A 1 561 ? 11.632 6.698 13.552 1.00 83.62 561 LEU A N 1
ATOM 4346 C CA . LEU A 1 561 ? 13.036 6.668 13.174 1.00 83.62 561 LEU A CA 1
ATOM 4347 C C . LEU A 1 561 ? 13.415 5.246 12.783 1.00 83.62 561 LEU A C 1
ATOM 4349 O O . LEU A 1 561 ? 13.445 4.347 13.628 1.00 83.62 561 LEU A O 1
ATOM 4353 N N . GLN A 1 562 ? 13.730 5.059 11.510 1.00 77.00 562 GLN A N 1
ATOM 4354 C CA . GLN A 1 562 ? 14.348 3.854 10.997 1.00 77.00 562 GLN A CA 1
ATOM 4355 C C . GLN A 1 562 ? 15.749 4.206 10.512 1.00 77.00 562 GLN A C 1
ATOM 4357 O O . GLN A 1 562 ? 15.925 5.031 9.625 1.00 77.00 562 GLN A O 1
ATOM 4362 N N . ILE A 1 563 ? 16.762 3.602 11.125 1.00 80.12 563 ILE A N 1
ATOM 4363 C CA . ILE A 1 563 ? 18.135 3.747 10.647 1.00 80.12 563 ILE A CA 1
ATOM 4364 C C . ILE A 1 563 ? 18.795 2.382 10.502 1.00 80.12 563 ILE A C 1
ATOM 4366 O O . ILE A 1 563 ? 18.752 1.541 11.410 1.00 80.12 563 ILE A O 1
ATOM 4370 N N . SER A 1 564 ? 19.388 2.147 9.333 1.00 70.31 564 SER A N 1
ATOM 4371 C CA . SER A 1 564 ? 20.056 0.889 9.002 1.00 70.31 564 SER A CA 1
ATOM 4372 C C . SER A 1 564 ? 21.529 1.084 8.633 1.00 70.31 564 SER A C 1
ATOM 4374 O O . SER A 1 564 ? 21.927 2.144 8.162 1.00 70.31 564 SER A O 1
ATOM 4376 N N . ALA A 1 565 ? 22.341 0.038 8.838 1.00 60.94 565 ALA A N 1
ATOM 4377 C CA . ALA A 1 565 ? 23.794 0.022 8.577 1.00 60.94 565 ALA A CA 1
ATOM 4378 C C . ALA A 1 565 ? 24.665 0.899 9.507 1.00 60.94 565 ALA A C 1
ATOM 4380 O O . ALA A 1 565 ? 25.727 1.381 9.107 1.00 60.94 565 ALA A O 1
ATOM 4381 N N . ASN A 1 566 ? 24.242 1.040 10.764 1.00 62.31 566 ASN A N 1
ATOM 4382 C CA . ASN A 1 566 ? 24.926 1.846 11.777 1.00 62.31 566 ASN A CA 1
ATOM 4383 C C . ASN A 1 566 ? 26.225 1.181 12.277 1.00 62.31 566 ASN A C 1
ATOM 4385 O O . ASN A 1 566 ? 26.363 -0.045 12.249 1.00 62.31 566 ASN A O 1
ATOM 4389 N N . GLN A 1 567 ? 27.156 1.985 12.800 1.00 62.25 567 GLN A N 1
ATOM 4390 C CA . GLN A 1 567 ? 28.192 1.475 13.710 1.00 62.25 567 GLN A CA 1
ATOM 4391 C C . GLN A 1 567 ? 27.525 0.906 14.981 1.00 62.25 567 GLN A C 1
ATOM 4393 O O . GLN A 1 567 ? 26.311 1.034 15.140 1.00 62.25 567 GLN A O 1
ATOM 4398 N N . GLU A 1 568 ? 28.272 0.255 15.881 1.00 65.38 568 GLU A N 1
ATOM 4399 C CA . GLU A 1 568 ? 27.703 -0.145 17.179 1.00 65.38 568 GLU A CA 1
ATOM 4400 C C . GLU A 1 568 ? 27.134 1.095 17.889 1.00 65.38 568 GLU A C 1
ATOM 4402 O O . GLU A 1 568 ? 27.879 1.962 18.339 1.00 65.38 568 GLU A O 1
ATOM 4407 N N . ILE A 1 569 ? 25.802 1.184 17.922 1.00 76.44 569 ILE A N 1
ATOM 4408 C CA . ILE A 1 569 ? 25.054 2.191 18.669 1.00 76.44 569 ILE A CA 1
ATOM 4409 C C . ILE A 1 569 ? 24.885 1.650 20.085 1.00 76.44 569 ILE A C 1
ATOM 4411 O O . ILE A 1 569 ? 24.375 0.540 20.262 1.00 76.44 569 ILE A O 1
ATOM 4415 N N . SER A 1 570 ? 25.320 2.411 21.083 1.00 79.25 570 SER A N 1
ATOM 4416 C CA . SER A 1 570 ? 25.238 2.010 22.484 1.00 79.25 570 SER A CA 1
ATOM 4417 C C . SER A 1 570 ? 23.796 2.025 23.005 1.00 79.25 570 SER A C 1
ATOM 4419 O O . SER A 1 570 ? 22.983 2.878 22.655 1.00 79.25 570 SER A O 1
ATOM 4421 N N . GLU A 1 571 ? 23.468 1.108 23.919 1.00 74.94 571 GLU A N 1
ATOM 4422 C CA . GLU A 1 571 ? 22.176 1.122 24.634 1.00 74.94 571 GLU A CA 1
ATOM 4423 C C . GLU A 1 571 ? 21.948 2.444 25.391 1.00 74.94 571 GLU A C 1
ATOM 4425 O O . GLU A 1 571 ? 20.818 2.911 25.549 1.00 74.94 571 GLU A O 1
ATOM 4430 N N . GLU A 1 572 ? 23.035 3.089 25.817 1.00 82.12 572 GLU A N 1
ATOM 4431 C CA . GLU A 1 572 ? 23.027 4.388 26.487 1.00 82.12 572 GLU A CA 1
ATOM 4432 C C . GLU A 1 572 ? 22.516 5.501 25.564 1.00 82.12 572 GLU A C 1
ATOM 4434 O O . GLU A 1 572 ? 21.659 6.292 25.974 1.00 82.12 572 GLU A O 1
ATOM 4439 N N . SER A 1 573 ? 22.976 5.547 24.309 1.00 81.19 573 SER A N 1
ATOM 4440 C CA . SER A 1 573 ? 22.517 6.540 23.333 1.00 81.19 573 SER A CA 1
ATOM 4441 C C . SER A 1 573 ? 21.066 6.295 22.910 1.00 81.19 573 SER A C 1
ATOM 4443 O O . SER A 1 573 ? 20.302 7.251 22.767 1.00 81.19 573 SER A O 1
ATOM 4445 N N . ILE A 1 574 ? 20.633 5.032 22.824 1.00 78.06 574 ILE A N 1
ATOM 4446 C CA . ILE A 1 574 ? 19.236 4.649 22.559 1.00 78.06 574 ILE A CA 1
ATOM 4447 C C . ILE A 1 574 ? 18.319 5.110 23.695 1.00 78.06 574 ILE A C 1
ATOM 4449 O O . ILE A 1 574 ? 17.264 5.707 23.454 1.00 78.06 574 ILE A O 1
ATOM 4453 N N . ALA A 1 575 ? 18.708 4.849 24.944 1.00 72.62 575 ALA A N 1
ATOM 4454 C CA . ALA A 1 575 ? 17.956 5.285 26.114 1.00 72.62 575 ALA A CA 1
ATOM 4455 C C . ALA A 1 575 ? 17.884 6.819 26.189 1.00 72.62 575 ALA A C 1
ATOM 4457 O O . ALA A 1 575 ? 16.819 7.386 26.451 1.00 72.62 575 ALA A O 1
ATOM 4458 N N . ALA A 1 576 ? 18.995 7.499 25.903 1.00 79.81 576 ALA A N 1
ATOM 4459 C CA . ALA A 1 576 ? 19.057 8.952 25.860 1.00 79.81 576 ALA A CA 1
ATOM 4460 C C . ALA A 1 576 ? 18.196 9.542 24.729 1.00 79.81 576 ALA A C 1
ATOM 4462 O O . ALA A 1 576 ? 17.469 10.500 24.983 1.00 79.81 576 ALA A O 1
ATOM 4463 N N . LEU A 1 577 ? 18.187 8.947 23.531 1.00 83.94 577 LEU A N 1
ATOM 4464 C CA . LEU A 1 577 ? 17.295 9.319 22.426 1.00 83.94 577 LEU A CA 1
ATOM 4465 C C . LEU A 1 577 ? 15.824 9.234 22.849 1.00 83.94 577 LEU A C 1
ATOM 4467 O O . LEU A 1 577 ? 15.087 10.208 22.699 1.00 83.94 577 LEU A O 1
ATOM 4471 N N . LYS A 1 578 ? 15.401 8.095 23.414 1.00 74.31 578 LYS A N 1
ATOM 4472 C CA . LYS A 1 578 ? 14.011 7.878 23.857 1.00 74.31 578 LYS A CA 1
ATOM 4473 C C . LYS A 1 578 ? 13.580 8.865 24.938 1.00 74.31 578 LYS A C 1
ATOM 4475 O O . LYS A 1 578 ? 12.420 9.247 24.989 1.00 74.31 578 LYS A O 1
ATOM 4480 N N . LYS A 1 579 ? 14.507 9.273 25.807 1.00 77.81 579 LYS A N 1
ATOM 4481 C CA . LYS A 1 579 ? 14.248 10.288 26.834 1.00 77.81 579 LYS A CA 1
ATOM 4482 C C . LYS A 1 579 ? 14.183 11.701 26.250 1.00 77.81 579 LYS A C 1
ATOM 4484 O O . LYS A 1 579 ? 13.458 12.542 26.773 1.00 77.81 579 LYS A O 1
ATOM 4489 N N . ARG A 1 580 ? 14.992 11.971 25.225 1.00 82.00 580 ARG A N 1
ATOM 4490 C CA . ARG A 1 580 ? 15.139 13.289 24.602 1.00 82.00 580 ARG A CA 1
ATOM 4491 C C . ARG A 1 580 ? 13.994 13.607 23.644 1.00 82.00 580 ARG A C 1
ATOM 4493 O O . ARG A 1 580 ? 13.535 14.744 23.635 1.00 82.00 580 ARG A O 1
ATOM 4500 N N . SER A 1 581 ? 13.506 12.615 22.900 1.00 78.94 581 SER A N 1
ATOM 4501 C CA . SER A 1 581 ? 12.345 12.779 22.027 1.00 78.94 581 SER A CA 1
ATOM 4502 C C . SER A 1 581 ? 11.036 12.672 22.811 1.00 78.94 581 SER A C 1
ATOM 4504 O O . SER A 1 581 ? 10.800 11.705 23.531 1.00 78.94 581 SER A O 1
ATOM 4506 N N . SER A 1 582 ? 10.159 13.661 22.646 1.00 73.62 582 SER A N 1
ATOM 4507 C CA . SER A 1 582 ? 8.827 13.697 23.263 1.00 73.62 582 SER A CA 1
ATOM 4508 C C . SER A 1 582 ? 7.727 13.067 22.397 1.00 73.62 582 SER A C 1
ATOM 4510 O O . SER A 1 582 ? 6.612 12.871 22.883 1.00 73.62 582 SER A O 1
ATOM 4512 N N . SER A 1 583 ? 8.026 12.764 21.131 1.00 72.06 583 SER A N 1
ATOM 4513 C CA . SER A 1 583 ? 7.063 12.371 20.093 1.00 72.06 583 SER A CA 1
ATOM 4514 C C . SER A 1 583 ? 7.366 11.020 19.429 1.00 72.06 583 SER A C 1
ATOM 4516 O O . SER A 1 583 ? 6.490 10.493 18.739 1.00 72.06 583 SER A O 1
ATOM 4518 N N . LEU A 1 584 ? 8.541 10.421 19.676 1.00 71.19 584 LEU A N 1
ATOM 4519 C CA . LEU A 1 584 ? 8.965 9.159 19.062 1.00 71.19 584 LEU A CA 1
ATOM 4520 C C . LEU A 1 584 ? 8.042 7.993 19.454 1.00 71.19 584 LEU A C 1
ATOM 4522 O O . LEU A 1 584 ? 7.904 7.642 20.625 1.00 71.19 584 LEU A O 1
ATOM 4526 N N . GLN A 1 585 ? 7.432 7.371 18.447 1.00 62.72 585 GLN A N 1
ATOM 4527 C CA . GLN A 1 585 ? 6.510 6.237 18.572 1.00 62.72 585 GLN A CA 1
ATOM 4528 C C . GLN A 1 585 ? 7.172 4.923 18.158 1.00 62.72 585 GLN A C 1
ATOM 4530 O O . GLN A 1 585 ? 6.878 3.876 18.729 1.00 62.72 585 GLN A O 1
ATOM 4535 N N . MET A 1 586 ? 8.058 4.973 17.164 1.00 52.25 586 MET A N 1
ATOM 4536 C CA . MET A 1 586 ? 8.707 3.799 16.596 1.00 52.25 586 MET A CA 1
ATOM 4537 C C . MET A 1 586 ? 10.190 4.067 16.377 1.00 52.25 586 MET A C 1
ATOM 4539 O O . MET A 1 586 ? 10.571 5.067 15.771 1.00 52.25 586 MET A O 1
ATOM 4543 N N . LEU A 1 587 ? 11.014 3.138 16.856 1.00 73.06 587 LEU A N 1
ATOM 4544 C CA . LEU A 1 587 ? 12.455 3.142 16.666 1.00 73.06 587 LEU A CA 1
ATOM 4545 C C . LEU A 1 587 ? 12.877 1.787 16.107 1.00 73.06 587 LEU A C 1
ATOM 4547 O O . LEU A 1 587 ? 12.742 0.772 16.791 1.00 73.06 587 LEU A O 1
ATOM 4551 N N . ASN A 1 588 ? 13.396 1.781 14.885 1.00 63.44 588 ASN A N 1
ATOM 4552 C CA . ASN A 1 588 ? 13.960 0.600 14.251 1.00 63.44 588 ASN A CA 1
ATOM 4553 C C . ASN A 1 588 ? 15.452 0.823 13.992 1.00 63.44 588 ASN A C 1
ATOM 4555 O O . ASN A 1 588 ? 15.842 1.643 13.161 1.00 63.44 588 ASN A O 1
ATOM 4559 N N . LEU A 1 589 ? 16.280 0.078 14.720 1.00 71.12 589 LEU A N 1
ATOM 4560 C CA . LEU A 1 589 ? 17.729 0.082 14.574 1.00 71.12 589 LEU A CA 1
ATOM 4561 C C . LEU A 1 589 ? 18.142 -1.270 14.015 1.00 71.12 589 LEU A C 1
ATOM 4563 O O . LEU A 1 589 ? 18.195 -2.261 14.743 1.00 71.12 589 LEU A O 1
ATOM 4567 N N . SER A 1 590 ? 18.436 -1.324 12.719 1.00 62.88 590 SER A N 1
ATOM 4568 C CA . SER A 1 590 ? 18.942 -2.556 12.118 1.00 62.88 590 SER A CA 1
ATOM 4569 C C . SER A 1 590 ? 20.458 -2.487 11.967 1.00 62.88 590 SER A C 1
ATOM 4571 O O . SER A 1 590 ? 21.008 -1.701 11.191 1.00 62.88 590 SER A O 1
ATOM 4573 N N . GLN A 1 591 ? 21.152 -3.337 12.725 1.00 56.69 591 GLN A N 1
ATOM 4574 C CA . GLN A 1 591 ? 22.594 -3.491 12.595 1.00 56.69 591 GLN A CA 1
ATOM 4575 C C . GLN A 1 591 ? 22.905 -4.323 11.348 1.00 56.69 591 GLN A C 1
ATOM 4577 O O . GLN A 1 591 ? 22.562 -5.502 11.239 1.00 56.69 591 GLN A O 1
ATOM 4582 N N . ARG A 1 592 ? 23.547 -3.685 10.375 1.00 50.44 592 ARG A N 1
ATOM 4583 C CA . ARG A 1 592 ? 24.170 -4.332 9.217 1.00 50.44 592 ARG A CA 1
ATOM 4584 C C . ARG A 1 592 ? 25.596 -3.807 9.137 1.00 50.44 592 ARG A C 1
ATOM 4586 O O . ARG A 1 592 ? 25.822 -2.664 9.516 1.00 50.44 592 ARG A O 1
ATOM 4593 N N . GLU A 1 593 ? 26.543 -4.610 8.645 1.00 51.50 593 GLU A N 1
ATOM 4594 C CA . GLU A 1 593 ? 27.907 -4.108 8.421 1.00 51.50 593 GLU A CA 1
ATOM 4595 C C . GLU A 1 593 ? 27.857 -2.800 7.610 1.00 51.50 593 GLU A C 1
ATOM 4597 O O . GLU A 1 593 ? 27.225 -2.793 6.542 1.00 51.50 593 GLU A O 1
ATOM 4602 N N . PRO A 1 594 ? 28.511 -1.717 8.077 1.00 49.69 594 PRO A N 1
ATOM 4603 C CA . PRO A 1 594 ? 28.515 -0.447 7.371 1.00 49.69 594 PRO A CA 1
ATOM 4604 C C . PRO A 1 594 ? 29.092 -0.657 5.973 1.00 49.69 594 PRO A C 1
ATOM 4606 O O . PRO A 1 594 ? 30.208 -1.159 5.798 1.00 49.69 594 PRO A O 1
ATOM 4609 N N . ARG A 1 595 ? 28.301 -0.301 4.961 1.00 48.88 595 ARG A N 1
ATOM 4610 C CA . ARG A 1 595 ? 28.717 -0.346 3.562 1.00 48.88 595 ARG A CA 1
ATOM 4611 C C . ARG A 1 595 ? 29.271 1.012 3.162 1.00 48.88 595 ARG A C 1
ATOM 4613 O O . ARG A 1 595 ? 28.698 2.047 3.477 1.00 48.88 595 ARG A O 1
ATOM 4620 N N . GLU A 1 596 ? 30.402 0.999 2.480 1.00 51.41 596 GLU A N 1
ATOM 4621 C CA . GLU A 1 596 ? 31.063 2.178 1.941 1.00 51.41 596 GLU A CA 1
ATOM 4622 C C . GLU A 1 596 ? 30.940 2.177 0.427 1.00 51.41 596 GLU A C 1
ATOM 4624 O O . GLU A 1 596 ? 31.136 1.145 -0.226 1.00 51.41 596 GLU A O 1
ATOM 4629 N N . LEU A 1 597 ? 30.641 3.350 -0.125 1.00 46.81 597 LEU A N 1
ATOM 4630 C CA . LEU A 1 597 ? 30.888 3.654 -1.524 1.00 46.81 597 LEU A CA 1
ATOM 4631 C C . LEU A 1 597 ? 32.355 4.055 -1.637 1.00 46.81 597 LEU A C 1
ATOM 4633 O O . LEU A 1 597 ? 32.733 5.180 -1.320 1.00 46.81 597 LEU A O 1
ATOM 4637 N N . VAL A 1 598 ? 33.192 3.112 -2.054 1.00 50.75 598 VAL A N 1
ATOM 4638 C CA . VAL A 1 598 ? 34.591 3.404 -2.355 1.00 50.75 598 VAL A CA 1
ATOM 4639 C C . VAL A 1 598 ? 34.674 3.594 -3.858 1.00 50.75 598 VAL A C 1
ATOM 4641 O O . VAL A 1 598 ? 34.397 2.668 -4.627 1.00 50.75 598 VAL A O 1
ATOM 4644 N N . GLU A 1 599 ? 35.046 4.804 -4.282 1.00 47.03 599 GLU A N 1
ATOM 4645 C CA . GLU A 1 599 ? 35.716 4.948 -5.568 1.00 47.03 599 GLU A CA 1
ATOM 4646 C C . GLU A 1 599 ? 36.937 4.043 -5.487 1.00 47.03 599 GLU A C 1
ATOM 4648 O O . GLU A 1 599 ? 37.865 4.289 -4.711 1.00 47.03 599 GLU A O 1
ATOM 4653 N N . ASN A 1 600 ? 36.924 2.949 -6.248 1.00 49.81 600 ASN A N 1
ATOM 4654 C CA . ASN A 1 600 ? 38.155 2.199 -6.422 1.00 49.81 600 ASN A CA 1
ATOM 4655 C C . ASN A 1 600 ? 39.209 3.159 -7.007 1.00 49.81 600 ASN A C 1
ATOM 4657 O O . ASN A 1 600 ? 38.851 4.223 -7.518 1.00 49.81 600 ASN A O 1
ATOM 4661 N N . ILE A 1 601 ? 40.483 2.760 -6.991 1.00 40.56 601 ILE A N 1
ATOM 4662 C CA . ILE A 1 601 ? 41.680 3.535 -7.392 1.00 40.56 601 ILE A CA 1
ATOM 4663 C C . ILE A 1 601 ? 41.541 4.232 -8.770 1.00 40.56 601 ILE A C 1
ATOM 4665 O O . ILE A 1 601 ? 42.348 5.077 -9.144 1.00 40.56 601 ILE A O 1
ATOM 4669 N N . ASP A 1 602 ? 40.473 3.937 -9.511 1.00 43.25 602 ASP A N 1
ATOM 4670 C CA . ASP A 1 602 ? 40.276 4.265 -10.896 1.00 43.25 602 ASP A CA 1
ATOM 4671 C C . ASP A 1 602 ? 38.885 4.803 -11.300 1.00 43.25 602 ASP A C 1
ATOM 4673 O O . ASP A 1 602 ? 38.624 4.861 -12.503 1.00 43.25 602 ASP A O 1
ATOM 4677 N N . GLY A 1 603 ? 38.045 5.254 -10.357 1.00 45.81 603 GLY A N 1
ATOM 4678 C CA . GLY A 1 603 ? 36.826 6.042 -10.645 1.00 45.81 603 GLY A CA 1
ATOM 4679 C C . GLY A 1 603 ? 35.527 5.247 -10.849 1.00 45.81 603 GLY A C 1
ATOM 4680 O O . GLY A 1 603 ? 34.540 5.798 -11.323 1.00 45.81 603 GLY A O 1
ATOM 4681 N N . ILE A 1 604 ? 35.519 3.956 -10.499 1.00 47.31 604 ILE A N 1
ATOM 4682 C CA . ILE A 1 604 ? 34.308 3.118 -10.456 1.00 47.31 604 ILE A CA 1
ATOM 4683 C C . ILE A 1 604 ? 33.860 3.025 -8.998 1.00 47.31 604 ILE A C 1
ATOM 4685 O O . ILE A 1 604 ? 34.640 2.599 -8.140 1.00 47.31 604 ILE A O 1
ATOM 4689 N N . VAL A 1 605 ? 32.618 3.422 -8.718 1.00 50.44 605 VAL A N 1
ATOM 4690 C CA . VAL A 1 605 ? 32.051 3.425 -7.364 1.00 50.44 605 VAL A CA 1
ATOM 4691 C C . VAL A 1 605 ? 31.482 2.044 -7.053 1.00 50.44 605 VAL A C 1
ATOM 4693 O O . VAL A 1 605 ? 30.511 1.603 -7.666 1.00 50.44 605 VAL A O 1
ATOM 4696 N N . ILE A 1 606 ? 32.073 1.347 -6.082 1.00 52.97 606 ILE A N 1
ATOM 4697 C CA . ILE A 1 606 ? 31.596 0.033 -5.639 1.00 52.97 606 ILE A CA 1
ATOM 4698 C C . ILE A 1 606 ? 31.088 0.159 -4.202 1.00 52.97 606 ILE A C 1
ATOM 4700 O O . ILE A 1 606 ? 31.748 0.738 -3.344 1.00 52.97 606 ILE A O 1
ATOM 4704 N N . GLU A 1 607 ? 29.912 -0.404 -3.928 1.00 49.12 607 GLU A N 1
ATOM 4705 C CA . GLU A 1 607 ? 29.360 -0.501 -2.574 1.00 49.12 607 GLU A CA 1
ATOM 4706 C C . GLU A 1 607 ? 29.804 -1.813 -1.903 1.00 49.12 607 GLU A C 1
ATOM 4708 O O . GLU A 1 607 ? 29.631 -2.896 -2.472 1.00 49.12 607 GLU A O 1
ATOM 4713 N N . GLY A 1 608 ? 30.310 -1.737 -0.673 1.00 55.50 608 GLY A N 1
ATOM 4714 C CA . GLY A 1 608 ? 30.616 -2.904 0.158 1.00 55.50 608 GLY A CA 1
ATOM 4715 C C . GLY A 1 608 ? 31.269 -2.522 1.485 1.00 55.50 608 GLY A C 1
ATOM 4716 O O . GLY A 1 608 ? 31.605 -1.365 1.693 1.00 55.50 608 GLY A O 1
ATOM 4717 N N . SER A 1 609 ? 31.423 -3.464 2.417 1.00 55.31 609 SER A N 1
ATOM 4718 C CA . SER A 1 609 ? 32.087 -3.187 3.702 1.00 55.31 609 SER A CA 1
ATOM 4719 C C . SER A 1 609 ? 33.579 -2.832 3.546 1.00 55.31 609 SER A C 1
ATOM 4721 O O . SER A 1 609 ? 34.206 -3.129 2.526 1.00 55.31 609 SER A O 1
ATOM 4723 N N . LYS A 1 610 ? 34.207 -2.233 4.569 1.00 62.31 610 LYS A N 1
ATOM 4724 C CA . LYS A 1 610 ? 35.671 -1.999 4.579 1.00 62.31 610 LYS A CA 1
ATOM 4725 C C . LYS A 1 610 ? 36.463 -3.273 4.299 1.00 62.31 610 LYS A C 1
ATOM 4727 O O . LYS A 1 610 ? 37.464 -3.257 3.581 1.00 62.31 610 LYS A O 1
ATOM 4732 N N . GLU A 1 611 ? 36.004 -4.393 4.851 1.00 63.34 611 GLU A N 1
ATOM 4733 C CA . GLU A 1 611 ? 36.615 -5.692 4.603 1.00 63.34 611 GLU A CA 1
ATOM 4734 C C . GLU A 1 611 ? 36.442 -6.124 3.141 1.00 63.34 611 GLU A C 1
ATOM 4736 O O . GLU A 1 611 ? 37.400 -6.582 2.515 1.00 63.34 611 GLU A O 1
ATOM 4741 N N . PHE A 1 612 ? 35.252 -5.920 2.569 1.00 61.69 612 PHE A N 1
ATOM 4742 C CA . PHE A 1 612 ? 34.982 -6.149 1.152 1.00 61.69 612 PHE A CA 1
ATOM 4743 C C . PHE A 1 612 ? 35.942 -5.357 0.253 1.00 61.69 612 PHE A C 1
ATOM 4745 O O . PHE A 1 612 ? 36.558 -5.940 -0.642 1.00 61.69 612 PHE A O 1
ATOM 4752 N N . HIS A 1 613 ? 36.142 -4.067 0.527 1.00 65.62 613 HIS A N 1
ATOM 4753 C CA . HIS A 1 613 ? 37.046 -3.215 -0.251 1.00 65.62 613 HIS A CA 1
ATOM 4754 C C . HIS A 1 613 ? 38.509 -3.605 -0.065 1.00 65.62 613 HIS A C 1
ATOM 4756 O O . HIS A 1 613 ? 39.229 -3.782 -1.045 1.00 65.62 613 HIS A O 1
ATOM 4762 N N . SER A 1 614 ? 38.939 -3.863 1.174 1.00 70.19 614 SER A N 1
ATOM 4763 C CA . SER A 1 614 ? 40.285 -4.371 1.470 1.00 70.19 614 SER A CA 1
ATOM 4764 C C . SER A 1 614 ? 40.588 -5.667 0.710 1.00 70.19 614 SER A C 1
ATOM 4766 O O . SER A 1 614 ? 41.686 -5.844 0.177 1.00 70.19 614 SER A O 1
ATOM 4768 N N . ARG A 1 615 ? 39.612 -6.578 0.617 1.00 70.81 615 ARG A N 1
ATOM 4769 C CA . ARG A 1 615 ? 39.738 -7.831 -0.139 1.00 70.81 615 ARG A CA 1
ATOM 4770 C C . ARG A 1 615 ? 39.833 -7.586 -1.648 1.00 70.81 615 ARG A C 1
ATOM 4772 O O . ARG A 1 615 ? 40.685 -8.204 -2.280 1.00 70.81 615 ARG A O 1
ATOM 4779 N N . LEU A 1 616 ? 39.035 -6.676 -2.217 1.00 71.25 616 LEU A N 1
ATOM 4780 C CA . LEU A 1 616 ? 39.125 -6.317 -3.641 1.00 71.25 616 LEU A CA 1
ATOM 4781 C C . LEU A 1 616 ? 40.482 -5.694 -3.991 1.00 71.25 616 LEU A C 1
ATOM 4783 O O . LEU A 1 616 ? 41.131 -6.144 -4.935 1.00 71.25 616 LEU A O 1
ATOM 4787 N N . THR A 1 617 ? 40.968 -4.737 -3.197 1.00 72.19 617 THR A N 1
ATOM 4788 C CA . THR A 1 617 ? 42.283 -4.107 -3.405 1.00 72.19 617 THR A CA 1
ATOM 4789 C C . THR A 1 617 ? 43.420 -5.125 -3.318 1.00 72.19 617 THR A C 1
ATOM 4791 O O . THR A 1 617 ? 44.380 -5.052 -4.080 1.00 72.19 617 THR A O 1
ATOM 4794 N N . LYS A 1 618 ? 43.297 -6.146 -2.456 1.00 77.75 618 LYS A N 1
ATOM 4795 C CA . LYS A 1 618 ? 44.272 -7.245 -2.358 1.00 77.75 618 LYS A CA 1
ATOM 4796 C C . LYS A 1 618 ? 44.343 -8.133 -3.606 1.00 77.75 618 LYS A C 1
ATOM 4798 O O . LYS A 1 618 ? 45.312 -8.889 -3.693 1.00 77.75 618 LYS A O 1
ATOM 4803 N N . LEU A 1 619 ? 43.362 -8.100 -4.511 1.00 77.94 619 LEU A N 1
ATOM 4804 C CA . LEU A 1 619 ? 43.367 -8.868 -5.766 1.00 77.94 619 LEU A CA 1
ATOM 4805 C C . LEU A 1 619 ? 44.045 -8.109 -6.908 1.00 77.94 619 LEU A C 1
ATOM 4807 O O . LEU A 1 619 ? 44.657 -8.732 -7.776 1.00 77.94 619 LEU A O 1
ATOM 4811 N N . ILE A 1 620 ? 43.955 -6.778 -6.909 1.00 83.94 620 ILE A N 1
ATOM 4812 C CA . ILE A 1 620 ? 44.547 -5.942 -7.954 1.00 83.94 620 ILE A CA 1
ATOM 4813 C C . ILE A 1 620 ? 46.068 -6.147 -7.987 1.00 83.94 620 ILE A C 1
ATOM 4815 O O . ILE A 1 620 ? 46.744 -6.189 -6.960 1.00 83.94 620 ILE A O 1
ATOM 4819 N N . GLY A 1 621 ? 46.617 -6.327 -9.187 1.00 82.81 621 GLY A N 1
ATOM 4820 C CA . GLY A 1 621 ? 48.043 -6.566 -9.407 1.00 82.81 621 GLY A CA 1
ATOM 4821 C C . GLY A 1 621 ? 48.522 -7.990 -9.097 1.00 82.81 621 GLY A C 1
ATOM 4822 O O . GLY A 1 621 ? 49.705 -8.279 -9.310 1.00 82.81 621 GLY A O 1
ATOM 4823 N N . LYS A 1 622 ? 47.641 -8.892 -8.649 1.00 88.06 622 LYS A N 1
ATOM 4824 C CA . LYS A 1 622 ? 47.945 -10.319 -8.460 1.00 88.06 622 LYS A CA 1
ATOM 4825 C C . LYS A 1 622 ? 47.472 -11.158 -9.641 1.00 88.06 622 LYS A C 1
ATOM 4827 O O . LYS A 1 622 ? 46.650 -10.715 -10.443 1.00 88.06 622 LYS A O 1
ATOM 4832 N N . ALA A 1 623 ? 48.017 -12.368 -9.746 1.00 87.75 623 ALA A N 1
ATOM 4833 C CA . ALA A 1 623 ? 47.504 -13.370 -10.671 1.00 87.75 623 ALA A CA 1
ATOM 4834 C C . ALA A 1 623 ? 46.050 -13.729 -10.305 1.00 87.75 623 ALA A C 1
ATOM 4836 O O . ALA A 1 623 ? 45.722 -13.754 -9.112 1.00 87.75 623 ALA A O 1
ATOM 4837 N N . PRO A 1 624 ? 45.178 -13.985 -11.296 1.00 88.25 624 PRO A N 1
ATOM 4838 C CA . PRO A 1 624 ? 43.806 -14.381 -11.034 1.00 88.25 624 PRO A CA 1
ATOM 4839 C C . PRO A 1 624 ? 43.760 -15.725 -10.290 1.00 88.25 624 PRO A C 1
ATOM 4841 O O . PRO A 1 624 ? 44.530 -16.631 -10.623 1.00 88.25 624 PRO A O 1
ATOM 4844 N N . PRO A 1 625 ? 42.873 -15.890 -9.293 1.00 85.88 625 PRO A N 1
ATOM 4845 C CA . PRO A 1 625 ? 42.635 -17.196 -8.692 1.00 85.88 625 PRO A CA 1
ATOM 4846 C C . PRO A 1 625 ? 42.122 -18.199 -9.736 1.00 85.88 625 PRO A C 1
ATOM 4848 O O . PRO A 1 625 ? 41.489 -17.819 -10.723 1.00 85.88 625 PRO A O 1
ATOM 4851 N N . LYS A 1 626 ? 42.352 -19.494 -9.504 1.00 83.88 626 LYS A N 1
ATOM 4852 C CA . LYS A 1 626 ? 41.825 -20.555 -10.375 1.00 83.88 626 LYS A CA 1
ATOM 4853 C C . LYS A 1 626 ? 40.293 -20.541 -10.413 1.00 83.88 626 LYS A C 1
ATOM 4855 O O . LYS A 1 626 ? 39.644 -20.115 -9.453 1.00 83.88 626 LYS A O 1
ATOM 4860 N N . ILE A 1 627 ? 39.723 -21.036 -11.510 1.00 86.00 627 ILE A N 1
ATOM 4861 C CA . ILE A 1 627 ? 38.287 -21.302 -11.626 1.00 86.00 627 ILE A CA 1
ATOM 4862 C C . ILE A 1 627 ? 38.063 -22.794 -11.356 1.00 86.00 627 ILE A C 1
ATOM 4864 O O . ILE A 1 627 ? 38.654 -23.653 -12.005 1.00 86.00 627 ILE A O 1
ATOM 4868 N N . VAL A 1 628 ? 37.227 -23.106 -10.372 1.00 83.81 628 VAL A N 1
ATOM 4869 C CA . VAL A 1 628 ? 36.833 -24.466 -9.996 1.00 83.81 628 VAL A CA 1
ATOM 4870 C C . VAL A 1 628 ? 35.562 -24.813 -10.767 1.00 83.81 628 VAL A C 1
ATOM 4872 O O . VAL A 1 628 ? 34.452 -24.522 -10.318 1.00 83.81 628 VAL A O 1
ATOM 4875 N N . ALA A 1 629 ? 35.715 -25.401 -11.951 1.00 81.38 629 ALA A N 1
ATOM 4876 C CA . ALA A 1 629 ? 34.582 -25.805 -12.771 1.00 81.38 629 ALA A CA 1
ATOM 4877 C C . ALA A 1 629 ? 34.032 -27.178 -12.343 1.00 81.38 629 ALA A C 1
ATOM 4879 O O . ALA A 1 629 ? 34.691 -27.955 -11.646 1.00 81.38 629 ALA A O 1
ATOM 4880 N N . VAL A 1 630 ? 32.803 -27.493 -12.764 1.00 78.88 630 VAL A N 1
ATOM 4881 C CA . VAL A 1 630 ? 32.183 -28.814 -12.544 1.00 78.88 630 VAL A CA 1
ATOM 4882 C C . VAL A 1 630 ? 33.044 -29.941 -13.133 1.00 78.88 630 VAL A C 1
ATOM 4884 O O . VAL A 1 630 ? 33.182 -30.982 -12.491 1.00 78.88 630 VAL A O 1
ATOM 4887 N N . ASP A 1 631 ? 33.685 -29.692 -14.277 1.00 76.62 631 ASP A N 1
ATOM 4888 C CA . ASP A 1 631 ? 34.476 -30.676 -15.031 1.00 76.62 631 ASP A CA 1
ATOM 4889 C C . ASP A 1 631 ? 35.987 -30.650 -14.707 1.00 76.62 631 ASP A C 1
ATOM 4891 O O . ASP A 1 631 ? 36.779 -31.312 -15.375 1.00 76.62 631 ASP A O 1
ATOM 4895 N N . GLY A 1 632 ? 36.408 -29.901 -13.680 1.00 80.75 632 GLY A N 1
ATOM 4896 C CA . GLY A 1 632 ? 37.809 -29.809 -13.250 1.00 80.75 632 GLY A CA 1
ATOM 4897 C C . GLY A 1 632 ? 38.284 -28.378 -12.993 1.00 80.75 632 GLY A C 1
ATOM 4898 O O . GLY A 1 632 ? 37.514 -27.421 -13.052 1.00 80.75 632 GLY A O 1
ATOM 4899 N N . GLU A 1 633 ? 39.569 -28.214 -12.677 1.00 80.94 633 GLU A N 1
ATOM 4900 C CA . GLU A 1 633 ? 40.167 -26.878 -12.577 1.00 80.94 633 GLU A CA 1
ATOM 4901 C C . GLU A 1 633 ? 40.346 -26.268 -13.974 1.00 80.94 633 GLU A C 1
ATOM 4903 O O . GLU A 1 633 ? 40.922 -26.892 -14.863 1.00 80.94 633 GLU A O 1
ATOM 4908 N N . PHE A 1 634 ? 39.885 -25.030 -14.152 1.00 85.75 634 PHE A N 1
ATOM 4909 C CA . PHE A 1 634 ? 40.066 -24.261 -15.376 1.00 85.75 634 PHE A CA 1
ATOM 4910 C C . PHE A 1 634 ? 41.149 -23.197 -15.166 1.00 85.75 634 PHE A C 1
ATOM 4912 O O . PHE A 1 634 ? 41.004 -22.288 -14.339 1.00 85.75 634 PHE A O 1
ATOM 4919 N N . ASP A 1 635 ? 42.252 -23.336 -15.904 1.00 84.44 635 ASP A N 1
ATOM 4920 C CA . ASP A 1 635 ? 43.401 -22.438 -15.819 1.00 84.44 635 ASP A CA 1
ATOM 4921 C C . ASP A 1 635 ? 43.231 -21.232 -16.753 1.00 84.44 635 ASP A C 1
ATOM 4923 O O . ASP A 1 635 ? 43.022 -21.373 -17.959 1.00 84.44 635 ASP A O 1
ATOM 4927 N N . LEU A 1 636 ? 43.336 -20.029 -16.187 1.00 86.62 636 LEU A N 1
ATOM 4928 C CA . LEU A 1 636 ? 43.270 -18.775 -16.936 1.00 86.62 636 LEU A CA 1
ATOM 4929 C C . LEU A 1 636 ? 44.601 -18.397 -17.589 1.00 86.62 636 LEU A C 1
ATOM 4931 O O . LEU A 1 636 ? 44.619 -17.485 -18.415 1.00 86.62 636 LEU A O 1
ATOM 4935 N N . SER A 1 637 ? 45.700 -19.082 -17.257 1.00 85.19 637 SER A N 1
ATOM 4936 C CA . SER A 1 637 ? 47.026 -18.778 -17.800 1.00 85.19 637 SER A CA 1
ATOM 4937 C C . SER A 1 637 ? 47.097 -18.881 -19.326 1.00 85.19 637 SER A C 1
ATOM 4939 O O . SER A 1 637 ? 47.832 -18.127 -19.961 1.00 85.19 637 SER A O 1
ATOM 4941 N N . GLN A 1 638 ? 46.254 -19.729 -19.924 1.00 85.62 638 GLN A N 1
ATOM 4942 C CA . GLN A 1 638 ? 46.120 -19.882 -21.376 1.00 85.62 638 GLN A CA 1
ATOM 4943 C C . GLN A 1 638 ? 45.599 -18.620 -22.096 1.00 85.62 638 GLN A C 1
ATOM 4945 O O . GLN A 1 638 ? 45.759 -18.506 -23.307 1.00 85.62 638 GLN A O 1
ATOM 4950 N N . PHE A 1 639 ? 44.995 -17.675 -21.366 1.00 86.44 639 PHE A N 1
ATOM 4951 C CA . PHE A 1 639 ? 44.504 -16.393 -21.892 1.00 86.44 639 PHE A CA 1
ATOM 4952 C C . PHE A 1 639 ? 45.461 -15.226 -21.591 1.00 86.44 639 PHE A C 1
ATOM 4954 O O . PHE A 1 639 ? 45.176 -14.068 -21.897 1.00 86.44 639 PHE A O 1
ATOM 4961 N N . PHE A 1 640 ? 46.612 -15.492 -20.963 1.00 86.94 640 PHE A N 1
ATOM 4962 C CA . PHE A 1 640 ? 47.608 -14.451 -20.714 1.00 86.94 640 PHE A CA 1
ATOM 4963 C C . PHE A 1 640 ? 48.280 -14.018 -22.025 1.00 86.94 640 PHE A C 1
ATOM 4965 O O . PHE A 1 640 ? 48.332 -14.756 -23.003 1.00 86.94 640 PHE A O 1
ATOM 4972 N N . GLY A 1 641 ? 48.793 -12.788 -22.056 1.00 84.44 641 GLY A N 1
ATOM 4973 C CA . GLY A 1 641 ? 49.324 -12.153 -23.267 1.00 84.44 641 GLY A CA 1
ATOM 4974 C C . GLY A 1 641 ? 48.313 -11.257 -23.987 1.00 84.44 641 GLY A C 1
ATOM 4975 O O . GLY A 1 641 ? 48.727 -10.302 -24.644 1.00 84.44 641 GLY A O 1
ATOM 4976 N N . LYS A 1 642 ? 47.008 -11.468 -23.775 1.00 90.31 642 LY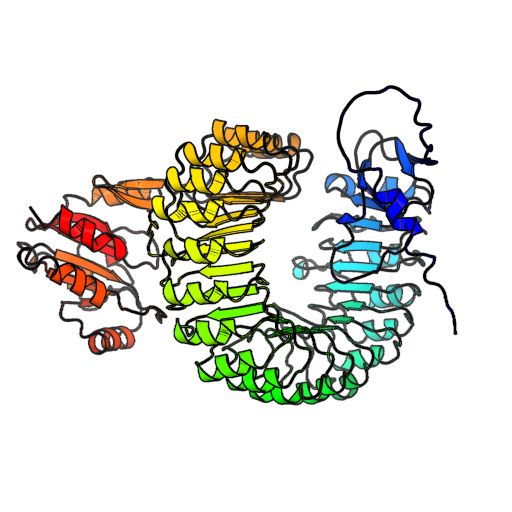S A N 1
ATOM 4977 C CA . LYS A 1 642 ? 45.931 -10.607 -24.280 1.00 90.31 642 LYS A CA 1
ATOM 4978 C C . LYS A 1 642 ? 45.096 -10.010 -23.143 1.00 90.31 642 LYS A C 1
ATOM 4980 O O . LYS A 1 642 ? 45.028 -10.589 -22.055 1.00 90.31 642 LYS A O 1
ATOM 4985 N N . PRO A 1 643 ? 44.483 -8.832 -23.342 1.00 92.69 643 PRO A N 1
ATOM 4986 C CA . PRO A 1 643 ? 43.486 -8.320 -22.412 1.00 92.69 643 PRO A CA 1
ATOM 4987 C C . PRO A 1 643 ? 42.317 -9.298 -22.290 1.00 92.69 643 PRO A C 1
ATOM 4989 O O . PRO A 1 643 ? 41.732 -9.676 -23.298 1.00 92.69 643 PRO A O 1
ATOM 4992 N N . THR A 1 644 ? 41.974 -9.716 -21.074 1.00 94.06 644 THR A N 1
ATOM 4993 C CA . THR A 1 644 ? 40.925 -10.724 -20.856 1.00 94.06 644 THR A CA 1
ATOM 4994 C C . THR A 1 644 ? 39.864 -10.210 -19.893 1.00 94.06 644 THR A C 1
ATOM 4996 O O . THR A 1 644 ? 40.181 -9.716 -18.811 1.00 94.06 644 THR A O 1
ATOM 4999 N N . ILE A 1 645 ? 38.596 -10.353 -20.270 1.00 93.12 645 ILE A N 1
ATOM 5000 C CA . ILE A 1 645 ? 37.423 -10.118 -19.431 1.00 93.12 645 ILE A CA 1
ATOM 5001 C C . ILE A 1 645 ? 36.979 -11.462 -18.853 1.00 93.12 645 ILE A C 1
ATOM 5003 O O . ILE A 1 645 ? 36.616 -12.366 -19.599 1.00 93.12 645 ILE A O 1
ATOM 5007 N N . VAL A 1 646 ? 36.955 -11.595 -17.529 1.00 91.12 646 VAL A N 1
ATOM 5008 C CA . VAL A 1 646 ? 36.329 -12.747 -16.863 1.00 91.12 646 VAL A CA 1
ATOM 5009 C C . VAL A 1 646 ? 34.955 -12.327 -16.373 1.00 91.12 646 VAL A C 1
ATOM 5011 O O . VAL A 1 646 ? 34.845 -11.496 -15.471 1.00 91.12 646 VAL A O 1
ATOM 5014 N N . HIS A 1 647 ? 33.911 -12.887 -16.973 1.00 89.06 647 HIS A N 1
ATOM 5015 C CA . HIS A 1 647 ? 32.524 -12.562 -16.678 1.00 89.06 647 HIS A CA 1
ATOM 5016 C C . HIS A 1 647 ? 31.900 -13.647 -15.806 1.00 89.06 647 HIS A C 1
ATOM 5018 O O . HIS A 1 647 ? 31.752 -14.788 -16.233 1.00 89.06 647 HIS A O 1
ATOM 5024 N N .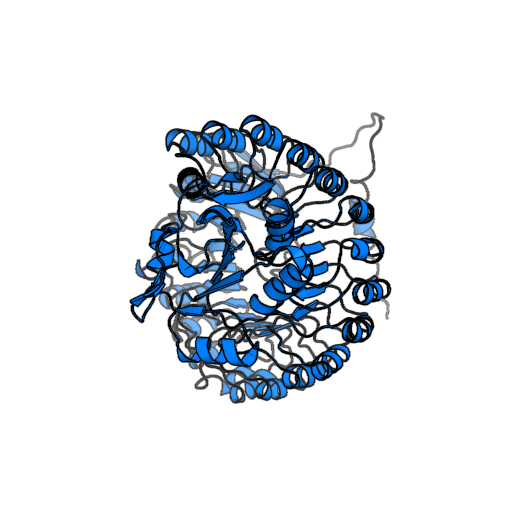 PHE A 1 648 ? 31.500 -13.285 -14.592 1.00 83.62 648 PHE A N 1
ATOM 5025 C CA . PHE A 1 648 ? 30.740 -14.157 -13.717 1.00 83.62 648 PHE A CA 1
ATOM 5026 C C . PHE A 1 648 ? 29.266 -13.770 -13.725 1.00 83.62 648 PHE A C 1
ATOM 5028 O O . PHE A 1 648 ? 28.944 -12.638 -13.364 1.00 83.62 648 PHE A O 1
ATOM 5035 N N . TRP A 1 649 ? 28.376 -14.719 -14.014 1.00 75.94 649 TRP A N 1
ATOM 5036 C CA . TRP A 1 649 ? 26.935 -14.453 -13.993 1.00 75.94 649 TRP A CA 1
ATOM 5037 C C . TRP A 1 649 ? 26.102 -15.604 -13.445 1.00 75.94 649 TRP A C 1
ATOM 5039 O O . TRP A 1 649 ? 26.578 -16.730 -13.249 1.00 75.94 649 TRP A O 1
ATOM 5049 N N . ARG A 1 650 ? 24.828 -15.313 -13.180 1.00 69.06 650 ARG A N 1
ATOM 5050 C CA . ARG A 1 650 ? 23.827 -16.306 -12.795 1.00 69.06 650 ARG A CA 1
ATOM 5051 C C . ARG A 1 650 ? 22.617 -16.228 -13.719 1.00 69.06 650 ARG A C 1
ATOM 5053 O O . ARG A 1 650 ? 22.014 -15.178 -13.858 1.00 69.06 650 ARG A O 1
ATOM 5060 N N . SER A 1 651 ? 22.178 -17.367 -14.248 1.00 58.72 651 SER A N 1
ATOM 5061 C CA . SER A 1 651 ? 20.887 -17.437 -14.935 1.00 58.72 651 SER A CA 1
ATOM 5062 C C . SER A 1 651 ? 19.733 -17.140 -13.973 1.00 58.72 651 SER A C 1
ATOM 5064 O O . SER A 1 651 ? 19.477 -17.911 -13.043 1.00 58.72 651 SER A O 1
ATOM 5066 N N . ARG A 1 652 ? 19.030 -16.032 -14.202 1.00 53.06 652 ARG A N 1
ATOM 5067 C CA . ARG A 1 652 ? 17.659 -15.808 -13.734 1.00 53.06 652 ARG A CA 1
ATOM 5068 C C . ARG A 1 652 ? 16.721 -15.929 -14.945 1.00 53.06 652 ARG A C 1
ATOM 5070 O O . ARG A 1 652 ? 17.187 -15.771 -16.070 1.00 53.06 652 ARG A O 1
ATOM 5077 N N . PRO A 1 653 ? 15.426 -16.230 -14.767 1.00 42.84 653 PRO A N 1
ATOM 5078 C CA . PRO A 1 653 ? 14.444 -15.876 -15.788 1.00 42.84 653 PRO A CA 1
ATOM 5079 C C . PRO A 1 653 ? 14.493 -14.346 -15.935 1.00 42.84 653 PRO A C 1
ATOM 5081 O O . PRO A 1 653 ? 14.173 -13.636 -14.983 1.00 42.84 653 PRO A O 1
ATOM 5084 N N . TYR A 1 654 ? 15.032 -13.843 -17.048 1.00 47.81 654 TYR A N 1
ATOM 5085 C CA . TYR A 1 654 ? 15.250 -12.409 -17.254 1.00 47.81 654 TYR A CA 1
ATOM 5086 C C . TYR A 1 654 ? 14.074 -11.789 -18.020 1.00 47.81 654 TYR A C 1
ATOM 5088 O O . TYR A 1 654 ? 13.742 -12.241 -19.108 1.00 47.81 654 TYR A O 1
ATOM 5096 N N . ASN A 1 655 ? 13.517 -10.714 -17.449 1.00 42.69 655 ASN A N 1
ATOM 5097 C CA . ASN A 1 655 ? 12.686 -9.699 -18.114 1.00 42.69 655 ASN A CA 1
ATOM 5098 C C . ASN A 1 655 ? 13.562 -8.523 -18.626 1.00 42.69 655 ASN A C 1
ATOM 5100 O O . ASN A 1 655 ? 13.141 -7.373 -18.582 1.00 42.69 655 ASN A O 1
ATOM 5104 N N . GLN A 1 656 ? 14.824 -8.761 -19.005 1.00 46.72 656 GLN A N 1
ATOM 5105 C CA . GLN A 1 656 ? 15.682 -7.718 -19.592 1.00 46.72 656 GLN A CA 1
ATOM 5106 C C . GLN A 1 656 ? 15.638 -7.827 -21.120 1.00 46.72 656 GLN A C 1
ATOM 5108 O O . GLN A 1 656 ? 15.702 -8.934 -21.646 1.00 46.72 656 GLN A O 1
ATOM 5113 N N . GLU A 1 657 ? 15.570 -6.692 -21.824 1.00 44.78 657 GLU A N 1
ATOM 5114 C CA . GLU A 1 657 ? 15.521 -6.629 -23.298 1.00 44.78 657 GLU A CA 1
ATOM 5115 C C . GLU A 1 657 ? 16.770 -7.207 -23.985 1.00 44.78 657 GLU A C 1
ATOM 5117 O O . GLU A 1 657 ? 16.725 -7.522 -25.172 1.00 44.78 657 GLU A O 1
ATOM 5122 N N . LYS A 1 658 ? 17.895 -7.341 -23.263 1.00 63.97 658 LYS A N 1
ATOM 5123 C CA . LYS A 1 658 ? 19.173 -7.771 -23.837 1.00 63.97 658 LYS A CA 1
ATOM 5124 C C . LYS A 1 658 ? 20.029 -8.576 -22.850 1.00 63.97 658 LYS A C 1
ATOM 5126 O O . LYS A 1 658 ? 20.224 -8.124 -21.720 1.00 63.97 658 LYS A O 1
ATOM 5131 N N . PRO A 1 659 ? 20.572 -9.741 -23.246 1.00 71.62 659 PRO A N 1
ATOM 5132 C CA . PRO A 1 659 ? 21.402 -10.571 -22.377 1.00 71.62 659 PRO A CA 1
ATOM 5133 C C . PRO A 1 659 ? 22.775 -9.921 -22.089 1.00 71.62 659 PRO A C 1
ATOM 5135 O O . PRO A 1 659 ? 23.327 -9.213 -22.938 1.00 71.62 659 PRO A O 1
ATOM 5138 N N . PRO A 1 660 ? 23.408 -10.223 -20.937 1.00 74.38 660 PRO A N 1
ATOM 5139 C CA . PRO A 1 660 ? 24.766 -9.779 -20.619 1.00 74.38 660 PRO A CA 1
ATOM 5140 C C . PRO A 1 660 ? 25.827 -10.076 -21.689 1.00 74.38 660 PRO A C 1
ATOM 5142 O O . PRO A 1 660 ? 26.792 -9.326 -21.835 1.00 74.38 660 PRO A O 1
ATOM 5145 N N . SER A 1 661 ? 25.672 -11.168 -22.441 1.00 80.69 661 SER A N 1
ATOM 5146 C CA . SER A 1 661 ? 26.586 -11.516 -23.531 1.00 80.69 661 SER A CA 1
ATOM 5147 C C . SER A 1 661 ? 26.604 -10.444 -24.614 1.00 80.69 661 SER A C 1
ATOM 5149 O O . SER A 1 661 ? 27.670 -9.936 -24.951 1.00 80.69 661 SER A O 1
ATOM 5151 N N . ASP A 1 662 ? 25.444 -10.017 -25.093 1.00 81.88 662 ASP A N 1
ATOM 5152 C CA . ASP A 1 662 ? 25.368 -9.061 -26.196 1.00 81.88 662 ASP A CA 1
ATOM 5153 C C . ASP A 1 662 ? 25.948 -7.704 -25.793 1.00 81.88 662 ASP A C 1
ATOM 5155 O O . ASP A 1 662 ? 26.646 -7.069 -26.580 1.00 81.88 662 ASP A O 1
ATOM 5159 N N . HIS A 1 663 ? 25.733 -7.279 -24.543 1.00 81.12 663 HIS A N 1
ATOM 5160 C CA . HIS A 1 663 ? 26.329 -6.043 -24.034 1.00 81.12 663 HIS A CA 1
ATOM 5161 C C . HIS A 1 663 ? 27.864 -6.109 -24.029 1.00 81.12 663 HIS A C 1
ATOM 5163 O O . HIS A 1 663 ? 28.535 -5.161 -24.436 1.00 81.12 663 HIS A O 1
ATOM 5169 N N . ILE A 1 664 ? 28.445 -7.239 -23.610 1.00 86.62 664 ILE A N 1
ATOM 5170 C CA . ILE A 1 664 ? 29.901 -7.443 -23.645 1.00 86.62 664 ILE A CA 1
ATOM 5171 C C . ILE A 1 664 ? 30.412 -7.416 -25.092 1.00 86.62 664 ILE A C 1
ATOM 5173 O O . ILE A 1 664 ? 31.418 -6.759 -25.366 1.00 86.62 664 ILE A O 1
ATOM 5177 N N . ALA A 1 665 ? 29.717 -8.085 -26.016 1.00 86.88 665 ALA A N 1
ATOM 5178 C CA . ALA A 1 665 ? 30.081 -8.112 -27.430 1.00 86.88 665 ALA A CA 1
ATOM 5179 C C . ALA A 1 665 ? 30.080 -6.704 -28.051 1.00 86.88 665 ALA A C 1
ATOM 5181 O O . ALA A 1 665 ? 31.031 -6.336 -28.741 1.00 86.88 665 ALA A O 1
ATOM 5182 N N . GLU A 1 666 ? 29.071 -5.884 -27.749 1.00 86.44 666 GLU A N 1
ATOM 5183 C CA . GLU A 1 666 ? 29.001 -4.492 -28.206 1.00 86.44 666 GLU A CA 1
ATOM 5184 C C . GLU A 1 666 ? 30.133 -3.633 -27.667 1.00 86.44 666 GLU A C 1
ATOM 5186 O O . GLU A 1 666 ? 30.716 -2.841 -28.408 1.00 86.44 666 GLU A O 1
ATOM 5191 N N . VAL A 1 667 ? 30.467 -3.784 -26.384 1.00 86.06 667 VAL A N 1
ATOM 5192 C CA . VAL A 1 667 ? 31.596 -3.058 -25.806 1.00 86.06 667 VAL A CA 1
ATOM 5193 C C . VAL A 1 667 ? 32.888 -3.461 -26.510 1.00 86.06 667 VAL A C 1
ATOM 5195 O O . VAL A 1 667 ? 33.644 -2.583 -26.909 1.00 86.06 667 VAL A O 1
ATOM 5198 N N . ILE A 1 668 ? 33.133 -4.754 -26.731 1.00 88.75 668 ILE A N 1
ATOM 5199 C CA . ILE A 1 668 ? 34.342 -5.234 -27.422 1.00 88.75 668 ILE A CA 1
ATOM 5200 C C . ILE A 1 668 ? 34.403 -4.722 -28.862 1.00 88.75 668 ILE A C 1
ATOM 5202 O O . ILE A 1 668 ? 35.465 -4.283 -29.302 1.00 88.75 668 ILE A O 1
ATOM 5206 N N . ALA A 1 669 ? 33.274 -4.692 -29.574 1.00 87.50 669 ALA A N 1
ATOM 5207 C CA . ALA A 1 669 ? 33.197 -4.173 -30.938 1.00 87.50 669 ALA A CA 1
ATOM 5208 C C . ALA A 1 669 ? 33.607 -2.690 -31.048 1.00 87.50 669 ALA A C 1
ATOM 5210 O O . ALA A 1 669 ? 34.082 -2.264 -32.100 1.00 87.50 669 ALA A O 1
ATOM 5211 N N . LYS A 1 670 ? 33.494 -1.906 -29.964 1.00 87.44 670 LYS A N 1
ATOM 5212 C CA . LYS A 1 670 ? 33.986 -0.515 -29.901 1.00 87.44 670 LYS A CA 1
ATOM 5213 C C . LYS A 1 670 ? 35.512 -0.406 -29.750 1.00 87.44 670 LYS A C 1
ATOM 5215 O O . LYS A 1 670 ? 36.052 0.687 -29.928 1.00 87.44 670 LYS A O 1
ATOM 5220 N N . PHE A 1 671 ? 36.213 -1.497 -29.427 1.00 87.25 671 PHE A N 1
ATOM 5221 C CA . PHE A 1 671 ? 37.670 -1.538 -29.232 1.00 87.25 671 PHE A CA 1
ATOM 5222 C C . PHE A 1 671 ? 38.331 -2.677 -30.035 1.00 87.25 671 PHE A C 1
ATOM 5224 O O . PHE A 1 671 ? 38.989 -3.539 -29.445 1.00 87.25 671 PHE A O 1
ATOM 5231 N N . PRO A 1 672 ? 38.208 -2.690 -31.376 1.00 82.19 672 PRO A N 1
ATOM 5232 C CA . PRO A 1 672 ? 38.707 -3.789 -32.208 1.00 82.19 672 PRO A CA 1
ATOM 5233 C C . PRO A 1 672 ? 40.229 -3.988 -32.099 1.00 82.19 672 PRO A C 1
ATOM 5235 O O . PRO A 1 672 ? 40.704 -5.120 -32.106 1.00 82.19 672 PRO A O 1
ATOM 5238 N N . ASP A 1 673 ? 40.992 -2.907 -31.905 1.00 83.38 673 ASP A N 1
ATOM 5239 C CA . ASP A 1 673 ? 42.460 -2.948 -31.807 1.00 83.38 673 ASP A CA 1
ATOM 5240 C C . ASP A 1 673 ? 42.978 -3.475 -30.457 1.00 83.38 673 ASP A C 1
ATOM 5242 O O . ASP A 1 673 ? 44.169 -3.751 -30.297 1.00 83.38 673 ASP A O 1
ATOM 5246 N N . ALA A 1 674 ? 42.101 -3.604 -29.456 1.00 81.25 674 ALA A N 1
ATOM 5247 C CA . ALA A 1 674 ? 42.491 -4.035 -28.118 1.00 81.25 674 ALA A CA 1
ATOM 5248 C C . ALA A 1 674 ? 42.648 -5.565 -27.999 1.00 81.25 674 ALA A C 1
ATOM 5250 O O . ALA A 1 674 ? 43.240 -6.019 -27.018 1.00 81.25 674 ALA A O 1
ATOM 5251 N N . ASP A 1 675 ? 42.171 -6.340 -28.987 1.00 87.75 675 ASP A N 1
ATOM 5252 C CA . ASP A 1 675 ? 42.271 -7.813 -29.047 1.00 87.75 675 ASP A CA 1
ATOM 5253 C C . ASP A 1 675 ? 41.800 -8.483 -27.739 1.00 87.75 675 ASP A C 1
ATOM 5255 O O . ASP A 1 675 ? 42.494 -9.296 -27.122 1.00 87.75 675 ASP A O 1
ATOM 5259 N N . ILE A 1 676 ? 40.626 -8.048 -27.267 1.00 91.38 676 ILE A N 1
ATOM 5260 C CA . ILE A 1 676 ? 40.064 -8.432 -25.970 1.00 91.38 676 ILE A CA 1
ATOM 5261 C C . ILE A 1 676 ? 39.445 -9.826 -26.060 1.00 91.38 676 ILE A C 1
ATOM 5263 O O . ILE A 1 676 ? 38.594 -10.094 -26.905 1.00 91.38 676 ILE A O 1
ATOM 5267 N N . GLN A 1 677 ? 39.821 -10.697 -25.129 1.00 93.44 677 GLN A N 1
ATOM 5268 C CA . GLN A 1 677 ? 39.228 -12.017 -24.948 1.00 93.44 677 GLN A CA 1
ATOM 5269 C C . GLN A 1 677 ? 38.191 -12.002 -23.825 1.00 93.44 677 GLN A C 1
ATOM 5271 O O . GLN A 1 677 ? 38.275 -11.196 -22.898 1.00 93.44 677 GLN A O 1
ATOM 5276 N N . VAL A 1 678 ? 37.234 -12.929 -23.871 1.00 92.69 678 VAL A N 1
ATOM 5277 C CA . VAL A 1 678 ? 36.230 -13.113 -22.816 1.00 92.69 678 VAL A CA 1
ATOM 5278 C C . VAL A 1 678 ? 36.268 -14.554 -22.331 1.00 92.69 678 VAL A C 1
ATOM 5280 O O . VAL A 1 678 ? 36.402 -15.480 -23.126 1.00 92.69 678 VAL A O 1
ATOM 5283 N N . VAL A 1 679 ? 36.144 -14.744 -21.023 1.00 91.88 679 VAL A N 1
ATOM 5284 C CA . VAL A 1 679 ? 35.932 -16.045 -20.390 1.00 91.88 679 VAL A CA 1
ATOM 5285 C C . VAL A 1 679 ? 34.696 -15.945 -19.517 1.00 91.88 679 VAL A C 1
ATOM 5287 O O . VAL A 1 679 ? 34.622 -15.103 -18.620 1.00 91.88 679 VAL A O 1
ATOM 5290 N N . GLY A 1 680 ? 33.723 -16.809 -19.773 1.00 89.19 680 GLY A N 1
ATOM 5291 C CA . GLY A 1 680 ? 32.489 -16.856 -19.016 1.00 89.19 680 GLY A CA 1
ATOM 5292 C C . GLY A 1 680 ? 32.500 -17.868 -17.875 1.00 89.19 680 GLY A C 1
ATOM 5293 O O . GLY A 1 680 ? 32.974 -18.986 -18.043 1.00 89.19 680 GLY A O 1
ATOM 5294 N N . VAL A 1 681 ? 31.949 -17.500 -16.718 1.00 86.44 681 VAL A N 1
ATOM 5295 C CA . VAL A 1 681 ? 31.865 -18.352 -15.525 1.00 86.44 681 VAL A CA 1
ATOM 5296 C C . VAL A 1 681 ? 30.450 -18.316 -14.943 1.00 86.44 681 VAL A C 1
ATOM 5298 O O . VAL A 1 681 ? 30.025 -17.340 -14.319 1.00 86.44 681 VAL A O 1
ATOM 5301 N N . HIS A 1 682 ? 29.707 -19.403 -15.123 1.00 81.44 682 HIS A N 1
ATOM 5302 C CA . HIS A 1 682 ? 28.299 -19.513 -14.735 1.00 81.44 682 HIS A CA 1
ATOM 5303 C C . HIS A 1 682 ? 28.114 -20.081 -13.320 1.00 81.44 682 HIS A C 1
ATOM 5305 O O . HIS A 1 682 ? 28.715 -21.095 -12.986 1.00 81.44 682 HIS A O 1
ATOM 5311 N N . ARG A 1 683 ? 27.281 -19.450 -12.475 1.00 71.56 683 ARG A N 1
ATOM 5312 C CA . ARG A 1 683 ? 27.240 -19.694 -11.013 1.00 71.56 683 ARG A CA 1
ATOM 5313 C C . ARG A 1 683 ? 26.111 -20.569 -10.446 1.00 71.56 683 ARG A C 1
ATOM 5315 O O . ARG A 1 683 ? 26.068 -20.717 -9.225 1.00 71.56 683 ARG A O 1
ATOM 5322 N N . SER A 1 684 ? 25.145 -21.093 -11.212 1.00 62.34 684 SER A N 1
ATOM 5323 C CA . SER A 1 684 ? 23.992 -21.791 -10.589 1.00 62.34 684 SER A CA 1
ATOM 5324 C C . SER A 1 684 ? 23.476 -23.047 -11.281 1.00 62.34 684 SER A C 1
ATOM 5326 O O . SER A 1 684 ? 23.531 -23.174 -12.495 1.00 62.34 684 SER A O 1
ATOM 5328 N N . GLY A 1 685 ? 22.897 -23.939 -10.464 1.00 56.38 685 GLY A N 1
ATOM 5329 C CA . GLY A 1 685 ? 22.345 -25.237 -10.852 1.00 56.38 685 GLY A CA 1
ATOM 5330 C C . GLY A 1 685 ? 21.255 -25.157 -11.920 1.00 56.38 685 GLY A C 1
ATOM 5331 O O . GLY A 1 685 ? 20.268 -24.442 -11.761 1.00 56.38 685 GLY A O 1
ATOM 5332 N N . GLY A 1 686 ? 21.473 -25.909 -12.996 1.00 60.53 686 GLY A N 1
ATOM 5333 C CA . GLY A 1 686 ? 20.631 -25.950 -14.188 1.00 60.53 686 GLY A CA 1
ATOM 5334 C C . GLY A 1 686 ? 21.491 -25.999 -15.448 1.00 60.53 686 GLY A C 1
ATOM 5335 O O . GLY A 1 686 ? 21.470 -25.057 -16.235 1.00 60.53 686 GLY A O 1
ATOM 5336 N N . LEU A 1 687 ? 22.267 -27.078 -15.626 1.00 68.69 687 LEU A N 1
ATOM 5337 C CA . LEU A 1 687 ? 23.145 -27.266 -16.792 1.00 68.69 687 LEU A CA 1
ATOM 5338 C C . LEU A 1 687 ? 22.368 -27.123 -18.113 1.00 68.69 687 LEU A C 1
ATOM 5340 O O . LEU A 1 687 ? 22.884 -26.576 -19.084 1.00 68.69 687 LEU A O 1
ATOM 5344 N N . ASP A 1 688 ? 21.106 -27.550 -18.119 1.00 70.75 688 ASP A N 1
ATOM 5345 C CA . ASP A 1 688 ? 20.213 -27.440 -19.272 1.00 70.75 688 ASP A CA 1
ATOM 5346 C C . ASP A 1 688 ? 19.846 -25.991 -19.600 1.00 70.75 688 ASP A C 1
ATOM 5348 O O . ASP A 1 688 ? 19.795 -25.621 -20.770 1.00 70.75 688 ASP A O 1
ATOM 5352 N N . PHE A 1 689 ? 19.636 -25.149 -18.584 1.00 67.88 689 PHE A N 1
ATOM 5353 C CA . PHE A 1 689 ? 19.354 -23.730 -18.792 1.00 67.88 689 PHE A CA 1
ATOM 5354 C C . PHE A 1 689 ? 20.593 -22.999 -19.314 1.00 67.88 689 PHE A C 1
ATOM 5356 O O . PHE A 1 689 ? 20.499 -22.218 -20.253 1.00 67.88 689 PHE A O 1
ATOM 5363 N N . PHE A 1 690 ? 21.766 -23.290 -18.746 1.00 74.44 690 PHE A N 1
ATOM 5364 C CA . PHE A 1 690 ? 23.033 -22.735 -19.220 1.00 74.44 690 PHE A CA 1
ATOM 5365 C C . PHE A 1 690 ? 23.305 -23.101 -20.686 1.00 74.44 690 PHE A C 1
ATOM 5367 O O . PHE A 1 690 ? 23.608 -22.224 -21.489 1.00 74.44 690 PHE A O 1
ATOM 5374 N N . LYS A 1 691 ? 23.120 -24.374 -21.062 1.00 77.75 691 LYS A N 1
ATOM 5375 C CA . LYS A 1 691 ? 23.270 -24.825 -22.455 1.00 77.75 691 LYS A CA 1
ATOM 5376 C C . LYS A 1 691 ? 22.296 -24.126 -23.401 1.00 77.75 691 LYS A C 1
ATOM 5378 O O . LYS A 1 691 ? 22.706 -23.718 -24.480 1.00 77.75 691 LYS A O 1
ATOM 5383 N N . ARG A 1 692 ? 21.029 -23.966 -22.999 1.00 77.31 692 ARG A N 1
ATOM 5384 C CA . ARG A 1 692 ? 20.033 -23.221 -23.787 1.00 77.31 692 ARG A CA 1
ATOM 5385 C C . ARG A 1 692 ? 20.440 -21.768 -23.976 1.00 77.31 692 ARG A C 1
ATOM 5387 O O . ARG A 1 692 ? 20.430 -21.309 -25.104 1.00 77.31 692 ARG A O 1
ATOM 5394 N N . TYR A 1 693 ? 20.875 -21.101 -22.911 1.00 76.06 693 TYR A N 1
ATOM 5395 C CA . TYR A 1 693 ? 21.324 -19.712 -22.959 1.00 76.06 693 TYR A CA 1
ATOM 5396 C C . TYR A 1 693 ? 22.474 -19.505 -23.961 1.00 76.06 693 TYR A C 1
ATOM 5398 O O . TYR A 1 693 ? 22.435 -18.568 -24.748 1.00 76.06 693 TYR A O 1
ATOM 5406 N N . LEU A 1 694 ? 23.484 -20.386 -23.971 1.00 79.44 694 LEU A N 1
ATOM 5407 C CA . LEU A 1 694 ? 24.600 -20.273 -24.924 1.00 79.44 694 LEU A CA 1
ATOM 5408 C C . LEU A 1 694 ? 24.142 -20.385 -26.385 1.00 79.44 694 LEU A C 1
ATOM 5410 O O . LEU A 1 694 ? 24.700 -19.707 -27.240 1.00 79.44 694 LEU A O 1
ATOM 5414 N N . ILE A 1 695 ? 23.146 -21.236 -26.654 1.00 81.81 695 ILE A N 1
ATOM 5415 C CA . ILE A 1 695 ? 22.579 -21.441 -27.994 1.00 81.81 695 ILE A CA 1
ATOM 5416 C C . ILE A 1 695 ? 21.676 -20.268 -28.385 1.00 81.81 695 ILE A C 1
ATOM 5418 O O . ILE A 1 695 ? 21.767 -19.766 -29.498 1.00 81.81 695 ILE A O 1
ATOM 5422 N N . GLU A 1 696 ? 20.795 -19.849 -27.478 1.00 79.44 696 GLU A N 1
ATOM 5423 C CA . GLU A 1 696 ? 19.793 -18.805 -27.707 1.00 79.44 696 GLU A CA 1
ATOM 5424 C C . GLU A 1 696 ? 20.434 -17.449 -28.014 1.00 79.44 696 GLU A C 1
ATOM 5426 O O . GLU A 1 696 ? 19.949 -16.732 -28.883 1.00 79.44 696 GLU A O 1
ATOM 5431 N N . TYR A 1 697 ? 21.548 -17.136 -27.347 1.00 76.94 697 TYR A N 1
ATOM 5432 C CA . TYR A 1 697 ? 22.258 -15.861 -27.483 1.00 76.94 697 TYR A CA 1
ATOM 5433 C C . TYR A 1 697 ? 23.607 -15.986 -28.201 1.00 76.94 697 TYR A C 1
ATOM 5435 O O . TYR A 1 697 ? 24.456 -15.111 -28.062 1.00 76.94 697 TYR A O 1
ATOM 5443 N N . ASP A 1 698 ? 23.821 -17.093 -28.921 1.00 81.56 698 ASP A N 1
ATOM 5444 C CA . ASP A 1 698 ? 24.986 -17.341 -29.781 1.00 81.56 698 ASP A CA 1
ATOM 5445 C C . ASP A 1 698 ? 26.341 -16.943 -29.150 1.00 81.56 698 ASP A C 1
ATOM 5447 O O . ASP A 1 698 ? 27.156 -16.215 -29.718 1.00 81.56 698 ASP A O 1
ATOM 5451 N N . VAL A 1 699 ? 26.585 -17.387 -27.915 1.00 82.75 699 VAL A N 1
ATOM 5452 C CA . VAL A 1 699 ? 27.753 -16.953 -27.135 1.00 82.75 699 VAL A CA 1
ATOM 5453 C C . VAL A 1 699 ? 29.034 -17.612 -27.665 1.00 82.75 699 VAL A C 1
ATOM 5455 O O . VAL A 1 699 ? 29.278 -18.794 -27.433 1.00 82.75 699 VAL A O 1
ATOM 5458 N N . GLN A 1 700 ? 29.889 -16.823 -28.323 1.00 81.94 700 GLN A N 1
ATOM 5459 C CA . GLN A 1 700 ? 31.072 -17.314 -29.054 1.00 81.94 700 GLN A CA 1
ATOM 5460 C C . GLN A 1 700 ? 32.350 -17.511 -28.216 1.00 81.94 700 GLN A C 1
ATOM 5462 O O . GLN A 1 700 ? 33.358 -17.995 -28.733 1.00 81.94 700 GLN A O 1
ATOM 5467 N N . TRP A 1 701 ? 32.367 -17.123 -26.938 1.00 88.12 701 TRP A N 1
ATOM 5468 C CA . TRP A 1 701 ? 33.563 -17.243 -26.091 1.00 88.12 701 TRP A CA 1
ATOM 5469 C C . TRP A 1 701 ? 33.514 -18.435 -25.124 1.00 88.12 701 TRP A C 1
ATOM 5471 O O . TRP A 1 701 ? 32.430 -18.884 -24.741 1.00 88.12 701 TRP A O 1
ATOM 5481 N N . PRO A 1 702 ? 34.683 -18.934 -24.665 1.00 89.00 702 PRO A N 1
ATOM 5482 C CA . PRO A 1 702 ? 34.752 -20.041 -23.718 1.00 89.00 702 PRO A CA 1
ATOM 5483 C C . PRO A 1 702 ? 33.962 -19.753 -22.443 1.00 89.00 702 PRO A C 1
ATOM 5485 O O . PRO A 1 702 ? 34.174 -18.730 -21.790 1.00 89.00 702 PRO A O 1
ATOM 5488 N N . CYS A 1 703 ? 33.078 -20.675 -22.068 1.00 87.25 703 CYS A N 1
ATOM 5489 C CA . CYS A 1 703 ? 32.289 -20.584 -20.846 1.00 87.25 703 CYS A CA 1
ATOM 5490 C C . CYS A 1 703 ? 32.436 -21.858 -20.010 1.00 87.25 703 CYS A C 1
ATOM 5492 O O . CYS A 1 703 ? 32.414 -22.966 -20.543 1.00 87.25 703 CYS A O 1
ATOM 5494 N N . VAL A 1 704 ? 32.543 -21.702 -18.692 1.00 86.62 704 VAL A N 1
ATOM 5495 C CA . VAL A 1 704 ? 32.635 -22.803 -17.726 1.00 86.62 704 VAL A CA 1
ATOM 5496 C C . VAL A 1 704 ? 31.569 -22.675 -16.644 1.00 86.62 704 VAL A C 1
ATOM 5498 O O . VAL A 1 704 ? 31.117 -21.576 -16.321 1.00 86.62 704 VAL A O 1
ATOM 5501 N N . VAL A 1 705 ? 31.166 -23.805 -16.064 1.00 83.62 705 VAL A N 1
ATOM 5502 C CA . VAL A 1 705 ? 30.180 -23.852 -14.975 1.00 83.62 705 VAL A CA 1
ATOM 5503 C C . VAL A 1 705 ? 30.910 -23.963 -13.643 1.00 83.62 705 VAL A C 1
ATOM 5505 O O . VAL A 1 705 ? 31.611 -24.942 -13.408 1.00 83.62 705 VAL A O 1
ATOM 5508 N N . ASP A 1 706 ? 30.738 -22.971 -12.772 1.00 80.75 706 ASP A N 1
ATOM 5509 C CA . ASP A 1 706 ? 31.330 -22.903 -11.435 1.00 80.75 706 ASP A CA 1
ATOM 5510 C C . ASP A 1 706 ? 30.744 -23.997 -10.529 1.00 80.75 706 ASP A C 1
ATOM 5512 O O . ASP A 1 706 ? 29.527 -24.097 -10.329 1.00 80.75 706 ASP A O 1
ATOM 5516 N N . LYS A 1 707 ? 31.610 -24.827 -9.945 1.00 79.62 707 LYS A N 1
ATOM 5517 C CA . LYS A 1 707 ? 31.203 -25.902 -9.041 1.00 79.62 707 LYS A CA 1
ATOM 5518 C C . LYS A 1 707 ? 30.761 -25.295 -7.715 1.00 79.62 707 LYS A C 1
ATOM 5520 O O . LYS A 1 707 ? 31.588 -24.864 -6.926 1.00 79.62 707 LYS A O 1
ATOM 5525 N N . ALA A 1 708 ? 29.454 -25.274 -7.456 1.00 71.69 708 ALA A N 1
ATOM 5526 C CA . ALA A 1 708 ? 28.874 -24.807 -6.188 1.00 71.69 708 ALA A CA 1
ATOM 5527 C C . ALA A 1 708 ? 29.342 -23.400 -5.741 1.00 71.69 708 ALA A C 1
ATOM 5529 O O . ALA A 1 708 ? 29.421 -23.110 -4.543 1.00 71.69 708 ALA A O 1
ATOM 5530 N N . SER A 1 709 ? 29.629 -22.520 -6.704 1.00 69.69 709 SER A N 1
ATOM 5531 C CA . SER A 1 709 ? 30.164 -21.174 -6.463 1.00 69.69 709 SER A CA 1
ATOM 5532 C C . SER A 1 709 ? 31.539 -21.146 -5.766 1.00 69.69 709 SER A C 1
ATOM 5534 O O . SER A 1 709 ? 31.867 -20.149 -5.119 1.00 69.69 709 SER A O 1
ATOM 5536 N N . GLU A 1 710 ? 32.340 -22.215 -5.846 1.00 74.69 710 GLU A N 1
ATOM 5537 C CA . GLU A 1 710 ? 33.686 -22.283 -5.252 1.00 74.69 710 GLU A CA 1
ATOM 5538 C C . GLU A 1 710 ? 34.642 -21.258 -5.880 1.00 74.69 710 GLU A C 1
ATOM 5540 O O . GLU A 1 710 ? 35.412 -20.607 -5.171 1.00 74.69 710 GLU A O 1
ATOM 5545 N N . SER A 1 711 ? 34.539 -21.010 -7.188 1.00 76.00 711 SER A N 1
ATOM 5546 C CA . SER A 1 711 ? 35.340 -19.976 -7.856 1.00 76.00 711 SER A CA 1
ATOM 5547 C C . SER A 1 711 ? 34.983 -18.591 -7.323 1.00 76.00 711 SER A C 1
ATOM 5549 O O . SER A 1 711 ? 35.863 -17.807 -6.977 1.00 76.00 711 SER A O 1
ATOM 5551 N N . ALA A 1 712 ? 33.693 -18.295 -7.147 1.00 66.31 712 ALA A N 1
ATOM 5552 C CA . ALA A 1 712 ? 33.263 -17.045 -6.517 1.00 66.31 712 ALA A CA 1
ATOM 5553 C C . ALA A 1 712 ? 33.834 -16.866 -5.093 1.00 66.31 712 ALA A C 1
ATOM 5555 O O . ALA A 1 712 ? 34.157 -15.744 -4.687 1.00 66.31 712 ALA A O 1
ATOM 5556 N N . LYS A 1 713 ? 34.014 -17.958 -4.336 1.00 69.38 713 LYS A N 1
ATOM 5557 C CA . LYS A 1 713 ? 34.652 -17.907 -3.012 1.00 69.38 713 LYS A CA 1
ATOM 5558 C C . LYS A 1 713 ? 36.132 -17.546 -3.102 1.00 69.38 713 LYS A C 1
ATOM 5560 O O . LYS A 1 713 ? 36.570 -16.654 -2.385 1.00 69.38 713 LYS A O 1
ATOM 5565 N N . LEU A 1 714 ? 36.879 -18.159 -4.017 1.00 73.88 714 LEU A N 1
ATOM 5566 C CA . LEU A 1 714 ? 38.308 -17.875 -4.214 1.00 73.88 714 LEU A CA 1
ATOM 5567 C C . LEU A 1 714 ? 38.569 -16.454 -4.726 1.00 73.88 714 LEU A C 1
ATOM 5569 O O . LEU A 1 714 ? 39.572 -15.837 -4.375 1.00 73.88 714 LEU A O 1
ATOM 5573 N N . TRP A 1 715 ? 37.656 -15.924 -5.539 1.00 75.25 715 TRP A N 1
ATOM 5574 C CA . TRP A 1 715 ? 37.786 -14.597 -6.131 1.00 75.25 715 TRP A CA 1
ATOM 5575 C C . TRP A 1 715 ? 37.318 -13.461 -5.224 1.00 75.25 715 TRP A C 1
ATOM 5577 O O . TRP A 1 715 ? 37.712 -12.329 -5.466 1.00 75.25 715 TRP A O 1
ATOM 5587 N N . HIS A 1 716 ? 36.452 -13.700 -4.233 1.00 64.56 716 HIS A N 1
ATOM 5588 C CA . HIS A 1 716 ? 36.007 -12.641 -3.305 1.00 64.56 716 HIS A CA 1
ATOM 5589 C C . HIS A 1 716 ? 35.309 -13.133 -2.024 1.00 64.56 716 HIS A C 1
ATOM 5591 O O . HIS A 1 716 ? 35.218 -12.347 -1.090 1.00 64.56 716 HIS A O 1
ATOM 5597 N N . ASN A 1 717 ? 34.835 -14.380 -1.922 1.00 52.81 717 ASN A N 1
ATOM 5598 C CA . ASN A 1 717 ? 34.136 -14.928 -0.740 1.00 52.81 717 ASN A CA 1
ATOM 5599 C C . ASN A 1 717 ? 32.988 -14.044 -0.217 1.00 52.81 717 ASN A C 1
ATOM 5601 O O . ASN A 1 717 ? 32.857 -13.815 0.984 1.00 52.81 717 ASN A O 1
ATOM 5605 N N . LEU A 1 718 ? 32.179 -13.491 -1.127 1.00 51.84 718 LEU A N 1
ATOM 5606 C CA . LEU A 1 718 ? 31.164 -12.487 -0.796 1.00 51.84 718 LEU A CA 1
ATOM 5607 C C . LEU A 1 718 ? 29.837 -12.777 -1.517 1.00 51.84 718 LEU A C 1
ATOM 5609 O O . LEU A 1 718 ? 29.558 -12.198 -2.564 1.00 51.84 718 LEU A O 1
ATOM 5613 N N . GLY A 1 719 ? 29.015 -13.637 -0.904 1.00 47.62 719 GLY A N 1
ATOM 5614 C CA . GLY A 1 719 ? 27.557 -13.694 -1.085 1.00 47.62 719 GLY A CA 1
ATOM 5615 C C . GLY A 1 719 ? 27.010 -14.244 -2.413 1.00 47.62 719 GLY A C 1
ATOM 5616 O O . GLY A 1 719 ? 27.612 -14.160 -3.481 1.00 47.62 719 GLY A O 1
ATOM 5617 N N . LYS A 1 720 ? 25.799 -14.811 -2.350 1.00 44.97 720 LYS A N 1
ATOM 5618 C CA . LYS A 1 720 ? 25.048 -15.300 -3.516 1.00 44.97 720 LYS A CA 1
ATOM 5619 C C . LYS A 1 720 ? 24.413 -14.110 -4.266 1.00 44.97 720 LYS A C 1
ATOM 5621 O O . LYS A 1 720 ? 23.544 -13.459 -3.703 1.00 44.97 720 LYS A O 1
ATOM 5626 N N . GLY A 1 721 ? 24.746 -13.892 -5.548 1.00 52.53 721 GLY A N 1
ATOM 5627 C CA . GLY A 1 721 ? 23.697 -13.528 -6.522 1.00 52.53 721 GLY A CA 1
ATOM 5628 C C . GLY A 1 721 ? 23.762 -12.254 -7.383 1.00 52.53 721 GLY A C 1
ATOM 5629 O O . GLY A 1 721 ? 22.674 -11.805 -7.741 1.00 52.53 721 GLY A O 1
ATOM 5630 N N . ARG A 1 722 ? 24.926 -11.702 -7.771 1.00 58.22 722 ARG A N 1
ATOM 5631 C CA . ARG A 1 722 ? 24.990 -10.624 -8.793 1.00 58.22 722 ARG A CA 1
ATOM 5632 C C . ARG A 1 722 ? 26.049 -10.867 -9.872 1.00 58.22 722 ARG A C 1
ATOM 5634 O O . ARG A 1 722 ? 27.110 -11.405 -9.547 1.00 58.22 722 ARG A O 1
ATOM 5641 N N . ASP A 1 723 ? 25.757 -10.438 -11.098 1.00 69.06 723 ASP A N 1
ATOM 5642 C CA . ASP A 1 723 ? 26.658 -10.495 -12.255 1.00 69.06 723 ASP A CA 1
ATOM 5643 C C . ASP A 1 723 ? 27.787 -9.470 -12.106 1.00 69.06 723 ASP A C 1
ATOM 5645 O O . ASP A 1 723 ? 27.581 -8.381 -11.566 1.00 69.06 723 ASP A O 1
ATOM 5649 N N . HIS A 1 724 ? 29.004 -9.834 -12.504 1.00 75.56 724 HIS A N 1
ATOM 5650 C CA . HIS A 1 724 ? 30.159 -8.937 -12.440 1.00 75.56 724 HIS A CA 1
ATOM 5651 C C . HIS A 1 724 ? 31.346 -9.438 -13.256 1.00 75.56 724 HIS A C 1
ATOM 5653 O O . HIS A 1 724 ? 31.491 -10.629 -13.538 1.00 75.56 724 HIS A O 1
ATOM 5659 N N . LEU A 1 725 ? 32.234 -8.505 -13.584 1.00 84.75 725 LEU A N 1
ATOM 5660 C CA . LEU A 1 725 ? 33.360 -8.708 -14.479 1.00 84.75 725 LEU A CA 1
ATOM 5661 C C . LEU A 1 725 ? 34.699 -8.404 -13.796 1.00 84.75 725 LEU A C 1
ATOM 5663 O O . LEU A 1 725 ? 34.796 -7.575 -12.888 1.00 84.75 725 LEU A O 1
ATOM 5667 N N . TYR A 1 726 ? 35.752 -9.064 -14.261 1.00 87.75 726 TYR A N 1
ATOM 5668 C CA . TYR A 1 726 ? 37.139 -8.778 -13.907 1.00 87.75 726 TYR A CA 1
ATOM 5669 C C . TYR A 1 726 ? 37.938 -8.523 -15.178 1.00 87.75 726 TYR A C 1
ATOM 5671 O O . TYR A 1 726 ? 37.757 -9.226 -16.169 1.00 87.75 726 TYR A O 1
ATOM 5679 N N . LEU A 1 727 ? 38.849 -7.553 -15.135 1.00 89.38 727 LEU A N 1
ATOM 5680 C CA . LEU A 1 727 ? 39.787 -7.295 -16.224 1.00 89.38 727 LEU A CA 1
ATOM 5681 C C . LEU A 1 727 ? 41.153 -7.846 -15.848 1.00 89.38 727 LEU A C 1
ATOM 5683 O O . LEU A 1 727 ? 41.729 -7.456 -14.831 1.00 89.38 727 LEU A O 1
ATOM 5687 N N . ILE A 1 728 ? 41.689 -8.720 -16.686 1.00 91.38 728 ILE A N 1
ATOM 5688 C CA . ILE A 1 728 ? 43.041 -9.257 -16.594 1.00 91.38 728 ILE A CA 1
ATOM 5689 C C . ILE A 1 728 ? 43.872 -8.582 -17.682 1.00 91.38 728 ILE A C 1
ATOM 5691 O O . ILE A 1 728 ? 43.508 -8.577 -18.857 1.00 91.38 728 ILE A O 1
ATOM 5695 N N . GLY A 1 729 ? 44.985 -7.971 -17.285 1.00 89.25 729 GLY A N 1
ATOM 5696 C CA . GLY A 1 729 ? 45.915 -7.357 -18.224 1.00 89.25 729 GLY A CA 1
ATOM 5697 C C . GLY A 1 729 ? 46.741 -8.398 -18.977 1.00 89.25 729 GLY A C 1
ATOM 5698 O O . GLY A 1 729 ? 46.881 -9.537 -18.538 1.00 89.25 729 GLY A O 1
ATOM 5699 N N . ARG A 1 730 ? 47.402 -7.965 -20.057 1.00 90.19 730 ARG A N 1
ATOM 5700 C CA . ARG A 1 730 ? 48.304 -8.813 -20.866 1.00 90.19 730 ARG A CA 1
ATOM 5701 C C . ARG A 1 730 ? 49.375 -9.537 -20.039 1.00 90.19 730 ARG A C 1
ATOM 5703 O O . ARG A 1 730 ? 49.801 -10.626 -20.393 1.00 90.19 730 ARG A O 1
ATOM 5710 N N . ASN A 1 731 ? 49.780 -8.955 -18.912 1.00 89.31 731 ASN A N 1
ATOM 5711 C CA . ASN A 1 731 ? 50.749 -9.527 -17.975 1.00 89.31 731 ASN A CA 1
ATOM 5712 C C . ASN A 1 731 ? 50.173 -10.600 -17.027 1.00 89.31 731 ASN A C 1
ATOM 5714 O O . ASN A 1 731 ? 50.836 -10.952 -16.052 1.00 89.31 731 ASN A O 1
ATOM 5718 N N . GLY A 1 732 ? 48.940 -11.065 -17.253 1.00 88.56 732 GLY A N 1
ATOM 5719 C CA . GLY A 1 732 ? 48.290 -12.098 -16.444 1.00 88.56 732 GLY A CA 1
ATOM 5720 C C . GLY A 1 732 ? 47.908 -11.642 -15.035 1.00 88.56 732 GLY A C 1
ATOM 5721 O O . GLY A 1 732 ? 47.688 -12.472 -14.158 1.00 88.56 732 GLY A O 1
ATOM 5722 N N . LYS A 1 733 ? 47.853 -10.327 -14.783 1.00 91.44 733 LYS A N 1
ATOM 5723 C CA . LYS A 1 733 ? 47.476 -9.753 -13.483 1.00 91.44 733 LYS A CA 1
ATOM 5724 C C . LYS A 1 733 ? 46.117 -9.071 -13.560 1.00 91.44 733 LYS A C 1
ATOM 5726 O O . LYS A 1 733 ? 45.815 -8.406 -14.552 1.00 91.44 733 LYS A O 1
ATOM 5731 N N . ILE A 1 734 ? 45.328 -9.179 -12.493 1.00 88.19 734 ILE A N 1
ATOM 5732 C CA . ILE A 1 734 ? 44.047 -8.477 -12.369 1.00 88.19 734 ILE A CA 1
ATOM 5733 C C . ILE A 1 734 ? 44.312 -6.966 -12.374 1.00 88.19 734 ILE A C 1
ATOM 5735 O O . ILE A 1 734 ? 45.055 -6.448 -11.538 1.00 88.19 734 ILE A O 1
ATOM 5739 N N . LYS A 1 735 ? 43.712 -6.264 -13.333 1.00 85.56 735 LYS A N 1
ATOM 5740 C CA . LYS A 1 735 ? 43.749 -4.804 -13.484 1.00 85.56 735 LYS A CA 1
ATOM 5741 C C . LYS A 1 735 ? 42.545 -4.137 -12.840 1.00 85.56 735 LYS A C 1
ATOM 5743 O O . LYS A 1 735 ? 42.701 -3.092 -12.230 1.00 85.56 735 LYS A O 1
ATOM 5748 N N . ALA A 1 736 ? 41.381 -4.771 -12.929 1.00 80.25 736 ALA A N 1
ATOM 5749 C CA . ALA A 1 736 ? 40.164 -4.302 -12.289 1.00 80.25 736 ALA A CA 1
ATOM 5750 C C . ALA A 1 736 ? 39.321 -5.486 -11.815 1.00 80.25 736 ALA A C 1
ATOM 5752 O O . ALA A 1 736 ? 39.299 -6.543 -12.450 1.00 80.25 736 ALA A O 1
ATOM 5753 N N . ALA A 1 737 ? 38.639 -5.305 -10.688 1.00 79.25 737 ALA A N 1
ATOM 5754 C CA . ALA A 1 737 ? 37.872 -6.348 -10.030 1.00 79.25 737 ALA A CA 1
ATOM 5755 C C . ALA A 1 737 ? 36.427 -5.909 -9.801 1.00 79.25 737 ALA A C 1
ATOM 5757 O O . ALA A 1 737 ? 36.192 -4.780 -9.377 1.00 79.25 737 ALA A O 1
ATOM 5758 N N . ARG A 1 738 ? 35.488 -6.836 -10.026 1.00 73.12 738 ARG A N 1
ATOM 5759 C CA . ARG A 1 738 ? 34.054 -6.683 -9.736 1.00 73.12 738 ARG A CA 1
ATOM 5760 C C . ARG A 1 738 ? 33.417 -5.445 -10.391 1.00 73.12 738 ARG A C 1
ATOM 5762 O O . ARG A 1 738 ? 32.711 -4.678 -9.747 1.00 73.12 738 ARG A O 1
ATOM 5769 N N . ILE A 1 739 ? 33.671 -5.285 -11.683 1.00 72.19 739 ILE A N 1
ATOM 5770 C CA . ILE A 1 739 ? 33.037 -4.286 -12.548 1.00 72.19 739 ILE A CA 1
ATOM 5771 C C . ILE A 1 739 ? 31.595 -4.714 -12.826 1.00 72.19 739 ILE A C 1
ATOM 5773 O O . ILE A 1 739 ? 31.356 -5.892 -13.093 1.00 72.19 739 ILE A O 1
ATOM 5777 N N . TYR A 1 740 ? 30.642 -3.786 -12.761 1.00 70.69 740 TYR A N 1
ATOM 5778 C CA . TYR A 1 740 ? 29.280 -4.034 -13.234 1.00 70.69 740 TYR A CA 1
ATOM 5779 C C . TYR A 1 740 ? 29.216 -3.893 -14.749 1.00 70.69 740 TYR A C 1
ATOM 5781 O O . TYR A 1 740 ? 30.002 -3.165 -15.350 1.00 70.69 740 TYR A O 1
ATOM 5789 N N . ILE A 1 741 ? 28.268 -4.584 -15.375 1.00 71.81 741 ILE A N 1
ATOM 5790 C CA . ILE A 1 741 ? 28.195 -4.640 -16.835 1.00 71.81 741 ILE A CA 1
ATOM 5791 C C . ILE A 1 741 ? 28.053 -3.255 -17.483 1.00 71.81 741 ILE A C 1
ATOM 5793 O O . ILE A 1 741 ? 28.736 -2.986 -18.464 1.00 71.81 741 ILE A O 1
ATOM 5797 N N . GLY A 1 742 ? 27.290 -2.345 -16.865 1.00 65.69 742 GLY A N 1
ATOM 5798 C CA . GLY A 1 742 ? 27.127 -0.967 -17.342 1.00 65.69 742 GLY A CA 1
ATOM 5799 C C . GLY A 1 742 ? 28.398 -0.108 -17.280 1.00 65.69 742 GLY A C 1
ATOM 5800 O O . GLY A 1 742 ? 28.512 0.860 -18.025 1.00 65.69 742 GLY A O 1
ATOM 5801 N N . ASP A 1 743 ? 29.380 -0.480 -16.454 1.00 67.25 743 ASP A N 1
ATOM 5802 C CA . ASP A 1 743 ? 30.659 0.233 -16.320 1.00 67.25 743 ASP A CA 1
ATOM 5803 C C . ASP A 1 743 ? 31.767 -0.361 -17.207 1.00 67.25 743 ASP A C 1
ATOM 5805 O O . ASP A 1 743 ? 32.900 0.138 -17.230 1.00 67.25 743 ASP A O 1
ATOM 5809 N N . LEU A 1 744 ? 31.469 -1.442 -17.938 1.00 79.69 744 LEU A N 1
ATOM 5810 C CA . LEU A 1 744 ? 32.466 -2.211 -18.674 1.00 79.69 744 LEU A CA 1
ATOM 5811 C C . LEU A 1 744 ? 33.176 -1.380 -19.744 1.00 79.69 744 LEU A C 1
ATOM 5813 O O . LEU A 1 744 ? 34.398 -1.462 -19.853 1.00 79.69 744 LEU A O 1
ATOM 5817 N N . GLU A 1 745 ? 32.448 -0.558 -20.505 1.00 81.44 745 GLU A N 1
ATOM 5818 C CA . GLU A 1 745 ? 33.048 0.281 -21.550 1.00 81.44 745 GLU A CA 1
ATOM 5819 C C . GLU A 1 745 ? 34.095 1.242 -20.976 1.00 81.44 745 GLU A C 1
ATOM 5821 O O . GLU A 1 745 ? 35.201 1.355 -21.512 1.00 81.44 745 GLU A O 1
ATOM 5826 N N . ASN A 1 746 ? 33.770 1.904 -19.864 1.00 73.38 746 ASN A N 1
ATOM 5827 C CA . ASN A 1 746 ? 34.678 2.831 -19.195 1.00 73.38 746 ASN A CA 1
ATOM 5828 C C . ASN A 1 746 ? 35.921 2.103 -18.675 1.00 73.38 746 ASN A C 1
ATOM 5830 O O . ASN A 1 746 ? 37.045 2.585 -18.844 1.00 73.38 746 ASN A O 1
ATOM 5834 N N . ALA A 1 747 ? 35.736 0.912 -18.104 1.00 74.12 747 ALA A N 1
ATOM 5835 C CA . ALA A 1 747 ? 36.837 0.090 -17.627 1.00 74.12 747 ALA A CA 1
ATOM 5836 C C . ALA A 1 747 ? 37.749 -0.370 -18.783 1.00 74.12 747 ALA A C 1
ATOM 5838 O O . ALA A 1 747 ? 38.967 -0.199 -18.714 1.00 74.12 747 ALA A O 1
ATOM 5839 N N . VAL A 1 748 ? 37.187 -0.884 -19.880 1.00 82.56 748 VAL A N 1
ATOM 5840 C CA . VAL A 1 748 ? 37.949 -1.306 -21.069 1.00 82.56 748 VAL A CA 1
ATOM 5841 C C . VAL A 1 748 ? 38.734 -0.134 -21.659 1.00 82.56 748 VAL A C 1
ATOM 5843 O O . VAL A 1 748 ? 39.945 -0.241 -21.865 1.00 82.56 748 VAL A O 1
ATOM 5846 N N . ARG A 1 749 ? 38.076 1.015 -21.849 1.00 81.75 749 ARG A N 1
ATOM 5847 C CA . ARG A 1 749 ? 38.695 2.249 -22.354 1.00 81.75 749 ARG A CA 1
ATOM 5848 C C . ARG A 1 749 ? 39.890 2.687 -21.513 1.00 81.75 749 ARG A C 1
ATOM 5850 O O . ARG A 1 749 ? 40.829 3.260 -22.052 1.00 81.75 749 ARG A O 1
ATOM 5857 N N . LYS A 1 750 ? 39.850 2.442 -20.206 1.00 77.06 750 LYS A N 1
ATOM 5858 C CA . LYS A 1 750 ? 40.903 2.846 -19.278 1.00 77.06 750 LYS A CA 1
ATOM 5859 C C . LYS A 1 750 ? 42.082 1.878 -19.245 1.00 77.06 750 LYS A C 1
ATOM 5861 O O . LYS A 1 750 ? 43.228 2.315 -19.261 1.00 77.06 750 LYS A O 1
ATOM 5866 N N . TYR A 1 751 ? 41.818 0.576 -19.173 1.00 78.75 751 TYR A N 1
ATOM 5867 C CA . TYR A 1 751 ? 42.870 -0.409 -18.905 1.00 78.75 751 TYR A CA 1
ATOM 5868 C C . TYR A 1 751 ? 43.436 -1.083 -20.146 1.00 78.75 751 TYR A C 1
ATOM 5870 O O . TYR A 1 751 ? 44.551 -1.600 -20.076 1.00 78.75 751 TYR A O 1
ATOM 5878 N N . PHE A 1 752 ? 42.683 -1.116 -21.245 1.00 81.56 752 PHE A N 1
ATOM 5879 C CA . PHE A 1 752 ? 43.042 -1.868 -22.451 1.00 81.56 752 PHE A CA 1
ATOM 5880 C C . PHE A 1 752 ? 43.308 -0.979 -23.673 1.00 81.56 752 PHE A C 1
ATOM 5882 O O . PHE A 1 752 ? 43.640 -1.505 -24.730 1.00 81.56 752 PHE A O 1
ATOM 5889 N N . ARG A 1 753 ? 43.189 0.351 -23.537 1.00 67.75 753 ARG A N 1
ATOM 5890 C CA . ARG A 1 753 ? 43.389 1.320 -24.631 1.00 67.75 753 ARG A CA 1
ATOM 5891 C C . ARG A 1 753 ? 44.784 1.966 -24.674 1.00 67.75 753 ARG A C 1
ATOM 5893 O O . ARG A 1 753 ? 45.037 2.734 -25.595 1.00 67.75 753 ARG A O 1
ATOM 5900 N N . ASN A 1 754 ? 45.652 1.662 -23.704 1.00 51.78 754 ASN A N 1
ATOM 5901 C CA . ASN A 1 754 ? 47.059 2.084 -23.692 1.00 51.78 754 ASN A CA 1
ATOM 5902 C C . ASN A 1 754 ? 47.984 0.917 -24.024 1.00 51.78 754 ASN A C 1
ATOM 5904 O O . ASN A 1 754 ? 47.910 -0.105 -23.298 1.00 51.78 754 ASN A O 1
#

Sequence (754 aa):
MTFNTSCKIACVLVLFLLSLSPSANAQTTSSISVETRTLEFPSDRSLGIVYAGPAADIEFTELDVFRDQFKSLGPAKGLVEVPKGAFIRLDVSAGGCEDLSPLGQLPSDAIHFLYFNIESPISGQLKHISRLQSLRVLHLRGCPVMDEDIQQIAGLKNLESIQCSVYGFEDKGFGVTDESMKVFGQMRKLKKLLLRSCPVTDEGLKHLASCEDLETLSLNGSKVTGKGINSLLMLQNFKSLSLGAYDDGSPVNMEGMTKFGNLFQLEHLNLSGSGISDEDLKQIQRLTMLKSLTLDYTNVTDAGLSALEGMKDLEKLRFYRKRGQLGDRAAEELAKLPNLRKVTAHWNLTPAGIEQLTKMKKLESISLSDTVTDREMELIATMKGLKRLSLQNCPVTDEGITHLESMPQLEDVAISRTNATAKCFESIAKLDLVALRFGIADEIFQTWPANEWKQLARLQKLERLMIGGMLLGEEHWKTIGQLKNLQHFECETRVLAKTPAIDAILSMKNLEFLDLGVCHFSSEEVARLKQLDKLEIVDLTGQFNDESVLAFGDLPSLRVLQISANQEISEESIAALKKRSSSLQMLNLSQREPRELVENIDGIVIEGSKEFHSRLTKLIGKAPPKIVAVDGEFDLSQFFGKPTIVHFWRSRPYNQEKPPSDHIAEVIAKFPDADIQVVGVHRSGGLDFFKRYLIEYDVQWPCVVDKASESAKLWHNLGKGRDHLYLIGRNGKIKAARIYIGDLENAVRKYFRN

pLDDT: mean 80.65, std 16.99, range [22.97, 97.75]

Foldseek 3Di:
DDDDPPPPPVVVVVVVVPDDDDDDDDDDDPPPPQDKDKWAAAAVDFQAWKWWAALDDPDPDDDDPVPPRTHTQGTRHGIGIDGPNTAMEGEGDLVNLVALQRLLVTALCRHQHYHYDAARANEPPLLSNLSNLNHAYDHAENYQAELVSLVSNLNNLNHQEYAYECVPCLVVPGAYELSSLLSVLNNQNHQYDHGYLHQYELNSLLSVLNNLNHAEYAPENYHYELQSCVSVLNRPNHAYYHQAYDPPAGNYDDPNLQCVLSPLNYAYYHHHRYADELVSLLSVCSNLNHQEYEHEQYRYALNSLLSVQNSANHAYYEYEHPDDFHELSNLQSVLNHQRHAYYHTGYDYALNSLLSVLSNQNHAEDADELHDELVSLLSVLSNQNHQEYHYELYQYELNSLLSCLSHQNHAEYAAEQYNYALLNLVRVLSHQYQYYHYEHDQQFAEAGDLVSPQSVLSNLNHQYYAYANYEDDLSNLVSLLSNQNHQEYAYNYQYPDDDSNLVSVLSNLNHQYDHDREDEDDLVSLLSCLSNQNHAYDAYEYADELSNLLSPLSNQRHAEDHYEQYDPHDPVSVVNSVVSHPRHNYYHYYHDHGWDQDLPPQGDTDIDHPVQNVQQVVQFFDFQDWFQFPVGIDDPVVVAQAKEKEKEAEDDPDSDPDDLQVLVVVLCVVPVVLRYAYEAEYADPDVPVVVCVCVVRVRPHHYGYGDNCVSVCSRRNDDDDHIFMWIAHNRNGTNGPGHRSNCVNVVCCPRRVD

Organism: NCBI:txid980251

InterPro domains:
  IPR001611 Leucine-rich repeat [PF13516] (187-209)
  IPR001611 Leucine-rich repeat [PF13516] (266-282)
  IPR001611 Leucine-rich repeat [PF13516] (288-308)
  IPR006553 Leucine-rich repeat, cysteine-containing subtype [SM00367] (132-156)
  IPR006553 Leucine-rich repeat, cysteine-containing subtype [SM00367] (187-211)
  IPR006553 Leucine-rich repeat, cysteine-containing subtype [SM00367] (263-287)
  IPR006553 Leucine-rich repeat, cysteine-containing subtype [SM00367] (311-337)
  IPR006553 Leucine-rich repeat, cysteine-containing subtype [SM00367] (383-407)
  IPR006553 Leucine-rich repeat, cysteine-containing subtype [SM00367] (555-580)
  IPR032675 Leucine-rich repeat domain superfamily [G3DSA:3.80.10.10] (59-173)
  IPR032675 Leucine-rich repeat domain superfamily [G3DSA:3.80.10.10] (174-249)
  IPR032675 Leucine-rich repeat domain superfamily [G3DSA:3.80.10.10] (250-348)
  IPR032675 Leucine-rich repeat domain superfamily [G3DSA:3.80.10.10] (349-434)
  IPR032675 Leucine-rich repeat domain superfamily [G3DSA:3.80.10.10] (442-601)
  IPR036249 Thioredoxin-like superfamily [SSF52833] (632-751)

Secondary structure (DSSP, 8-state):
-----TTSSTTHHHHTTSSS---------------EEEEE--SSS--EEEEEE-SS-----STTGGGGG-EEEEESSSEEEEETT-EEEEEE-TTGGG--GGGGGS-TTS-SEEE--TT---TTTGGGGTT-TT--EEEEET---BHHHHHHTTT-TT--EEEEE-TT-GGGT-B--HHHHHHHTT-TT--EEEEES----HHHHGGGGG-TT--EEE-TT----GGGGGGGTT-TT--EEE---SSS-B---GGGGGGGGG-TT--EEE-TTB---HHHHHHHTT-TT--EEE-TTSS--TTGGGGGTT-TT--EEEE--SSS-B-HHHHHHHTT-TT--EEEE-B---HHHHHHHHT-TT--EEEEES---HHHHHHHTT-TT--EEEEES----HHHHHGGGG-TT--EEEEES-S--GGGHHHHTTS--SEEEEE--TT------GGGGGGGGG-TT--EEEEES----HHHHHHHTT-TT-SEEEEEEE----THHHHHHHH-TT--EEEEEEE---HHHHHHGGG-TT--EEEEEE---HHHHHHHTT-TT--EEEEES-S---HHHHHHHHHH-SS--EEEEE--PPEEEEE-TTS-EEEEEHHHHHHHHTTTTSPPPPEEETTEEE-GGGGTTS-EEEEEE-------SS-HHHHHHHHHHT-GGG--EEEEEE-SS-HHHHHHHHHHTT--S-EEEBGGGHHHHHHT---S---EEEEE-TTSSEEEEEE-GGGHHHHHHHHS--

Radius of gyration: 30.91 Å; chains: 1; bounding box: 93×79×70 Å